Protein AF-0000000079080784 (afdb_homodimer)

Organism: Trichostrongylus colubriformis (NCBI:txid6319)

Solvent-accessible surface area (backbone atoms only — not comparable to full-atom values): 23198 Å² total; per-residue (Å²): 131,87,80,76,75,80,78,78,81,76,79,75,74,76,75,73,74,71,71,76,76,73,71,78,49,69,66,58,47,53,46,37,59,74,51,70,58,95,83,69,72,46,54,62,54,49,38,52,50,51,67,69,34,70,83,38,66,70,55,34,51,54,48,40,70,65,59,43,65,66,55,52,52,48,54,26,30,75,30,75,57,19,55,28,70,70,30,45,42,48,51,51,38,53,49,42,41,38,74,71,45,61,37,75,66,64,78,52,52,48,65,63,52,19,68,73,26,52,61,56,51,50,51,27,70,73,64,34,69,81,74,51,66,80,46,55,62,62,55,46,66,72,54,55,65,68,36,49,51,50,30,45,52,52,63,66,39,72,57,76,79,62,80,82,71,71,77,69,61,36,72,54,26,55,28,63,62,54,52,48,51,43,51,55,29,51,62,45,67,81,54,75,74,71,82,116,137,87,79,77,80,79,75,76,78,72,77,76,72,74,74,71,72,71,71,75,74,72,71,78,47,68,67,57,47,51,46,37,59,77,50,71,57,97,81,68,71,47,52,61,55,49,39,52,49,51,67,69,33,71,84,38,66,69,54,34,52,54,46,40,70,65,60,43,67,67,55,52,52,47,54,26,32,73,30,74,57,20,53,29,70,70,31,45,41,47,50,51,37,51,49,42,39,37,72,71,45,60,38,76,67,65,77,51,55,51,64,63,54,18,69,71,24,52,61,54,50,50,50,27,69,72,63,32,70,82,75,50,66,78,45,55,62,60,54,45,64,71,56,55,67,68,36,49,50,50,30,44,53,53,63,64,39,72,58,76,80,60,79,79,69,70,79,69,60,36,72,55,28,55,27,63,62,52,53,47,51,44,51,56,29,50,61,46,67,83,54,75,74,71,81,118

Foldseek 3Di:
DCPPVPPPPPPPPPPPPPVPPVLDDPVNLLCCLLDVDPDDLSLVSLLVSLVVCLPPPVVLVVVLVSDDLSSLLSLQQDAPQFQDPSNVSSVSSVVSCCPRSVRDPLSCFLPDHYNVSVVLSVVCVVPHCPPRPQAPVNRVVVDDPQQAVVQVVCVVCVPPVDDPPDPPPRRSHGDVVVVVVNVVRNVDNVPPPPPD/DPPPPPPPPPPPPPPPPPVPPVLQDPVNLLCCLLDVDDPDLSLVSLLVSLVVCLPPPVVLVVVLVSDDLSSLLSLQQDADQFQDPSNVSSVSSVVSCCPRSVRDPLNCFLPDHYNVSVVLSVVCVPPHCPPRPQAPVNRVVVDDPQQAVVQVVCVVCVPPPDDPPDPPPRRSHGDVVVVVVNVVSNVDNVPPPPPD

Structure (mmCIF, N/CA/C/O backbone):
data_AF-0000000079080784-model_v1
#
loop_
_entity.id
_entity.type
_entity.pdbx_description
1 polymer 'Uncharacterized protein'
#
loop_
_atom_site.group_PDB
_atom_site.id
_atom_site.type_symbol
_atom_site.label_atom_id
_atom_site.label_alt_id
_atom_site.label_comp_id
_atom_site.label_asym_id
_atom_site.label_entity_id
_atom_site.label_seq_id
_atom_site.pdbx_PDB_ins_code
_atom_site.Cartn_x
_atom_site.Cartn_y
_atom_site.Cartn_z
_atom_site.occupancy
_atom_site.B_iso_or_equiv
_atom_site.auth_seq_id
_atom_site.auth_comp_id
_atom_site.auth_asym_id
_atom_site.auth_atom_id
_atom_site.pdbx_PDB_model_num
ATOM 1 N N . MET A 1 1 ? 19.953 -23.078 -88.125 1 17.41 1 MET A N 1
ATOM 2 C CA . MET A 1 1 ? 18.812 -23.844 -87.625 1 17.41 1 MET A CA 1
ATOM 3 C C . MET A 1 1 ? 18.672 -23.703 -86.125 1 17.41 1 MET A C 1
ATOM 5 O O . MET A 1 1 ? 17.594 -24 -85.562 1 17.41 1 MET A O 1
ATOM 9 N N . LYS A 1 2 ? 19.766 -23.406 -85.312 1 23 2 LYS A N 1
ATOM 10 C CA . LYS A 1 2 ? 20 -24.188 -84.125 1 23 2 LYS A CA 1
ATOM 11 C C . LYS A 1 2 ? 19.203 -23.609 -82.938 1 23 2 LYS A C 1
ATOM 13 O O . LYS A 1 2 ? 19.656 -22.656 -82.312 1 23 2 LYS A O 1
ATOM 18 N N . ARG A 1 3 ? 17.812 -23.5 -82.938 1 24.22 3 ARG A N 1
ATOM 19 C CA . ARG A 1 3 ? 17.047 -22.781 -81.875 1 24.22 3 ARG A CA 1
ATOM 20 C C . ARG A 1 3 ? 17.047 -23.547 -80.562 1 24.22 3 ARG A C 1
ATOM 22 O O . ARG A 1 3 ? 16.453 -24.625 -80.5 1 24.22 3 ARG A O 1
ATOM 29 N N . ARG A 1 4 ? 18.156 -23.609 -79.75 1 23.78 4 ARG A N 1
ATOM 30 C CA . ARG A 1 4 ? 18.484 -24.234 -78.5 1 23.78 4 ARG A CA 1
ATOM 31 C C . ARG A 1 4 ? 17.609 -23.688 -77.375 1 23.78 4 ARG A C 1
ATOM 33 O O . ARG A 1 4 ? 18.109 -22.984 -76.5 1 23.78 4 ARG A O 1
ATOM 40 N N . LYS A 1 5 ? 16.344 -23.094 -77.562 1 27.44 5 LYS A N 1
ATOM 41 C CA . LYS A 1 5 ? 15.812 -22.312 -76.438 1 27.44 5 LYS A CA 1
ATOM 42 C C . LYS A 1 5 ? 15.352 -23.203 -75.312 1 27.44 5 LYS A C 1
ATOM 44 O O . LYS A 1 5 ? 14.25 -23.766 -75.375 1 27.44 5 LYS A O 1
ATOM 49 N N . LEU A 1 6 ? 16.125 -24.266 -74.875 1 27.39 6 LEU A N 1
ATOM 50 C CA . LEU A 1 6 ? 15.516 -25.125 -73.875 1 27.39 6 LEU A CA 1
ATOM 51 C C . LEU A 1 6 ? 15.164 -24.312 -72.625 1 27.39 6 LEU A C 1
ATOM 53 O O . LEU A 1 6 ? 15.969 -23.516 -72.125 1 27.39 6 LEU A O 1
ATOM 57 N N . GLU A 1 7 ? 13.836 -23.891 -72.375 1 28.36 7 GLU A N 1
ATOM 58 C CA . GLU A 1 7 ? 13.039 -23.25 -71.375 1 28.36 7 GLU A CA 1
ATOM 59 C C . GLU A 1 7 ? 13.062 -24.062 -70.062 1 28.36 7 GLU A C 1
ATOM 61 O O . GLU A 1 7 ? 12.516 -25.156 -70 1 28.36 7 GLU A O 1
ATOM 66 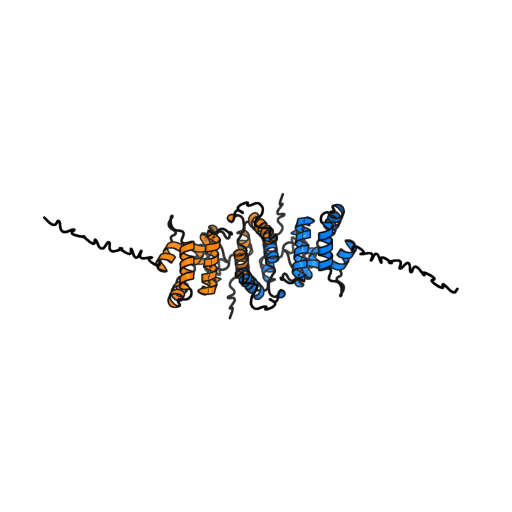N N . GLY A 1 8 ? 14.242 -24.375 -69.438 1 27.31 8 GLY A N 1
ATOM 67 C CA . GLY A 1 8 ? 14.281 -25.078 -68.188 1 27.31 8 GLY A CA 1
ATOM 68 C C . GLY A 1 8 ? 13.508 -24.391 -67.062 1 27.31 8 GLY A C 1
ATOM 69 O O . GLY A 1 8 ? 13.812 -23.234 -66.75 1 27.31 8 GLY A O 1
ATOM 70 N N . GLY A 1 9 ? 12.086 -24.562 -67.062 1 28.91 9 GLY A N 1
ATOM 71 C CA . GLY A 1 9 ? 11.172 -24.109 -66 1 28.91 9 GLY A CA 1
ATOM 72 C C . GLY A 1 9 ? 11.578 -24.562 -64.625 1 28.91 9 GLY A C 1
ATOM 73 O O . GLY A 1 9 ? 11.719 -25.766 -64.375 1 28.91 9 GLY A O 1
ATOM 74 N N . GLY A 1 10 ? 12.516 -23.875 -63.844 1 28.27 10 GLY A N 1
ATOM 75 C CA . GLY A 1 10 ? 12.969 -24 -62.469 1 28.27 10 GLY A CA 1
ATOM 76 C C . GLY A 1 10 ? 11.836 -24 -61.469 1 28.27 10 GLY A C 1
ATOM 77 O O . GLY A 1 10 ? 11.125 -23 -61.344 1 28.27 10 GLY A O 1
ATOM 78 N N . ASP A 1 11 ? 11.031 -25.094 -61.344 1 34.16 11 ASP A N 1
ATOM 79 C CA . ASP A 1 11 ? 10.055 -25.172 -60.25 1 34.16 11 ASP A CA 1
ATOM 80 C C . ASP A 1 11 ? 10.734 -25 -58.906 1 34.16 11 ASP A C 1
ATOM 82 O O . ASP A 1 11 ? 11.57 -25.828 -58.5 1 34.16 11 ASP A O 1
ATOM 86 N N . THR A 1 12 ? 11.117 -23.844 -58.469 1 31.7 12 THR A N 1
ATOM 87 C CA . THR A 1 12 ? 11.523 -23.531 -57.094 1 31.7 12 THR A CA 1
ATOM 88 C C . THR A 1 12 ? 10.438 -23.938 -56.094 1 31.7 12 THR A C 1
ATOM 90 O O . THR A 1 12 ? 9.344 -23.375 -56.094 1 31.7 12 THR A O 1
ATOM 93 N N . ARG A 1 13 ? 10.203 -25.234 -55.812 1 33.28 13 ARG A N 1
ATOM 94 C CA . ARG A 1 13 ? 9.391 -25.656 -54.688 1 33.28 13 ARG A CA 1
ATOM 95 C C . ARG A 1 13 ? 9.758 -24.875 -53.406 1 33.28 13 ARG A C 1
ATOM 97 O O . ARG A 1 13 ? 10.93 -24.781 -53.062 1 33.28 13 ARG A O 1
ATOM 104 N N . ASN A 1 14 ? 9.039 -23.844 -53.156 1 31.06 14 ASN A N 1
ATOM 105 C CA . ASN A 1 14 ? 8.953 -23.203 -51.844 1 31.06 14 ASN A CA 1
ATOM 106 C C . ASN A 1 14 ? 8.812 -24.219 -50.719 1 31.06 14 ASN A C 1
ATOM 108 O O . ASN A 1 14 ? 7.797 -24.922 -50.625 1 31.06 14 ASN A O 1
ATOM 112 N N . ASN A 1 15 ? 9.812 -24.984 -50.375 1 36.31 15 ASN A N 1
ATOM 113 C CA . ASN A 1 15 ? 9.805 -25.672 -49.094 1 36.31 15 ASN A CA 1
ATOM 114 C C . ASN A 1 15 ? 9.297 -24.766 -47.969 1 36.31 15 ASN A C 1
ATOM 116 O O . ASN A 1 15 ? 9.969 -23.797 -47.594 1 36.31 15 ASN A O 1
ATOM 120 N N . GLY A 1 16 ? 8.031 -24.469 -47.938 1 33.22 16 GLY A N 1
ATOM 121 C CA . GLY A 1 16 ? 7.445 -23.938 -46.719 1 33.22 16 GLY A CA 1
ATOM 122 C C . GLY A 1 16 ? 7.887 -24.672 -45.469 1 33.22 16 GLY A C 1
ATOM 123 O O . GLY A 1 16 ? 7.512 -25.828 -45.25 1 33.22 16 GLY A O 1
ATOM 124 N N . GLU A 1 17 ? 9.141 -24.656 -45 1 37.62 17 GLU A N 1
ATOM 125 C CA . GLU A 1 17 ? 9.445 -24.969 -43.625 1 37.62 17 GLU A CA 1
ATOM 126 C C . GLU A 1 17 ? 8.305 -24.547 -42.688 1 37.62 17 GLU A C 1
ATOM 128 O O . GLU A 1 17 ? 8.047 -23.359 -42.5 1 37.62 17 GLU A O 1
ATOM 133 N N . ASN A 1 18 ? 7.176 -25.188 -42.781 1 38.22 18 ASN A N 1
ATOM 134 C CA . ASN A 1 18 ? 6.312 -25.125 -41.594 1 38.22 18 ASN A CA 1
ATOM 135 C C . ASN A 1 18 ? 7.113 -25.219 -40.312 1 38.22 18 ASN A C 1
ATOM 137 O O . ASN A 1 18 ? 7.648 -26.281 -40 1 38.22 18 ASN A O 1
ATOM 141 N N . GLY A 1 19 ? 8.023 -24.344 -39.938 1 37.72 19 GLY A N 1
ATOM 142 C CA . GLY A 1 19 ? 8.461 -24.281 -38.562 1 37.72 19 GLY A CA 1
ATOM 143 C C . GLY A 1 19 ? 7.387 -24.734 -37.562 1 37.72 19 GLY A C 1
ATOM 144 O O . GLY A 1 19 ? 6.309 -24.156 -37.5 1 37.72 19 GLY A O 1
ATOM 145 N N . ASN A 1 20 ? 7.211 -25.953 -37.25 1 40.53 20 ASN A N 1
ATOM 146 C CA . ASN A 1 20 ? 6.48 -26.531 -36.125 1 40.53 20 ASN A CA 1
ATOM 147 C C . ASN A 1 20 ? 6.555 -25.625 -34.906 1 40.53 20 ASN A C 1
ATOM 149 O O . ASN A 1 20 ? 7.598 -25.531 -34.25 1 40.53 20 ASN A O 1
ATOM 153 N N . HIS A 1 21 ? 6.082 -24.438 -34.812 1 46.84 21 HIS A N 1
ATOM 154 C CA . HIS A 1 21 ? 5.848 -23.75 -33.531 1 46.84 21 HIS A CA 1
ATOM 155 C C . HIS A 1 21 ? 5.324 -24.719 -32.5 1 46.84 21 HIS A C 1
ATOM 157 O O . HIS A 1 21 ? 4.145 -25.078 -32.5 1 46.84 21 HIS A O 1
ATOM 163 N N . VAL A 1 22 ? 5.988 -25.719 -32.094 1 50.22 22 VAL A N 1
ATOM 164 C CA . VAL A 1 22 ? 5.605 -26.562 -30.984 1 50.22 22 VAL A CA 1
ATOM 165 C C . VAL A 1 22 ? 5.043 -25.688 -29.859 1 50.22 22 VAL A C 1
ATOM 167 O O . VAL A 1 22 ? 5.75 -24.844 -29.312 1 50.22 22 VAL A O 1
ATOM 170 N N . GLU A 1 23 ? 3.795 -25.406 -29.891 1 63.53 23 GLU A N 1
ATOM 171 C CA . GLU A 1 23 ? 3.1 -24.797 -28.766 1 63.53 23 GLU A CA 1
ATOM 172 C C . GLU A 1 23 ? 3.445 -25.5 -27.453 1 63.53 23 GLU A C 1
ATOM 174 O O . GLU A 1 23 ? 3.311 -26.719 -27.344 1 63.53 23 GLU A O 1
ATOM 179 N N . GLU A 1 24 ? 4.254 -24.938 -26.672 1 81.69 24 GLU A N 1
ATOM 180 C CA . GLU A 1 24 ? 4.68 -25.516 -25.406 1 81.69 24 GLU A CA 1
ATOM 181 C C . GLU A 1 24 ? 3.484 -25.984 -24.578 1 81.69 24 GLU A C 1
ATOM 183 O O . GLU A 1 24 ? 2.492 -25.266 -24.453 1 81.69 24 GLU A O 1
ATOM 188 N N . SER A 1 25 ? 3.465 -27.312 -24.281 1 90.38 25 SER A N 1
ATOM 189 C CA . SER A 1 25 ? 2.426 -27.875 -23.422 1 90.38 25 SER A CA 1
ATOM 190 C C . SER A 1 25 ? 2.482 -27.297 -22.016 1 90.38 25 SER A C 1
ATOM 192 O O . SER A 1 25 ? 3.518 -26.766 -21.594 1 90.38 25 SER A O 1
ATOM 194 N N . TRP A 1 26 ? 1.361 -27.328 -21.359 1 94.62 26 TRP A N 1
ATOM 195 C CA . TRP A 1 26 ? 1.281 -26.859 -19.984 1 94.62 26 TRP A CA 1
ATOM 196 C C . TRP A 1 26 ? 2.305 -27.594 -19.109 1 94.62 26 TRP A C 1
ATOM 198 O O . TRP A 1 26 ? 2.963 -26.969 -18.281 1 94.62 26 TRP A O 1
ATOM 208 N N . GLU A 1 27 ? 2.461 -28.859 -19.344 1 92.88 27 GLU A N 1
ATOM 209 C CA . GLU A 1 27 ? 3.387 -29.656 -18.562 1 92.88 27 GLU A CA 1
ATOM 210 C C . GLU A 1 27 ? 4.828 -29.203 -18.75 1 92.88 27 GLU A C 1
ATOM 212 O O . GLU A 1 27 ? 5.613 -29.156 -17.812 1 92.88 27 GLU A O 1
ATOM 217 N N . ALA A 1 28 ? 5.125 -28.906 -19.938 1 92.19 28 ALA A N 1
ATOM 218 C CA . ALA A 1 28 ? 6.473 -28.438 -20.234 1 92.19 28 ALA A CA 1
ATOM 219 C C . ALA A 1 28 ? 6.742 -27.094 -19.578 1 92.19 28 ALA A C 1
ATOM 221 O O . ALA A 1 28 ? 7.836 -26.859 -19.047 1 92.19 28 ALA A O 1
ATOM 222 N N . ILE A 1 29 ? 5.746 -26.25 -19.609 1 93.88 29 ILE A N 1
ATOM 223 C CA . ILE A 1 29 ? 5.879 -24.922 -19.031 1 93.88 29 ILE A CA 1
ATOM 224 C C . ILE A 1 29 ? 5.984 -25.047 -17.5 1 93.88 29 ILE A C 1
ATOM 226 O O . ILE A 1 29 ? 6.844 -24.422 -16.891 1 93.88 29 ILE A O 1
ATOM 230 N N . LYS A 1 30 ? 5.148 -25.812 -16.922 1 94.31 30 LYS A N 1
ATOM 231 C CA . LYS A 1 30 ? 5.191 -26.047 -15.484 1 94.31 30 LYS A CA 1
ATOM 232 C C . LYS A 1 30 ? 6.559 -26.578 -15.055 1 94.31 30 LYS A C 1
ATOM 234 O O . LYS A 1 30 ? 7.117 -26.141 -14.055 1 94.31 30 LYS A O 1
ATOM 239 N N . ASP A 1 31 ? 7.098 -27.484 -15.797 1 93 31 ASP A N 1
ATOM 240 C CA . ASP A 1 31 ? 8.414 -28.031 -15.508 1 93 31 ASP A CA 1
ATOM 241 C C . ASP A 1 31 ? 9.492 -26.953 -15.586 1 93 31 ASP A C 1
ATOM 243 O O . ASP A 1 31 ? 10.422 -26.938 -14.773 1 93 31 ASP A O 1
ATOM 247 N N . ALA A 1 32 ? 9.398 -26.109 -16.594 1 92.69 32 ALA A N 1
ATOM 248 C CA . ALA A 1 32 ? 10.359 -25.031 -16.75 1 92.69 32 ALA A CA 1
ATOM 249 C C . ALA A 1 32 ? 10.328 -24.078 -15.562 1 92.69 32 ALA A C 1
ATOM 251 O O . ALA A 1 32 ? 11.359 -23.531 -15.164 1 92.69 32 ALA A O 1
ATOM 252 N N . VAL A 1 33 ? 9.148 -23.812 -15 1 94.06 33 VAL A N 1
ATOM 253 C CA . VAL A 1 33 ? 8.992 -22.938 -13.836 1 94.06 33 VAL A CA 1
ATOM 254 C C . VAL A 1 33 ? 9.648 -23.578 -12.617 1 94.06 33 VAL A C 1
ATOM 256 O O . VAL A 1 33 ? 10.375 -22.922 -11.875 1 94.06 33 VAL A O 1
ATOM 259 N N . LEU A 1 34 ? 9.484 -24.875 -12.438 1 93.94 34 LEU A N 1
ATOM 260 C CA . LEU A 1 34 ? 9.914 -25.578 -11.242 1 93.94 34 LEU A CA 1
ATOM 261 C C . LEU A 1 34 ? 11.391 -25.938 -11.32 1 93.94 34 LEU A C 1
ATOM 263 O O . LEU A 1 34 ? 12.047 -26.141 -10.297 1 93.94 34 LEU A O 1
ATOM 267 N N . ASN A 1 35 ? 11.875 -26.031 -12.5 1 90 35 ASN A N 1
ATOM 268 C CA . ASN A 1 35 ? 13.273 -26.359 -12.758 1 90 35 ASN A CA 1
ATOM 269 C C . ASN A 1 35 ? 13.914 -25.375 -13.742 1 90 35 ASN A C 1
ATOM 271 O O . ASN A 1 35 ? 14.195 -25.734 -14.883 1 90 35 ASN A O 1
ATOM 275 N N . PRO A 1 36 ? 14.031 -24.109 -13.141 1 77.06 36 PRO A N 1
ATOM 276 C CA . PRO A 1 36 ? 14.547 -23.125 -14.078 1 77.06 36 PRO A CA 1
ATOM 277 C C . PRO A 1 36 ? 15.977 -23.422 -14.531 1 77.06 36 PRO A C 1
ATOM 279 O O . PRO A 1 36 ? 16.828 -23.766 -13.711 1 77.06 36 PRO A O 1
ATOM 282 N N . CYS A 1 37 ? 16.172 -23.875 -15.75 1 66.75 37 CYS A N 1
ATOM 283 C CA . CYS A 1 37 ? 17.5 -24.047 -16.344 1 66.75 37 CYS A CA 1
ATOM 284 C C . CYS A 1 37 ? 18.078 -22.719 -16.797 1 66.75 37 CYS A C 1
ATOM 286 O O . CYS A 1 37 ? 17.328 -21.75 -17 1 66.75 37 CYS A O 1
ATOM 288 N N . SER A 1 38 ? 19.406 -22.547 -17.016 1 56.91 38 SER A N 1
ATOM 289 C CA . SER A 1 38 ? 20.156 -21.328 -17.281 1 56.91 38 SER A CA 1
ATOM 290 C C . SER A 1 38 ? 19.453 -20.453 -18.297 1 56.91 38 SER A C 1
ATOM 292 O O . SER A 1 38 ? 19.469 -19.219 -18.188 1 56.91 38 SER A O 1
ATOM 294 N N . HIS A 1 39 ? 19.078 -20.984 -19.5 1 51.84 39 HIS A N 1
ATOM 295 C CA . HIS A 1 39 ? 19.062 -20.094 -20.656 1 51.84 39 HIS A CA 1
ATOM 296 C C . HIS A 1 39 ? 17.656 -19.578 -20.938 1 51.84 39 HIS A C 1
ATOM 298 O O . HIS A 1 39 ? 17.484 -18.547 -21.594 1 51.84 39 HIS A O 1
ATOM 304 N N . LYS A 1 40 ? 16.484 -20.234 -20.703 1 58.97 40 LYS A N 1
ATOM 305 C CA . LYS A 1 40 ? 15.258 -19.688 -21.281 1 58.97 40 LYS A CA 1
ATOM 306 C C . LYS A 1 40 ? 14.391 -19.047 -20.203 1 58.97 40 LYS A C 1
ATOM 308 O O . LYS A 1 40 ? 14.141 -19.656 -19.156 1 58.97 40 LYS A O 1
ATOM 313 N N . SER A 1 41 ? 13.938 -17.75 -20.375 1 81.25 41 SER A N 1
ATOM 314 C CA . SER A 1 41 ? 13.133 -16.984 -19.438 1 81.25 41 SER A CA 1
ATOM 315 C C . SER A 1 41 ? 11.711 -17.531 -19.359 1 81.25 41 SER A C 1
ATOM 317 O O . SER A 1 41 ? 10.938 -17.391 -20.297 1 81.25 41 SER A O 1
ATOM 319 N N . TRP A 1 42 ? 11.391 -18.531 -18.484 1 92.81 42 TRP A N 1
ATOM 320 C CA . TRP A 1 42 ? 10.086 -19.156 -18.281 1 92.81 42 TRP A CA 1
ATOM 321 C C . TRP A 1 42 ? 9.008 -18.094 -18.062 1 92.81 42 TRP A C 1
ATOM 323 O O . TRP A 1 42 ? 7.824 -18.344 -18.297 1 92.81 42 TRP A O 1
ATOM 333 N N . ARG A 1 43 ? 9.391 -16.922 -17.734 1 95.88 43 ARG A N 1
ATOM 334 C CA . ARG A 1 43 ? 8.43 -15.906 -17.328 1 95.88 43 ARG A CA 1
ATOM 335 C C . ARG A 1 43 ? 7.574 -15.453 -18.5 1 95.88 43 ARG A C 1
ATOM 337 O O . ARG A 1 43 ? 6.344 -15.484 -18.438 1 95.88 43 ARG A O 1
ATOM 344 N N . LYS A 1 44 ? 8.227 -15.094 -19.531 1 95.25 44 LYS A N 1
ATOM 345 C CA . LYS A 1 44 ? 7.492 -14.641 -20.703 1 95.25 44 LYS A CA 1
ATOM 346 C C . LYS A 1 44 ? 6.719 -15.789 -21.359 1 95.25 44 LYS A C 1
ATOM 348 O O . LYS A 1 44 ? 5.586 -15.602 -21.812 1 95.25 44 LYS A O 1
ATOM 353 N N . THR A 1 45 ? 7.32 -16.922 -21.406 1 95.06 45 THR A N 1
ATOM 354 C CA . THR A 1 45 ? 6.668 -18.078 -21.984 1 95.06 45 THR A CA 1
ATOM 355 C C . THR A 1 45 ? 5.383 -18.422 -21.234 1 95.06 45 THR A C 1
ATOM 357 O O . THR A 1 45 ? 4.344 -18.672 -21.844 1 95.06 45 THR A O 1
ATOM 360 N N . LEU A 1 46 ? 5.488 -18.469 -19.938 1 96.88 46 LEU A N 1
ATOM 361 C CA . LEU A 1 46 ? 4.324 -18.75 -19.094 1 96.88 46 LEU A CA 1
ATOM 362 C C . LEU A 1 46 ? 3.229 -17.719 -19.328 1 96.88 46 LEU A C 1
ATOM 364 O O . LEU A 1 46 ? 2.072 -18.078 -19.562 1 96.88 46 LEU A O 1
ATOM 368 N N . LEU A 1 47 ? 3.57 -16.469 -19.281 1 97.38 47 LEU A N 1
ATOM 369 C CA . LEU A 1 47 ? 2.586 -15.406 -19.469 1 97.38 47 LEU A CA 1
ATOM 370 C C . LEU A 1 47 ? 1.904 -15.523 -20.828 1 97.38 47 LEU A C 1
ATOM 372 O O . LEU A 1 47 ? 0.677 -15.445 -20.906 1 97.38 47 LEU A O 1
ATOM 376 N N . ASN A 1 48 ? 2.734 -15.734 -21.828 1 96.69 48 ASN A N 1
ATOM 377 C CA . ASN A 1 48 ? 2.18 -15.859 -23.172 1 96.69 48 ASN A CA 1
ATOM 378 C C . ASN A 1 48 ? 1.253 -17.062 -23.281 1 96.69 48 ASN A C 1
ATOM 380 O O . ASN A 1 48 ? 0.215 -17 -23.953 1 96.69 48 ASN A O 1
ATOM 384 N N . TYR A 1 49 ? 1.661 -18.078 -22.719 1 96.81 49 TYR A N 1
ATOM 385 C CA . TYR A 1 49 ? 0.824 -19.281 -22.719 1 96.81 49 TYR A CA 1
ATOM 386 C C . TYR A 1 49 ? -0.525 -19 -22.078 1 96.81 49 TYR A C 1
ATOM 388 O O . TYR A 1 49 ? -1.571 -19.344 -22.625 1 96.81 49 TYR A O 1
ATOM 396 N N . LEU A 1 50 ? -0.535 -18.438 -20.891 1 97.56 50 LEU A N 1
ATOM 397 C CA . LEU A 1 50 ? -1.764 -18.141 -20.172 1 97.56 50 LEU A CA 1
ATOM 398 C C . LEU A 1 50 ? -2.656 -17.203 -20.969 1 97.56 50 LEU A C 1
ATOM 400 O O . LEU A 1 50 ? -3.875 -17.391 -21.016 1 97.56 50 LEU A O 1
ATOM 404 N N . ARG A 1 51 ? -2.059 -16.234 -21.562 1 97.19 51 ARG A N 1
ATOM 405 C CA . ARG A 1 51 ? -2.824 -15.305 -22.375 1 97.19 51 ARG A CA 1
ATOM 406 C C . ARG A 1 51 ? -3.465 -16.016 -23.562 1 97.19 51 ARG A C 1
ATOM 408 O O . ARG A 1 51 ? -4.578 -15.68 -23.969 1 97.19 51 ARG A O 1
ATOM 415 N N . GLY A 1 52 ? -2.816 -16.953 -24.047 1 96.56 52 GLY A N 1
ATOM 416 C CA . GLY A 1 52 ? -3.293 -17.688 -25.203 1 96.56 52 GLY A CA 1
ATOM 417 C C . GLY A 1 52 ? -4.406 -18.672 -24.891 1 96.56 52 GLY A C 1
ATOM 418 O O . GLY A 1 52 ? -5.23 -18.984 -25.75 1 96.56 52 GLY A O 1
ATOM 419 N N . GLN A 1 53 ? -4.418 -19.094 -23.688 1 96.12 53 GLN A N 1
ATOM 420 C CA . GLN A 1 53 ? -5.352 -20.156 -23.328 1 96.12 53 GLN A CA 1
ATOM 421 C C . GLN A 1 53 ? -6.535 -19.609 -22.531 1 96.12 53 GLN A C 1
ATOM 423 O O . GLN A 1 53 ? -7.375 -20.359 -22.047 1 96.12 53 GLN A O 1
ATOM 428 N N . LYS A 1 54 ? -6.656 -18.359 -22.391 1 95.25 54 LYS A N 1
ATOM 429 C CA . LYS A 1 54 ? -7.602 -17.766 -21.453 1 95.25 54 LYS A CA 1
ATOM 430 C C . LYS A 1 54 ? -9.039 -18.125 -21.828 1 95.25 54 LYS A C 1
ATOM 432 O O . LYS A 1 54 ? -9.914 -18.172 -20.953 1 95.25 54 LYS A O 1
ATOM 437 N N . ASP A 1 55 ? -9.312 -18.422 -23.109 1 95 55 ASP A N 1
ATOM 438 C CA . ASP A 1 55 ? -10.68 -18.688 -23.562 1 95 55 ASP A CA 1
ATOM 439 C C . ASP A 1 55 ? -10.922 -20.172 -23.75 1 95 55 ASP A C 1
ATOM 441 O O . ASP A 1 55 ? -12.031 -20.594 -24.078 1 95 55 ASP A O 1
ATOM 445 N N . ASP A 1 56 ? -9.938 -20.969 -23.594 1 94.44 56 ASP A N 1
ATOM 446 C CA . ASP A 1 56 ? -10.047 -22.422 -23.703 1 94.44 56 ASP A CA 1
ATOM 447 C C . ASP A 1 56 ? -10.422 -23.047 -22.359 1 94.44 56 ASP A C 1
ATOM 449 O O . ASP A 1 56 ? -9.578 -23.172 -21.469 1 94.44 56 ASP A O 1
ATOM 453 N N . THR A 1 57 ? -11.609 -23.547 -22.234 1 93.44 57 THR A N 1
ATOM 454 C CA . THR A 1 57 ? -12.148 -24.062 -20.984 1 93.44 57 THR A CA 1
ATOM 455 C C . THR A 1 57 ? -11.359 -25.281 -20.5 1 93.44 57 THR A C 1
ATOM 457 O O . THR A 1 57 ? -11.109 -25.438 -19.312 1 93.44 57 THR A O 1
ATOM 460 N N . THR A 1 58 ? -11.039 -26.125 -21.453 1 93.5 58 THR A N 1
ATOM 461 C CA . THR A 1 58 ? -10.273 -27.312 -21.109 1 93.5 58 THR A CA 1
ATOM 462 C C . THR A 1 58 ? -8.898 -26.938 -20.562 1 93.5 58 THR A C 1
ATOM 464 O O . THR A 1 58 ? -8.469 -27.438 -19.531 1 93.5 58 THR A O 1
ATOM 467 N N . ALA A 1 59 ? -8.266 -26.062 -21.281 1 93.12 59 ALA A N 1
ATOM 468 C CA . ALA A 1 59 ? -6.945 -25.594 -20.859 1 93.12 59 ALA A CA 1
ATOM 469 C C . ALA A 1 59 ? -7.031 -24.875 -19.516 1 93.12 59 ALA A C 1
ATOM 471 O O . ALA A 1 59 ? -6.156 -25.031 -18.656 1 93.12 59 ALA A O 1
ATOM 472 N N . ARG A 1 60 ? -8.07 -24.078 -19.312 1 95 60 ARG A N 1
ATOM 473 C CA . ARG A 1 60 ? -8.25 -23.359 -18.047 1 95 60 ARG A CA 1
ATOM 474 C C . ARG A 1 60 ? -8.359 -24.328 -16.875 1 95 60 ARG A C 1
ATOM 476 O O . ARG A 1 60 ? -7.793 -24.078 -15.812 1 95 60 ARG A O 1
ATOM 483 N N . GLY A 1 61 ? -9.07 -25.328 -17.109 1 95.12 61 GLY A N 1
ATOM 484 C CA . GLY A 1 61 ? -9.195 -26.344 -16.062 1 95.12 61 GLY A CA 1
ATOM 485 C C . GLY A 1 61 ? -7.879 -27 -15.719 1 95.12 61 GLY A C 1
ATOM 486 O O . GLY A 1 61 ? -7.578 -27.219 -14.547 1 95.12 61 GLY A O 1
ATOM 487 N N . GLN A 1 62 ? -7.141 -27.391 -16.75 1 94.62 62 GLN A N 1
ATOM 488 C CA . GLN A 1 62 ? -5.836 -28.016 -16.547 1 94.62 62 GLN A CA 1
ATOM 489 C C . GLN A 1 62 ? -4.895 -27.078 -15.789 1 94.62 62 GLN A C 1
ATOM 491 O O . GLN A 1 62 ? -4.184 -27.516 -14.883 1 94.62 62 GLN A O 1
ATOM 496 N N . ILE A 1 63 ? -4.949 -25.875 -16.203 1 96.5 63 ILE A N 1
ATOM 497 C CA . ILE A 1 63 ? -4.074 -24.891 -15.586 1 96.5 63 ILE A CA 1
ATOM 498 C C . ILE A 1 63 ? -4.5 -24.656 -14.133 1 96.5 63 ILE A C 1
ATOM 500 O O . ILE A 1 63 ? -3.66 -24.656 -13.227 1 96.5 63 ILE A O 1
ATOM 504 N N . SER A 1 64 ? -5.746 -24.453 -13.859 1 95.69 64 SER A N 1
ATOM 505 C CA . SER A 1 64 ? -6.246 -24.234 -12.508 1 95.69 64 SER A CA 1
ATOM 506 C C . SER A 1 64 ? -5.879 -25.391 -11.578 1 95.69 64 SER A C 1
ATOM 508 O O . SER A 1 64 ? -5.547 -25.172 -10.414 1 95.69 64 SER A O 1
ATOM 510 N N . LYS A 1 65 ? -5.898 -26.562 -12.102 1 94.44 65 LYS A N 1
ATOM 511 C CA . LYS A 1 65 ? -5.562 -27.75 -11.32 1 94.44 65 LYS A CA 1
ATOM 512 C C . LYS A 1 65 ? -4.051 -27.875 -11.141 1 94.44 65 LYS A C 1
ATOM 514 O O . LYS A 1 65 ? -3.584 -28.406 -10.133 1 94.44 65 LYS A O 1
ATOM 519 N N . GLY A 1 66 ? -3.354 -27.391 -12.086 1 95.94 66 GLY A N 1
ATOM 520 C CA . GLY A 1 66 ? -1.909 -27.547 -12.102 1 95.94 66 GLY A CA 1
ATOM 521 C C . GLY A 1 66 ? -1.182 -26.5 -11.273 1 95.94 66 GLY A C 1
ATOM 522 O O . GLY A 1 66 ? -0.013 -26.688 -10.93 1 95.94 66 GLY A O 1
ATOM 523 N N . VAL A 1 67 ? -1.81 -25.391 -11.031 1 97.44 67 VAL A N 1
ATOM 524 C CA . VAL A 1 67 ? -1.202 -24.344 -10.227 1 97.44 67 VAL A CA 1
ATOM 525 C C . VAL A 1 67 ? -1.477 -24.609 -8.742 1 97.44 67 VAL A C 1
ATOM 527 O O . VAL A 1 67 ? -2.604 -24.422 -8.273 1 97.44 67 VAL A O 1
ATOM 530 N N . ASP A 1 68 ? -0.449 -25.062 -8.055 1 95.88 68 ASP A N 1
ATOM 531 C CA . ASP A 1 68 ? -0.566 -25.391 -6.637 1 95.88 68 ASP A CA 1
ATOM 532 C C . ASP A 1 68 ? 0.43 -24.578 -5.805 1 95.88 68 ASP A C 1
ATOM 534 O O . ASP A 1 68 ? 1.065 -23.656 -6.316 1 95.88 68 ASP A O 1
ATOM 538 N N . PHE A 1 69 ? 0.471 -24.906 -4.512 1 95.69 69 PHE A N 1
ATOM 539 C CA . PHE A 1 69 ? 1.314 -24.219 -3.549 1 95.69 69 PHE A CA 1
ATOM 540 C C . PHE A 1 69 ? 2.766 -24.188 -4.016 1 95.69 69 PHE A C 1
ATOM 542 O O . PHE A 1 69 ? 3.412 -23.141 -3.998 1 95.69 69 PHE A O 1
ATOM 549 N N . GLN A 1 70 ? 3.254 -25.312 -4.488 1 95.06 70 GLN A N 1
ATOM 550 C CA . GLN A 1 70 ? 4.637 -25.422 -4.938 1 95.06 70 GLN A CA 1
ATOM 551 C C . GLN A 1 70 ? 4.891 -24.531 -6.152 1 95.06 70 GLN A C 1
ATOM 553 O O . GLN A 1 70 ? 5.914 -23.844 -6.223 1 95.06 70 GLN A O 1
ATOM 558 N N . PHE A 1 71 ? 4.004 -24.609 -7.059 1 97.25 71 PHE A N 1
ATOM 559 C CA . PHE A 1 71 ? 4.117 -23.812 -8.273 1 97.25 71 PHE A CA 1
ATOM 560 C C . PHE A 1 71 ? 4.191 -22.328 -7.941 1 97.25 71 PHE A C 1
ATOM 562 O O . PHE A 1 71 ? 5.098 -21.625 -8.398 1 97.25 71 PHE A O 1
ATOM 569 N N . LEU A 1 72 ? 3.283 -21.844 -7.148 1 98 72 LEU A N 1
ATOM 570 C CA . LEU A 1 72 ? 3.195 -20.438 -6.809 1 98 72 LEU A CA 1
ATOM 571 C C . LEU A 1 72 ? 4.41 -19.984 -6 1 98 72 LEU A C 1
ATOM 573 O O . LEU A 1 72 ? 4.965 -18.922 -6.242 1 98 72 LEU A O 1
ATOM 577 N N . THR A 1 73 ? 4.852 -20.812 -5.031 1 97.38 73 THR A N 1
ATOM 578 C CA . THR A 1 73 ? 5.953 -20.422 -4.16 1 97.38 73 THR A CA 1
ATOM 579 C C . THR A 1 73 ? 7.266 -20.375 -4.934 1 97.38 73 THR A C 1
ATOM 581 O O . THR A 1 73 ? 8.141 -19.562 -4.637 1 97.38 73 THR A O 1
ATOM 584 N N . HIS A 1 74 ? 7.363 -21.25 -5.949 1 96.56 74 HIS A N 1
ATOM 585 C CA . HIS A 1 74 ? 8.539 -21.188 -6.812 1 96.56 74 HIS A CA 1
ATOM 586 C C . HIS A 1 74 ? 8.594 -19.875 -7.582 1 96.56 74 HIS A C 1
ATOM 588 O O . HIS A 1 74 ? 9.656 -19.266 -7.688 1 96.56 74 HIS A O 1
ATOM 594 N N . ILE A 1 75 ? 7.492 -19.469 -8.117 1 97.31 75 ILE A N 1
ATOM 595 C CA . ILE A 1 75 ? 7.406 -18.188 -8.82 1 97.31 75 ILE A CA 1
ATOM 596 C C . ILE A 1 75 ? 7.773 -17.047 -7.879 1 97.31 75 ILE A C 1
ATOM 598 O O . ILE A 1 75 ? 8.57 -16.172 -8.227 1 97.31 75 ILE A O 1
ATOM 602 N N . MET A 1 76 ? 7.242 -17.109 -6.641 1 97.81 76 MET A N 1
ATOM 603 C CA . MET A 1 76 ? 7.441 -16.031 -5.688 1 97.81 76 MET A CA 1
ATOM 604 C C . MET A 1 76 ? 8.906 -15.922 -5.27 1 97.81 76 MET A C 1
ATOM 606 O O . MET A 1 76 ? 9.398 -14.836 -4.988 1 97.81 76 MET A O 1
ATOM 610 N N . ALA A 1 77 ? 9.602 -17.031 -5.273 1 97.12 77 ALA A N 1
ATOM 611 C CA . ALA A 1 77 ? 11.008 -17.062 -4.871 1 97.12 77 ALA A CA 1
ATOM 612 C C . ALA A 1 77 ? 11.867 -16.25 -5.828 1 97.12 77 ALA A C 1
ATOM 614 O O . ALA A 1 77 ? 12.898 -15.695 -5.43 1 97.12 77 ALA A O 1
ATOM 615 N N . SER A 1 78 ? 11.461 -16.109 -7.074 1 95.19 78 SER A N 1
ATOM 616 C CA . SER A 1 78 ? 12.234 -15.398 -8.086 1 95.19 78 SER A CA 1
ATOM 617 C C . SER A 1 78 ? 11.734 -13.961 -8.25 1 95.19 78 SER A C 1
ATOM 619 O O . SER A 1 78 ? 12.336 -13.172 -8.984 1 95.19 78 SER A O 1
ATOM 621 N N . TYR A 1 79 ? 10.664 -13.617 -7.664 1 97.06 79 TYR A N 1
ATOM 622 C CA . TYR A 1 79 ? 10.031 -12.305 -7.754 1 97.06 79 TYR A CA 1
ATOM 623 C C . TYR A 1 79 ? 10.633 -11.328 -6.75 1 97.06 79 TYR A C 1
ATOM 625 O O . TYR A 1 79 ? 10.781 -11.656 -5.57 1 97.06 79 TYR A O 1
ATOM 633 N N . THR A 1 80 ? 10.977 -10.062 -7.18 1 97.38 80 THR A N 1
ATOM 634 C CA . THR A 1 80 ? 11.609 -9.133 -6.25 1 97.38 80 THR A CA 1
ATOM 635 C C . THR A 1 80 ? 10.711 -7.922 -6.008 1 97.38 80 THR A C 1
ATOM 637 O O . THR A 1 80 ? 11.133 -6.941 -5.387 1 97.38 80 THR A O 1
ATOM 640 N N . ALA A 1 81 ? 9.484 -7.922 -6.48 1 97.62 81 ALA A N 1
ATOM 641 C CA . ALA A 1 81 ? 8.461 -6.914 -6.234 1 97.62 81 ALA A CA 1
ATOM 642 C C . ALA A 1 81 ? 8.844 -5.574 -6.855 1 97.62 81 ALA A C 1
ATOM 644 O O . ALA A 1 81 ? 8.438 -4.516 -6.367 1 97.62 81 ALA A O 1
ATOM 645 N N . SER A 1 82 ? 9.656 -5.574 -7.875 1 96.81 82 SER A N 1
ATOM 646 C CA . SER A 1 82 ? 10.125 -4.336 -8.484 1 96.81 82 SER A CA 1
ATOM 647 C C . SER A 1 82 ? 9.328 -4.004 -9.742 1 96.81 82 SER A C 1
ATOM 649 O O . SER A 1 82 ? 8.422 -4.742 -10.125 1 96.81 82 SER A O 1
ATOM 651 N N . THR A 1 83 ? 9.68 -2.885 -10.406 1 94.69 83 THR A N 1
ATOM 652 C CA . THR A 1 83 ? 9.031 -2.479 -11.648 1 94.69 83 THR A CA 1
ATOM 653 C C . THR A 1 83 ? 9.812 -2.979 -12.859 1 94.69 83 THR A C 1
ATOM 655 O O . THR A 1 83 ? 9.586 -2.525 -13.984 1 94.69 83 THR A O 1
ATOM 658 N N . SER A 1 84 ? 10.805 -3.926 -12.641 1 93.62 84 SER A N 1
ATOM 659 C CA . SER A 1 84 ? 11.523 -4.5 -13.773 1 93.62 84 SER A CA 1
ATOM 660 C C . SER A 1 84 ? 10.586 -5.289 -14.688 1 93.62 84 SER A C 1
ATOM 662 O O . SER A 1 84 ? 9.5 -5.684 -14.273 1 93.62 84 SER A O 1
ATOM 664 N N . GLU A 1 85 ? 11.07 -5.461 -15.867 1 93.69 85 GLU A N 1
ATOM 665 C CA . GLU A 1 85 ? 10.281 -6.238 -16.812 1 93.69 85 GLU A CA 1
ATOM 666 C C . GLU A 1 85 ? 10.031 -7.652 -16.297 1 93.69 85 GLU A C 1
ATOM 668 O O . GLU A 1 85 ? 8.938 -8.195 -16.469 1 93.69 85 GLU A O 1
ATOM 673 N N . GLU A 1 86 ? 11.031 -8.211 -15.727 1 94.81 86 GLU A N 1
ATOM 674 C CA . GLU A 1 86 ? 10.906 -9.555 -15.172 1 94.81 86 GLU A CA 1
ATOM 675 C C . GLU A 1 86 ? 9.828 -9.609 -14.094 1 94.81 86 GLU A C 1
ATOM 677 O O . GLU A 1 86 ? 8.969 -10.492 -14.125 1 94.81 86 GLU A O 1
ATOM 682 N N . ASP A 1 87 ? 9.836 -8.719 -13.164 1 96.44 87 ASP A N 1
ATOM 683 C CA . ASP A 1 87 ? 8.883 -8.688 -12.062 1 96.44 87 ASP A CA 1
ATOM 684 C C . ASP A 1 87 ? 7.484 -8.312 -12.555 1 96.44 87 ASP A C 1
ATOM 686 O O . ASP A 1 87 ? 6.484 -8.852 -12.07 1 96.44 87 ASP A O 1
ATOM 690 N N . ARG A 1 88 ? 7.434 -7.395 -13.484 1 95.5 88 ARG A N 1
ATOM 691 C CA . ARG A 1 88 ? 6.137 -7.035 -14.047 1 95.5 88 ARG A CA 1
ATOM 692 C C . ARG A 1 88 ? 5.492 -8.227 -14.742 1 95.5 88 ARG A C 1
ATOM 694 O O . ARG A 1 88 ? 4.277 -8.43 -14.648 1 95.5 88 ARG A O 1
ATOM 701 N N . THR A 1 89 ? 6.324 -8.992 -15.43 1 96.5 89 THR A N 1
ATOM 702 C CA . THR A 1 89 ? 5.836 -10.195 -16.094 1 96.5 89 THR A CA 1
ATOM 703 C C . THR A 1 89 ? 5.289 -11.188 -15.07 1 96.5 89 THR A C 1
ATOM 705 O O . THR A 1 89 ? 4.211 -11.758 -15.266 1 96.5 89 THR A O 1
ATOM 708 N N . ILE A 1 90 ? 5.965 -11.352 -14.023 1 97.56 90 ILE A N 1
ATOM 709 C CA . ILE A 1 90 ? 5.516 -12.258 -12.969 1 97.56 90 ILE A CA 1
ATOM 710 C C . ILE A 1 90 ? 4.211 -11.742 -12.367 1 97.56 90 ILE A C 1
ATOM 712 O O . ILE A 1 90 ? 3.264 -12.508 -12.18 1 97.56 90 ILE A O 1
ATOM 716 N N . TYR A 1 91 ? 4.16 -10.477 -12.094 1 96.69 91 TYR A N 1
ATOM 717 C CA . TYR A 1 91 ? 2.951 -9.914 -11.508 1 96.69 91 TYR A CA 1
ATOM 718 C C . TYR A 1 91 ? 1.749 -10.125 -12.414 1 96.69 91 TYR A C 1
ATOM 720 O O . TYR A 1 91 ? 0.681 -10.547 -11.961 1 96.69 91 TYR A O 1
ATOM 728 N N . GLU A 1 92 ? 1.923 -9.836 -13.664 1 96 92 GLU A N 1
ATOM 729 C CA . GLU A 1 92 ? 0.842 -10.031 -14.625 1 96 92 GLU A CA 1
ATOM 730 C C . GLU A 1 92 ? 0.401 -11.492 -14.672 1 96 92 GLU A C 1
ATOM 732 O O . GLU A 1 92 ? -0.79 -11.781 -14.797 1 96 92 GLU A O 1
ATOM 737 N N . THR A 1 93 ? 1.329 -12.328 -14.609 1 97.25 93 THR A N 1
ATOM 738 C CA . THR A 1 93 ? 1.04 -13.758 -14.57 1 97.25 93 THR A CA 1
ATOM 739 C C . THR A 1 93 ? 0.153 -14.086 -13.375 1 97.25 93 THR A C 1
ATOM 741 O O . THR A 1 93 ? -0.864 -14.773 -13.516 1 97.25 93 THR A O 1
ATOM 744 N N . LEU A 1 94 ? 0.528 -13.594 -12.211 1 96.75 94 LEU A N 1
ATOM 745 C CA . LEU A 1 94 ? -0.243 -13.844 -11 1 96.75 94 LEU A CA 1
ATOM 746 C C . LEU A 1 94 ? -1.651 -13.273 -11.125 1 96.75 94 LEU A C 1
ATOM 748 O O . LEU A 1 94 ? -2.621 -13.898 -10.688 1 96.75 94 LEU A O 1
ATOM 752 N N . GLU A 1 95 ? -1.727 -12.133 -11.703 1 94.31 95 GLU A N 1
ATOM 753 C CA . GLU A 1 95 ? -3.027 -11.508 -11.93 1 94.31 95 GLU A CA 1
ATOM 754 C C . GLU A 1 95 ? -3.912 -12.375 -12.812 1 94.31 95 GLU A C 1
ATOM 756 O O . GLU A 1 95 ? -5.102 -12.555 -12.531 1 94.31 95 GLU A O 1
ATOM 761 N N . LEU A 1 96 ? -3.344 -12.883 -13.867 1 95.06 96 LEU A N 1
ATOM 762 C CA . LEU A 1 96 ? -4.094 -13.75 -14.773 1 95.06 96 LEU A CA 1
ATOM 763 C C . LEU A 1 96 ? -4.551 -15.016 -14.0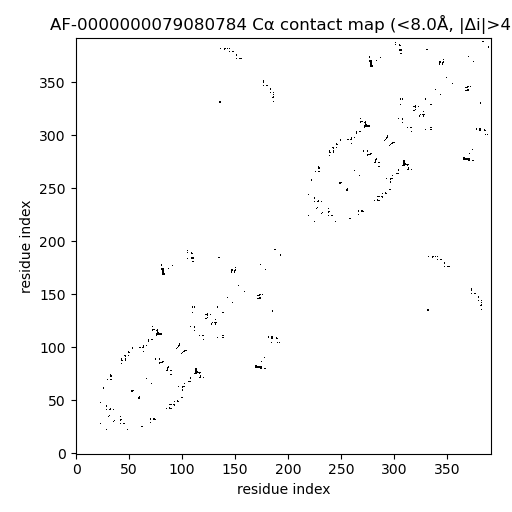62 1 95.06 96 LEU A C 1
ATOM 765 O O . LEU A 1 96 ? -5.707 -15.422 -14.188 1 95.06 96 LEU A O 1
ATOM 769 N N . LEU A 1 97 ? -3.654 -15.633 -13.383 1 97.06 97 LEU A N 1
ATOM 770 C CA . LEU A 1 97 ? -3.977 -16.844 -12.648 1 97.06 97 LEU A CA 1
ATOM 771 C C . LEU A 1 97 ? -5.141 -16.625 -11.688 1 97.06 97 LEU A C 1
ATOM 773 O O . LEU A 1 97 ? -6.035 -17.453 -11.578 1 97.06 97 LEU A O 1
ATOM 777 N N . GLU A 1 98 ? -5.129 -15.523 -11.047 1 93.88 98 GLU A N 1
ATOM 778 C CA . GLU A 1 98 ? -6.152 -15.219 -10.055 1 93.88 98 GLU A CA 1
ATOM 779 C C . GLU A 1 98 ? -7.469 -14.82 -10.719 1 93.88 98 GLU A C 1
ATOM 781 O O . GLU A 1 98 ? -8.516 -15.391 -10.414 1 93.88 98 GLU A O 1
ATOM 786 N N . ASN A 1 99 ? -7.387 -13.93 -11.602 1 91.12 99 ASN A N 1
ATOM 787 C CA . ASN A 1 99 ? -8.594 -13.266 -12.094 1 91.12 99 ASN A CA 1
ATOM 788 C C . ASN A 1 99 ? -9.211 -14.031 -13.258 1 91.12 99 ASN A C 1
ATOM 790 O O . ASN A 1 99 ? -10.43 -14.008 -13.445 1 91.12 99 ASN A O 1
ATOM 794 N N . THR A 1 100 ? -8.422 -14.68 -14.047 1 93.5 100 THR A N 1
ATOM 795 C CA . THR A 1 100 ? -8.906 -15.367 -15.242 1 93.5 100 THR A CA 1
ATOM 796 C C . THR A 1 100 ? -9.039 -16.859 -14.984 1 93.5 100 THR A C 1
ATOM 798 O O . THR A 1 100 ? -10.055 -17.469 -15.312 1 93.5 100 THR A O 1
ATOM 801 N N . TYR A 1 101 ? -8.133 -17.453 -14.414 1 96.38 101 TYR A N 1
ATOM 802 C CA . TYR A 1 101 ? -8.117 -18.891 -14.195 1 96.38 101 TYR A CA 1
ATOM 803 C C . TYR A 1 101 ? -8.695 -19.234 -12.836 1 96.38 101 TYR A C 1
ATOM 805 O O . TYR A 1 101 ? -8.805 -20.422 -12.477 1 96.38 101 TYR A O 1
ATOM 813 N N . LYS A 1 102 ? -9 -18.266 -12 1 94.5 102 LYS A N 1
ATOM 814 C CA . LYS A 1 102 ? -9.688 -18.375 -10.719 1 94.5 102 LYS A CA 1
ATOM 815 C C . LYS A 1 102 ? -8.898 -19.219 -9.734 1 94.5 102 LYS A C 1
ATOM 817 O O . LYS A 1 102 ? -9.477 -19.984 -8.953 1 94.5 102 LYS A O 1
ATOM 822 N N . VAL A 1 103 ? -7.602 -19.141 -9.898 1 96.25 103 VAL A N 1
ATOM 823 C CA . VAL A 1 103 ? -6.746 -19.781 -8.906 1 96.25 103 VAL A CA 1
ATOM 824 C C . VAL A 1 103 ? -6.926 -19.094 -7.547 1 96.25 103 VAL A C 1
ATOM 826 O O . VAL A 1 103 ? -6.945 -17.859 -7.465 1 96.25 103 VAL A O 1
ATOM 829 N N . ASN A 1 104 ? -7.086 -19.875 -6.488 1 93.88 104 ASN A N 1
ATOM 830 C CA . ASN A 1 104 ? -7.188 -19.344 -5.137 1 93.88 104 ASN A CA 1
ATOM 831 C C . ASN A 1 104 ? -5.828 -18.906 -4.602 1 93.88 104 ASN A C 1
ATOM 833 O O . ASN A 1 104 ? -5.012 -19.75 -4.207 1 93.88 104 ASN A O 1
ATOM 837 N N . MET A 1 105 ? -5.566 -17.703 -4.457 1 93 105 MET A N 1
ATOM 838 C CA . MET A 1 105 ? -4.273 -17.156 -4.062 1 93 105 MET A CA 1
ATOM 839 C C . MET A 1 105 ? -4.102 -17.203 -2.547 1 93 105 MET A C 1
ATOM 841 O O . MET A 1 105 ? -3.004 -16.984 -2.035 1 93 105 MET A O 1
ATOM 845 N N . ASN A 1 106 ? -5.129 -17.594 -1.8 1 90.56 106 ASN A N 1
ATOM 846 C CA . ASN A 1 106 ? -5.059 -17.641 -0.343 1 90.56 106 ASN A CA 1
ATOM 847 C C . ASN A 1 106 ? -4.066 -18.688 0.133 1 90.56 106 ASN A C 1
ATOM 849 O O . ASN A 1 106 ? -3.574 -18.625 1.261 1 90.56 106 ASN A O 1
ATOM 853 N N . ILE A 1 107 ? -3.781 -19.641 -0.707 1 91.12 107 ILE A N 1
ATOM 854 C CA . ILE A 1 107 ? -2.906 -20.734 -0.315 1 91.12 107 ILE A CA 1
ATOM 855 C C . ILE A 1 107 ? -1.505 -20.203 -0.027 1 91.12 107 ILE A C 1
ATOM 857 O O . ILE A 1 107 ? -0.699 -20.875 0.618 1 91.12 107 ILE A O 1
ATOM 861 N N . ILE A 1 108 ? -1.2 -19 -0.502 1 93.44 108 ILE A N 1
ATOM 862 C CA . ILE A 1 108 ? 0.111 -18.438 -0.194 1 93.44 108 ILE A CA 1
ATOM 863 C C . ILE A 1 108 ? -0.052 -17.172 0.637 1 93.44 108 ILE A C 1
ATOM 865 O O . ILE A 1 108 ? 0.867 -16.344 0.719 1 93.44 108 ILE A O 1
ATOM 869 N N . SER A 1 109 ? -1.183 -16.984 1.243 1 91.56 109 SER A N 1
ATOM 870 C CA . SER A 1 109 ? -1.449 -15.805 2.059 1 91.56 109 SER A CA 1
ATOM 871 C C . SER A 1 109 ? -0.965 -16 3.492 1 91.56 109 SER A C 1
ATOM 873 O O . SER A 1 109 ? -1.165 -17.062 4.078 1 91.56 109 SER A O 1
ATOM 875 N N . PRO A 1 110 ? -0.4 -14.922 4.09 1 92.44 110 PRO A N 1
ATOM 876 C CA . PRO A 1 110 ? 0.074 -13.672 3.479 1 92.44 110 PRO A CA 1
ATOM 877 C C . PRO A 1 110 ? 1.198 -13.906 2.471 1 92.44 110 PRO A C 1
ATOM 879 O O . PRO A 1 110 ? 1.989 -14.836 2.623 1 92.44 110 PRO A O 1
ATOM 882 N N . ILE A 1 111 ? 1.224 -13.094 1.527 1 95.75 111 ILE A N 1
ATOM 883 C CA . ILE A 1 111 ? 2.162 -13.266 0.424 1 95.75 111 ILE A CA 1
ATOM 884 C C . ILE A 1 111 ? 3.578 -12.938 0.897 1 95.75 111 ILE A C 1
ATOM 886 O O . ILE A 1 111 ? 3.803 -11.914 1.547 1 95.75 111 ILE A O 1
ATOM 890 N N . ILE A 1 112 ? 4.457 -13.836 0.609 1 97.06 112 ILE A N 1
ATOM 891 C CA . ILE A 1 112 ? 5.891 -13.648 0.794 1 97.06 112 ILE A CA 1
ATOM 892 C C . ILE A 1 112 ? 6.605 -13.773 -0.55 1 97.06 112 ILE A C 1
ATOM 894 O O . ILE A 1 112 ? 6.137 -14.477 -1.444 1 97.06 112 ILE A O 1
ATOM 898 N N . TRP A 1 113 ? 7.727 -13.078 -0.674 1 98.12 113 TRP A N 1
ATOM 899 C CA . TRP A 1 113 ? 8.391 -13.062 -1.975 1 98.12 113 TRP A CA 1
ATOM 900 C C . TRP A 1 113 ? 9.906 -13.047 -1.814 1 98.12 113 TRP A C 1
ATOM 902 O O . TRP A 1 113 ? 10.414 -12.883 -0.703 1 98.12 113 TRP A O 1
ATOM 912 N N . GLY A 1 114 ? 10.586 -13.234 -2.939 1 97.62 114 GLY A N 1
ATOM 913 C CA . GLY A 1 114 ? 12.039 -13.195 -2.949 1 97.62 114 GLY A CA 1
ATOM 914 C C . GLY A 1 114 ? 12.68 -14.469 -2.434 1 97.62 114 GLY A C 1
ATOM 915 O O . GLY A 1 114 ? 11.977 -15.414 -2.072 1 97.62 114 GLY A O 1
ATOM 916 N N . GLU A 1 115 ? 14.016 -14.453 -2.355 1 96.62 115 GLU A N 1
ATOM 917 C CA . GLU A 1 115 ? 14.773 -15.625 -1.931 1 96.62 115 GLU A CA 1
ATOM 918 C C . GLU A 1 115 ? 14.422 -16.016 -0.501 1 96.62 115 GLU A C 1
ATOM 920 O O . GLU A 1 115 ? 14.375 -17.203 -0.176 1 96.62 115 GLU A O 1
ATOM 925 N N . GLN A 1 116 ? 14.164 -15.109 0.321 1 96 116 GLN A N 1
ATOM 926 C CA . GLN A 1 116 ? 13.836 -15.375 1.72 1 96 116 GLN A CA 1
ATOM 927 C C . GLN A 1 116 ? 12.516 -16.109 1.848 1 96 116 GLN A C 1
ATOM 929 O O . GLN A 1 116 ? 12.219 -16.703 2.891 1 96 116 GLN A O 1
ATOM 934 N N . SER A 1 117 ? 11.641 -16.094 0.842 1 97 117 SER A N 1
ATOM 935 C CA . SER A 1 117 ? 10.336 -16.75 0.895 1 97 117 SER A CA 1
ATOM 936 C C . SER A 1 117 ? 10.484 -18.266 0.906 1 97 117 SER A C 1
ATOM 938 O O . SER A 1 117 ? 9.594 -18.984 1.37 1 97 117 SER A O 1
ATOM 940 N N . ILE A 1 118 ? 11.594 -18.75 0.382 1 96.38 118 ILE A N 1
ATOM 941 C CA . ILE A 1 118 ? 11.82 -20.188 0.235 1 96.38 118 ILE A CA 1
ATOM 942 C C . ILE A 1 118 ? 11.703 -20.875 1.597 1 96.38 118 ILE A C 1
ATOM 944 O O . ILE A 1 118 ? 10.922 -21.812 1.762 1 96.38 118 ILE A O 1
ATOM 948 N N . GLU A 1 119 ? 12.414 -20.344 2.559 1 94.81 119 GLU A N 1
ATOM 949 C CA . GLU A 1 119 ? 12.414 -20.969 3.881 1 94.81 119 GLU A CA 1
ATOM 950 C C . GLU A 1 119 ? 11.078 -20.766 4.586 1 94.81 119 GLU A C 1
ATOM 952 O O . GLU A 1 119 ? 10.578 -21.672 5.25 1 94.81 119 GLU A O 1
ATOM 957 N N . ILE A 1 120 ? 10.531 -19.625 4.441 1 94.5 120 ILE A N 1
ATOM 958 C CA . ILE A 1 120 ? 9.273 -19.297 5.113 1 94.5 120 ILE A CA 1
ATOM 959 C C . ILE A 1 120 ? 8.164 -20.203 4.59 1 94.5 120 ILE A C 1
ATOM 961 O O . ILE A 1 120 ? 7.422 -20.797 5.371 1 94.5 120 ILE A O 1
ATOM 965 N N . TYR A 1 121 ? 8.047 -20.375 3.273 1 94.31 121 TYR A N 1
ATOM 966 C CA . TYR A 1 121 ? 7.008 -21.219 2.691 1 94.31 121 TYR A CA 1
ATOM 967 C C . TYR A 1 121 ? 7.27 -22.688 2.988 1 94.31 121 TYR A C 1
ATOM 969 O O . TYR A 1 121 ? 6.332 -23.469 3.164 1 94.31 121 TYR A O 1
ATOM 977 N N . LYS A 1 122 ? 8.578 -23 2.977 1 93.38 122 LYS A N 1
ATOM 978 C CA . LYS A 1 122 ? 8.914 -24.359 3.348 1 93.38 122 LYS A CA 1
ATOM 979 C C . LYS A 1 122 ? 8.359 -24.719 4.727 1 93.38 122 LYS A C 1
ATOM 981 O O . LYS A 1 122 ? 7.738 -25.766 4.91 1 93.38 122 LYS A O 1
ATOM 986 N N . LYS A 1 123 ? 8.57 -23.859 5.695 1 91.31 123 LYS A N 1
ATOM 987 C CA . LYS A 1 123 ? 8.078 -24.062 7.051 1 91.31 123 LYS A CA 1
ATOM 988 C C . LYS A 1 123 ? 6.551 -24.078 7.078 1 91.31 123 LYS A C 1
ATOM 990 O O . LYS A 1 123 ? 5.945 -24.891 7.789 1 91.31 123 LYS A O 1
ATOM 995 N N . ARG A 1 124 ? 5.953 -23.188 6.336 1 88.44 124 ARG A N 1
ATOM 996 C CA . ARG A 1 124 ? 4.496 -23.156 6.25 1 88.44 124 ARG A CA 1
ATOM 997 C C . ARG A 1 124 ? 3.943 -24.453 5.691 1 88.44 124 ARG A C 1
ATOM 999 O O . ARG A 1 124 ? 2.924 -24.953 6.172 1 88.44 124 ARG A O 1
ATOM 1006 N N . GLY A 1 125 ? 4.586 -24.984 4.703 1 86.75 125 GLY A N 1
ATOM 1007 C CA . GLY A 1 125 ? 4.16 -26.219 4.086 1 86.75 125 GLY A CA 1
ATOM 1008 C C . GLY A 1 125 ? 4.312 -27.422 4.996 1 86.75 125 GLY A C 1
ATOM 1009 O O . GLY A 1 125 ? 3.512 -28.359 4.938 1 86.75 125 GLY A O 1
ATOM 1010 N N . GLN A 1 126 ? 5.312 -27.406 5.832 1 85.25 126 GLN A N 1
ATOM 1011 C CA . GLN A 1 126 ? 5.617 -28.516 6.711 1 85.25 126 GLN A CA 1
ATOM 1012 C C . GLN A 1 126 ? 4.688 -28.547 7.922 1 85.25 126 GLN A C 1
ATOM 1014 O O . GLN A 1 126 ? 4.23 -29.609 8.344 1 85.25 126 GLN A O 1
ATOM 1019 N N . PHE A 1 127 ? 4.445 -27.422 8.562 1 77.38 127 PHE A N 1
ATOM 1020 C CA . PHE A 1 127 ? 3.764 -27.375 9.852 1 77.38 127 PHE A CA 1
ATOM 1021 C C . PHE A 1 127 ? 2.309 -26.953 9.68 1 77.38 127 PHE A C 1
ATOM 1023 O O . PHE A 1 127 ? 1.493 -27.125 10.586 1 77.38 127 PHE A O 1
ATOM 1030 N N . GLY A 1 128 ? 1.919 -26.672 8.57 1 67.5 128 GLY A N 1
ATOM 1031 C CA . GLY A 1 128 ? 0.57 -26.203 8.312 1 67.5 128 GLY A CA 1
ATOM 1032 C C . GLY A 1 128 ? 0.369 -24.75 8.711 1 67.5 128 GLY A C 1
ATOM 1033 O O . GLY A 1 128 ? 1.198 -24.172 9.422 1 67.5 128 GLY A O 1
ATOM 1034 N N . GLY A 1 129 ? -0.658 -24.094 8.172 1 58.31 129 GLY A N 1
ATOM 1035 C CA . GLY A 1 129 ? -0.93 -22.672 8.242 1 58.31 129 GLY A CA 1
ATOM 1036 C C . GLY A 1 129 ? -1.164 -22.172 9.656 1 58.31 129 GLY A C 1
ATOM 1037 O O . GLY A 1 129 ? -0.977 -20.984 9.945 1 58.31 129 GLY A O 1
ATOM 1038 N N . THR A 1 130 ? -1.54 -23.078 10.531 1 59.75 130 THR A N 1
ATOM 1039 C CA . THR A 1 130 ? -1.955 -22.609 11.852 1 59.75 130 THR A CA 1
ATOM 1040 C C . THR A 1 130 ? -0.743 -22.406 12.758 1 59.75 130 THR A C 1
ATOM 1042 O O . THR A 1 130 ? -0.718 -21.469 13.562 1 59.75 130 THR A O 1
ATOM 1045 N N . LEU A 1 131 ? 0.317 -23.188 12.586 1 61.28 131 LEU A N 1
ATOM 1046 C CA . LEU A 1 131 ? 1.437 -23.125 13.523 1 61.28 131 LEU A CA 1
ATOM 1047 C C . LEU A 1 131 ? 2.441 -22.062 13.102 1 61.28 131 LEU A C 1
ATOM 1049 O O . LEU A 1 131 ? 3.104 -21.453 13.953 1 61.28 131 LEU A O 1
ATOM 1053 N N . ILE A 1 132 ? 2.482 -21.734 11.844 1 67.12 132 ILE A N 1
ATOM 1054 C CA . ILE A 1 132 ? 3.49 -20.766 11.422 1 67.12 132 ILE A CA 1
ATOM 1055 C C . ILE A 1 132 ? 2.824 -19.641 10.633 1 67.12 132 ILE A C 1
ATOM 1057 O O . ILE A 1 132 ? 2.52 -19.797 9.445 1 67.12 132 ILE A O 1
ATOM 1061 N N . ARG A 1 133 ? 2.225 -18.719 11.492 1 80.69 133 ARG A N 1
ATOM 1062 C CA . ARG A 1 133 ? 1.609 -17.594 10.805 1 80.69 133 ARG A CA 1
ATOM 1063 C C . ARG A 1 133 ? 2.543 -16.391 10.797 1 80.69 133 ARG A C 1
ATOM 1065 O O . ARG A 1 133 ? 3.039 -15.969 11.844 1 80.69 133 ARG A O 1
ATOM 1072 N N . THR A 1 134 ? 2.881 -16.031 9.578 1 89.62 134 THR A N 1
ATOM 1073 C CA . THR A 1 134 ? 3.654 -14.805 9.438 1 89.62 134 THR A CA 1
ATOM 1074 C C . THR A 1 134 ? 2.783 -13.586 9.727 1 89.62 134 THR A C 1
ATOM 1076 O O . THR A 1 134 ? 1.772 -13.367 9.055 1 89.62 134 THR A O 1
ATOM 1079 N N . THR A 1 135 ? 3.133 -12.82 10.711 1 90.56 135 THR A N 1
ATOM 1080 C CA . THR A 1 135 ? 2.352 -11.656 11.102 1 90.56 135 THR A CA 1
ATOM 1081 C C . THR A 1 135 ? 2.566 -10.508 10.117 1 90.56 135 THR A C 1
ATOM 1083 O O . THR A 1 135 ? 3.557 -10.492 9.383 1 90.56 135 THR A O 1
ATOM 1086 N N . PRO A 1 136 ? 1.633 -9.578 10.094 1 93.44 136 PRO A N 1
ATOM 1087 C CA . PRO A 1 136 ? 1.846 -8.391 9.273 1 93.44 136 PRO A CA 1
ATOM 1088 C C . PRO A 1 136 ? 3.168 -7.688 9.57 1 93.44 136 PRO A C 1
ATOM 1090 O O . PRO A 1 136 ? 3.844 -7.211 8.656 1 93.44 136 PRO A O 1
ATOM 1093 N N . GLU A 1 137 ? 3.559 -7.637 10.797 1 92.5 137 GLU A N 1
ATOM 1094 C CA . GLU A 1 137 ? 4.828 -7.023 11.172 1 92.5 137 GLU A CA 1
ATOM 1095 C C . GLU A 1 137 ? 6.004 -7.727 10.5 1 92.5 137 GLU A C 1
ATOM 1097 O O . GLU A 1 137 ? 6.918 -7.07 9.992 1 92.5 137 GLU A O 1
ATOM 1102 N N . GLN A 1 138 ? 5.965 -8.992 10.531 1 92.31 138 GLN A N 1
ATOM 1103 C CA . GLN A 1 138 ? 7.027 -9.781 9.914 1 92.31 138 GLN A CA 1
ATOM 1104 C C . GLN A 1 138 ? 7.07 -9.57 8.406 1 92.31 138 GLN A C 1
ATOM 1106 O O . GLN A 1 138 ? 8.148 -9.531 7.809 1 92.31 138 GLN A O 1
ATOM 1111 N N . VAL A 1 139 ? 5.871 -9.469 7.77 1 95.56 139 VAL A N 1
ATOM 1112 C CA . VAL A 1 139 ? 5.805 -9.219 6.332 1 95.56 139 VAL A CA 1
ATOM 1113 C C . VAL A 1 139 ? 6.379 -7.836 6.02 1 95.56 139 VAL A C 1
ATOM 1115 O O . VAL A 1 139 ? 7.16 -7.68 5.082 1 95.56 139 VAL A O 1
ATOM 1118 N N . LEU A 1 140 ? 6.008 -6.844 6.82 1 95.75 140 LEU A N 1
ATOM 1119 C CA . LEU A 1 140 ? 6.477 -5.477 6.617 1 95.75 140 LEU A CA 1
ATOM 1120 C C . LEU A 1 140 ? 7.992 -5.398 6.746 1 95.75 140 LEU A C 1
ATOM 1122 O O . LEU A 1 140 ? 8.641 -4.594 6.066 1 95.75 140 LEU A O 1
ATOM 1126 N N . GLU A 1 141 ? 8.57 -6.219 7.543 1 94.5 141 GLU A N 1
ATOM 1127 C CA . GLU A 1 141 ? 10.016 -6.234 7.758 1 94.5 141 GLU A CA 1
ATOM 1128 C C . GLU A 1 141 ? 10.75 -6.703 6.508 1 94.5 141 GLU A C 1
ATOM 1130 O O . GLU A 1 141 ? 11.961 -6.492 6.383 1 94.5 141 GLU A O 1
ATOM 1135 N N . LEU A 1 142 ? 10.062 -7.355 5.609 1 95.88 142 LEU A N 1
ATOM 1136 C CA . LEU A 1 142 ? 10.688 -7.836 4.383 1 95.88 142 LEU A CA 1
ATOM 1137 C C . LEU A 1 142 ? 10.891 -6.695 3.391 1 95.88 142 LEU A C 1
ATOM 1139 O O . LEU A 1 142 ? 11.656 -6.824 2.436 1 95.88 142 LEU A O 1
ATOM 1143 N N . LEU A 1 143 ? 10.172 -5.613 3.568 1 96.81 143 LEU A N 1
ATOM 1144 C CA . LEU A 1 143 ? 10.305 -4.449 2.699 1 96.81 143 LEU A CA 1
ATOM 1145 C C . LEU A 1 143 ? 11.547 -3.643 3.051 1 96.81 143 LEU A C 1
ATOM 1147 O O . LEU A 1 143 ? 11.883 -3.488 4.227 1 96.81 143 LEU A O 1
ATOM 1151 N N . ASP A 1 144 ? 12.25 -3.209 2.027 1 95.69 144 ASP A N 1
ATOM 1152 C CA . ASP A 1 144 ? 13.367 -2.287 2.201 1 95.69 144 ASP A CA 1
ATOM 1153 C C . ASP A 1 144 ? 12.875 -0.86 2.43 1 95.69 144 ASP A C 1
ATOM 1155 O O . ASP A 1 144 ? 12.141 -0.312 1.604 1 95.69 144 ASP A O 1
ATOM 1159 N N . GLY A 1 145 ? 13.305 -0.237 3.516 1 93.56 145 GLY A N 1
ATOM 1160 C CA . GLY A 1 145 ? 12.836 1.079 3.912 1 93.56 145 GLY A CA 1
ATOM 1161 C C . GLY A 1 145 ? 13.133 2.154 2.885 1 93.56 145 GLY A C 1
ATOM 1162 O O . GLY A 1 145 ? 12.266 2.971 2.564 1 93.56 145 GLY A O 1
ATOM 1163 N N . LEU A 1 146 ? 14.391 2.205 2.404 1 93 146 LEU A N 1
ATOM 1164 C CA . LEU A 1 146 ? 14.789 3.209 1.423 1 93 146 LEU A CA 1
ATOM 1165 C C . LEU A 1 146 ? 14.016 3.027 0.118 1 93 146 LEU A C 1
ATOM 1167 O O . LEU A 1 146 ? 13.531 4 -0.461 1 93 146 LEU A O 1
ATOM 1171 N N . ARG A 1 147 ? 13.938 1.788 -0.331 1 95 147 ARG A N 1
ATOM 1172 C CA . ARG A 1 147 ? 13.195 1.492 -1.552 1 95 147 ARG A CA 1
ATOM 1173 C C . ARG A 1 147 ? 11.727 1.874 -1.405 1 95 147 ARG A C 1
ATOM 1175 O O . ARG A 1 147 ? 11.125 2.428 -2.33 1 95 147 ARG A O 1
ATOM 1182 N N . MET A 1 148 ? 11.109 1.596 -0.256 1 95.31 148 MET A N 1
ATOM 1183 C CA . MET A 1 148 ? 9.727 1.974 0.017 1 95.31 148 MET A CA 1
ATOM 1184 C C . MET A 1 148 ? 9.562 3.49 -0.005 1 95.31 148 MET A C 1
ATOM 1186 O O . MET A 1 148 ? 8.609 4.008 -0.59 1 95.31 148 MET A O 1
ATOM 1190 N N . TRP A 1 149 ? 10.477 4.129 0.611 1 91.19 149 TRP A N 1
ATOM 1191 C CA . TRP A 1 149 ? 10.438 5.586 0.644 1 91.19 149 TRP A CA 1
ATOM 1192 C C . TRP A 1 149 ? 10.508 6.164 -0.766 1 91.19 149 TRP A C 1
ATOM 1194 O O . TRP A 1 149 ? 9.703 7.023 -1.131 1 91.19 149 TRP A O 1
ATOM 1204 N N . LYS A 1 150 ? 11.391 5.684 -1.594 1 91.75 150 LYS A N 1
ATOM 1205 C CA . LYS A 1 150 ? 11.523 6.125 -2.979 1 91.75 150 LYS A CA 1
ATOM 1206 C C . LYS A 1 150 ? 10.25 5.848 -3.768 1 91.75 150 LYS A C 1
ATOM 1208 O O . LYS A 1 150 ? 9.836 6.656 -4.602 1 91.75 150 LYS A O 1
ATOM 1213 N N . THR A 1 151 ? 9.672 4.734 -3.508 1 94.19 151 THR A N 1
ATOM 1214 C CA . THR A 1 151 ? 8.438 4.355 -4.191 1 94.19 151 THR A CA 1
ATOM 1215 C C . THR A 1 151 ? 7.312 5.332 -3.861 1 94.19 151 THR A C 1
ATOM 1217 O O . THR A 1 151 ? 6.605 5.797 -4.758 1 94.19 151 THR A O 1
ATOM 1220 N N . VAL A 1 152 ? 7.215 5.664 -2.574 1 91.69 152 VAL A N 1
ATOM 1221 C CA . VAL A 1 152 ? 6.184 6.594 -2.123 1 91.69 152 VAL A CA 1
ATOM 1222 C C . VAL A 1 152 ? 6.395 7.957 -2.777 1 91.69 152 VAL A C 1
ATOM 1224 O O . VAL A 1 152 ? 5.453 8.547 -3.318 1 91.69 152 VAL A O 1
ATOM 1227 N N . LEU A 1 153 ? 7.586 8.422 -2.785 1 86.81 153 LEU A N 1
ATOM 1228 C CA . LEU A 1 153 ? 7.906 9.727 -3.354 1 86.81 153 LEU A CA 1
ATOM 1229 C C . LEU A 1 153 ? 7.617 9.758 -4.852 1 86.81 153 LEU A C 1
ATOM 1231 O O . LEU A 1 153 ? 7.062 10.734 -5.359 1 86.81 153 LEU A O 1
ATOM 1235 N N . ASN A 1 154 ? 7.988 8.734 -5.5 1 83.25 154 ASN A N 1
ATOM 1236 C CA . ASN A 1 154 ? 7.82 8.672 -6.949 1 83.25 154 ASN A CA 1
ATOM 1237 C C . ASN A 1 154 ? 6.355 8.516 -7.336 1 83.25 154 ASN A C 1
ATOM 1239 O O . ASN A 1 154 ? 5.922 9.016 -8.375 1 83.25 154 ASN A O 1
ATOM 1243 N N . HIS A 1 155 ? 5.668 7.789 -6.609 1 82.81 155 HIS A N 1
ATOM 1244 C CA . HIS A 1 155 ? 4.262 7.562 -6.926 1 82.81 155 HIS A CA 1
ATOM 1245 C C . HIS A 1 155 ? 3.441 8.828 -6.723 1 82.81 155 HIS A C 1
ATOM 1247 O O . HIS A 1 155 ? 2.531 9.117 -7.504 1 82.81 155 HIS A O 1
ATOM 1253 N N . SER A 1 156 ? 3.686 9.492 -5.656 1 71.56 156 SER A N 1
ATOM 1254 C CA . SER A 1 156 ? 2.959 10.711 -5.324 1 71.56 156 SER A CA 1
ATOM 1255 C C . SER A 1 156 ? 3.316 11.844 -6.277 1 71.56 156 SER A C 1
ATOM 1257 O O . SER A 1 156 ? 2.498 12.734 -6.531 1 71.56 156 SER A O 1
ATOM 1259 N N . ARG A 1 157 ? 4.602 11.852 -6.598 1 62.84 157 ARG A N 1
ATOM 1260 C CA . ARG A 1 157 ? 5.059 12.93 -7.469 1 62.84 157 ARG A CA 1
ATOM 1261 C C . ARG A 1 157 ? 4.883 12.562 -8.938 1 62.84 157 ARG A C 1
ATOM 1263 O O . ARG A 1 157 ? 5.711 11.844 -9.508 1 62.84 157 ARG A O 1
ATOM 1270 N N . GLN A 1 158 ? 3.729 12.141 -9.375 1 51.75 158 GLN A N 1
ATOM 1271 C CA . GLN A 1 158 ? 3.75 11.898 -10.82 1 51.75 158 GLN A CA 1
ATOM 1272 C C . GLN A 1 158 ? 4.879 12.68 -11.484 1 51.75 158 GLN A C 1
ATOM 1274 O O . GLN A 1 158 ? 4.746 13.883 -11.742 1 51.75 158 GLN A O 1
ATOM 1279 N N . ILE A 1 159 ? 5.895 12.594 -10.984 1 42.66 159 ILE A N 1
ATOM 1280 C CA . ILE A 1 159 ? 7.039 13.203 -11.656 1 42.66 159 ILE A CA 1
ATOM 1281 C C . ILE A 1 159 ? 6.93 12.984 -13.164 1 42.66 159 ILE A C 1
ATOM 1283 O O . ILE A 1 159 ? 6.613 11.883 -13.617 1 42.66 159 ILE A O 1
ATOM 1287 N N . ALA A 1 160 ? 6.82 14.008 -13.93 1 36.69 160 ALA A N 1
ATOM 1288 C CA . ALA A 1 160 ? 7.023 13.984 -15.383 1 36.69 160 ALA A CA 1
ATOM 1289 C C . ALA A 1 160 ? 7.98 12.867 -15.781 1 36.69 160 ALA A C 1
ATOM 1291 O O . ALA A 1 160 ? 9.148 12.867 -15.383 1 36.69 160 ALA A O 1
ATOM 1292 N N . ALA A 1 161 ? 7.598 11.75 -15.922 1 39.78 161 ALA A N 1
ATOM 1293 C CA . ALA A 1 161 ? 8.367 10.766 -16.672 1 39.78 161 ALA A CA 1
ATOM 1294 C C . ALA A 1 161 ? 9.492 11.43 -17.469 1 39.78 161 ALA A C 1
ATOM 1296 O O . ALA A 1 161 ? 10.43 10.766 -17.891 1 39.78 161 ALA A O 1
ATOM 1297 N N . ASP A 1 162 ? 9.117 12.438 -18.312 1 37.53 162 ASP A N 1
ATOM 1298 C CA . ASP A 1 162 ? 9.93 12.688 -19.5 1 37.53 162 ASP A CA 1
ATOM 1299 C C . ASP A 1 162 ? 11.383 12.969 -19.109 1 37.53 162 ASP A C 1
ATOM 1301 O O . ASP A 1 162 ? 12.297 12.766 -19.922 1 37.53 162 ASP A O 1
ATOM 1305 N N . ALA A 1 163 ? 11.711 14.266 -18.594 1 36.09 163 ALA A N 1
ATOM 1306 C CA . ALA A 1 163 ? 12.664 15.086 -19.344 1 36.09 163 ALA A CA 1
ATOM 1307 C C . ALA A 1 163 ? 14.07 14.492 -19.281 1 36.09 163 ALA A C 1
ATOM 1309 O O . ALA A 1 163 ? 14.906 14.766 -20.141 1 36.09 163 ALA A O 1
ATOM 1310 N N . ASP A 1 164 ? 14.633 14.289 -18.031 1 40.38 164 ASP A N 1
ATOM 1311 C CA . ASP A 1 164 ? 16.062 14.117 -18.219 1 40.38 164 ASP A CA 1
ATOM 1312 C C . ASP A 1 164 ? 16.406 12.695 -18.641 1 40.38 164 ASP A C 1
ATOM 1314 O O . ASP A 1 164 ? 17.578 12.336 -18.781 1 40.38 164 ASP A O 1
ATOM 1318 N N . GLY A 1 165 ? 15.68 11.859 -19.328 1 41.91 165 GLY A N 1
ATOM 1319 C CA . GLY A 1 165 ? 16.234 10.664 -19.938 1 41.91 165 GLY A CA 1
ATOM 1320 C C . GLY A 1 165 ? 16.766 9.664 -18.922 1 41.91 165 GLY A C 1
ATOM 1321 O O . GLY A 1 165 ? 17.531 8.766 -19.281 1 41.91 165 GLY A O 1
ATOM 1322 N N . GLU A 1 166 ? 16.969 10.016 -17.672 1 46.41 166 GLU A N 1
ATOM 1323 C CA . GLU A 1 166 ? 17.734 9.086 -16.875 1 46.41 166 GLU A CA 1
ATOM 1324 C C . GLU A 1 166 ? 16.969 7.785 -16.641 1 46.41 166 GLU A C 1
ATOM 1326 O O . GLU A 1 166 ? 15.773 7.812 -16.344 1 46.41 166 GLU A O 1
ATOM 1331 N N . THR A 1 167 ? 17.188 6.645 -17.234 1 49.66 167 THR A N 1
ATOM 1332 C CA . THR A 1 167 ? 16.875 5.23 -17.062 1 49.66 167 THR A CA 1
ATOM 1333 C C . THR A 1 167 ? 16.547 4.914 -15.617 1 49.66 167 THR A C 1
ATOM 1335 O O . THR A 1 167 ? 17.422 4.965 -14.75 1 49.66 167 THR A O 1
ATOM 1338 N N . HIS A 1 168 ? 15.445 5.398 -15.023 1 58.22 168 HIS A N 1
ATOM 1339 C CA . HIS A 1 168 ? 15.055 5.051 -13.664 1 58.22 168 HIS A CA 1
ATOM 1340 C C . HIS A 1 168 ? 15.305 3.574 -13.375 1 58.22 168 HIS A C 1
ATOM 1342 O O . HIS A 1 168 ? 15.062 2.723 -14.234 1 58.22 168 HIS A O 1
ATOM 1348 N N . ASP A 1 169 ? 16.297 3.271 -12.539 1 72.94 169 ASP A N 1
ATOM 1349 C CA . ASP A 1 169 ? 16.547 1.898 -12.109 1 72.94 169 ASP A CA 1
ATOM 1350 C C . ASP A 1 169 ? 15.234 1.224 -11.688 1 72.94 169 ASP A C 1
ATOM 1352 O O . ASP A 1 169 ? 14.734 1.458 -10.586 1 72.94 169 ASP A O 1
ATOM 1356 N N . SER A 1 170 ? 14.57 0.61 -12.648 1 81.81 170 SER A N 1
ATOM 1357 C CA . SER A 1 170 ? 13.32 -0.119 -12.461 1 81.81 170 SER A CA 1
ATOM 1358 C C . SER A 1 170 ? 13.383 -1.027 -11.242 1 81.81 170 SER A C 1
ATOM 1360 O O . SER A 1 170 ? 12.359 -1.345 -10.641 1 81.81 170 SER A O 1
ATOM 1362 N N . LYS A 1 171 ? 14.586 -1.305 -10.867 1 90.12 171 LYS A N 1
ATOM 1363 C CA . LYS A 1 171 ? 14.742 -2.205 -9.727 1 90.12 171 LYS A CA 1
ATOM 1364 C C . LYS A 1 171 ? 14.75 -1.432 -8.414 1 90.12 171 LYS A C 1
ATOM 1366 O O . LYS A 1 171 ? 14.609 -2.021 -7.34 1 90.12 171 LYS A O 1
ATOM 1371 N N . ALA A 1 172 ? 14.789 -0.165 -8.609 1 91.94 172 ALA A N 1
ATOM 1372 C CA . ALA A 1 172 ? 14.938 0.67 -7.426 1 91.94 172 ALA A CA 1
ATOM 1373 C C . ALA A 1 172 ? 13.578 0.993 -6.809 1 91.94 172 ALA A C 1
ATOM 1375 O O . ALA A 1 172 ? 13.5 1.494 -5.684 1 91.94 172 ALA A O 1
ATOM 1376 N N . LEU A 1 173 ? 12.492 0.688 -7.5 1 94.88 173 LEU A N 1
ATOM 1377 C CA . LEU A 1 173 ? 11.148 0.973 -7.012 1 94.88 173 LEU A CA 1
ATOM 1378 C C . LEU A 1 173 ? 10.336 -0.311 -6.871 1 94.88 173 LEU A C 1
ATOM 1380 O O . LEU A 1 173 ? 10.492 -1.24 -7.664 1 94.88 173 LEU A O 1
ATOM 1384 N N . TYR A 1 174 ? 9.516 -0.3 -5.859 1 96.62 174 TYR A N 1
ATOM 1385 C CA . TYR A 1 174 ? 8.531 -1.374 -5.777 1 96.62 174 TYR A CA 1
ATOM 1386 C C . TYR A 1 174 ? 7.41 -1.162 -6.789 1 96.62 174 TYR A C 1
ATOM 1388 O O . TYR A 1 174 ? 7.07 -0.023 -7.117 1 96.62 174 TYR A O 1
ATOM 1396 N N . ASP A 1 175 ? 6.895 -2.254 -7.301 1 95.75 175 ASP A N 1
ATOM 1397 C CA . ASP A 1 175 ? 5.637 -2.217 -8.039 1 95.75 175 ASP A CA 1
ATOM 1398 C C . ASP A 1 175 ? 4.461 -1.93 -7.109 1 95.75 175 ASP A C 1
ATOM 1400 O O . ASP A 1 175 ? 4.109 -2.762 -6.27 1 95.75 175 ASP A O 1
ATOM 1404 N N . VAL A 1 176 ? 3.832 -0.804 -7.242 1 95.44 176 VAL A N 1
ATOM 1405 C CA . VAL A 1 176 ? 2.748 -0.374 -6.367 1 95.44 176 VAL A CA 1
ATOM 1406 C C . VAL A 1 176 ? 1.588 -1.364 -6.453 1 95.44 176 VAL A C 1
ATOM 1408 O O . VAL A 1 176 ? 0.916 -1.632 -5.457 1 95.44 176 VAL A O 1
ATOM 1411 N N . ARG A 1 177 ? 1.36 -1.928 -7.605 1 94.88 177 ARG A N 1
ATOM 1412 C CA . ARG A 1 177 ? 0.309 -2.932 -7.742 1 94.88 177 ARG A CA 1
ATOM 1413 C C . ARG A 1 177 ? 0.558 -4.117 -6.816 1 94.88 177 ARG A C 1
ATOM 1415 O O . ARG A 1 177 ? -0.362 -4.594 -6.148 1 94.88 177 ARG A O 1
ATOM 1422 N N . PHE A 1 178 ? 1.761 -4.484 -6.781 1 96 178 PHE A N 1
ATOM 1423 C CA . PHE A 1 178 ? 2.096 -5.586 -5.887 1 96 178 PHE A CA 1
ATOM 1424 C C . PHE A 1 178 ? 1.941 -5.164 -4.43 1 96 178 PHE A C 1
ATOM 1426 O O . PHE A 1 178 ? 1.439 -5.93 -3.605 1 96 178 PHE A O 1
ATOM 1433 N N . LEU A 1 179 ? 2.43 -3.992 -4.07 1 96.88 179 LEU A N 1
ATOM 1434 C CA . LEU A 1 179 ? 2.32 -3.527 -2.689 1 96.88 179 LEU A CA 1
ATOM 1435 C C . LEU A 1 179 ? 0.868 -3.541 -2.225 1 96.88 179 LEU A C 1
ATOM 1437 O O . LEU A 1 179 ? 0.577 -3.951 -1.098 1 96.88 179 LEU A O 1
ATOM 1441 N N . LEU A 1 180 ? -0.019 -3.104 -3.074 1 95.56 180 LEU A N 1
ATOM 1442 C CA . LEU A 1 180 ? -1.435 -3.084 -2.725 1 95.56 180 LEU A CA 1
ATOM 1443 C C . LEU A 1 180 ? -1.958 -4.496 -2.492 1 95.56 180 LEU A C 1
ATOM 1445 O O . LEU A 1 180 ? -2.701 -4.738 -1.54 1 95.56 180 LEU A O 1
ATOM 1449 N N . ARG A 1 181 ? -1.594 -5.43 -3.33 1 93.94 181 ARG A N 1
ATOM 1450 C CA . ARG A 1 181 ? -1.979 -6.824 -3.166 1 93.94 181 ARG A CA 1
ATOM 1451 C C . ARG A 1 181 ? -1.39 -7.41 -1.885 1 93.94 181 ARG A C 1
ATOM 1453 O O . ARG A 1 181 ? -2.055 -8.172 -1.181 1 93.94 181 ARG A O 1
ATOM 1460 N N . LEU A 1 182 ? -0.163 -7.082 -1.641 1 95.56 182 LEU A N 1
ATOM 1461 C CA . LEU A 1 182 ? 0.53 -7.531 -0.438 1 95.56 182 LEU A CA 1
ATOM 1462 C C . LEU A 1 182 ? -0.208 -7.078 0.817 1 95.56 182 LEU A C 1
ATOM 1464 O O . LEU A 1 182 ? -0.462 -7.879 1.719 1 95.56 182 LEU A O 1
ATOM 1468 N N . PHE A 1 183 ? -0.604 -5.891 0.783 1 94.06 183 PHE A N 1
ATOM 1469 C CA . PHE A 1 183 ? -1.265 -5.332 1.956 1 94.06 183 PHE A CA 1
ATOM 1470 C C . PHE A 1 183 ? -2.66 -5.922 2.125 1 94.06 183 PHE A C 1
ATOM 1472 O O . PHE A 1 183 ? -3.098 -6.176 3.248 1 94.06 183 PHE A O 1
ATOM 1479 N N . LEU A 1 184 ? -3.33 -6.094 1.035 1 93.5 184 LEU A N 1
ATOM 1480 C CA . LEU A 1 184 ? -4.621 -6.773 1.08 1 93.5 184 LEU A CA 1
ATOM 1481 C C . LEU A 1 184 ? -4.477 -8.164 1.683 1 93.5 184 LEU A C 1
ATOM 1483 O O . LEU A 1 184 ? -5.309 -8.586 2.488 1 93.5 184 LEU A O 1
ATOM 1487 N N . SER A 1 185 ? -3.43 -8.844 1.372 1 92.62 185 SER A N 1
ATOM 1488 C CA . SER A 1 185 ? -3.197 -10.203 1.851 1 92.62 185 SER A CA 1
ATOM 1489 C C . SER A 1 185 ? -2.938 -10.227 3.354 1 92.62 185 SER A C 1
ATOM 1491 O O . SER A 1 185 ? -3.107 -11.258 4.004 1 92.62 185 SER A O 1
ATOM 1493 N N . MET A 1 186 ? -2.484 -9.133 3.928 1 93.56 186 MET A N 1
ATOM 1494 C CA . MET A 1 186 ? -2.188 -9.039 5.355 1 93.56 186 MET A CA 1
ATOM 1495 C C . MET A 1 186 ? -3.457 -8.781 6.16 1 93.56 186 MET A C 1
ATOM 1497 O O . MET A 1 186 ? -3.482 -8.992 7.371 1 93.56 186 MET A O 1
ATOM 1501 N N . MET A 1 187 ? -4.523 -8.102 5.617 1 90.06 187 MET A N 1
ATOM 1502 C CA . MET A 1 187 ? -5.773 -7.758 6.289 1 90.06 187 MET A CA 1
ATOM 1503 C C . MET A 1 187 ? -6.562 -9.016 6.645 1 90.06 187 MET A C 1
ATOM 1505 O O . MET A 1 187 ? -7.254 -9.055 7.664 1 90.06 187 MET A O 1
ATOM 1509 N N . HIS A 1 188 ? -6.664 -9.977 5.777 1 71.12 188 HIS A N 1
ATOM 1510 C CA . HIS A 1 188 ? -7.453 -11.195 5.957 1 71.12 188 HIS A CA 1
ATOM 1511 C C . HIS A 1 188 ? -6.559 -12.414 6.109 1 71.12 188 HIS A C 1
ATOM 1513 O O . HIS A 1 188 ? -6.48 -13.25 5.203 1 71.12 188 HIS A O 1
ATOM 1519 N N . PRO A 1 189 ? -5.781 -12.203 7.297 1 54.12 189 PRO A N 1
ATOM 1520 C CA . PRO A 1 189 ? -5.051 -13.469 7.367 1 54.12 189 PRO A CA 1
ATOM 1521 C C . PRO A 1 189 ? -5.977 -14.672 7.559 1 54.12 189 PRO A C 1
ATOM 1523 O O . PRO A 1 189 ? -6.859 -14.648 8.422 1 54.12 189 PRO A O 1
ATOM 1526 N N . GLY A 1 190 ? -6.02 -15.57 6.59 1 49.31 190 GLY A N 1
ATOM 1527 C CA . GLY A 1 190 ? -6.742 -16.828 6.633 1 49.31 190 GLY A CA 1
ATOM 1528 C C . GLY A 1 190 ? -8.211 -16.688 6.277 1 49.31 190 GLY A C 1
ATOM 1529 O O . GLY A 1 190 ? -8.961 -17.672 6.309 1 49.31 190 GLY A O 1
ATOM 1530 N N . SER A 1 191 ? -8.844 -15.461 6.465 1 44.06 191 SER A N 1
ATOM 1531 C CA . SER A 1 191 ? -10.289 -15.43 6.27 1 44.06 191 SER A CA 1
ATOM 1532 C C . SER A 1 191 ? -10.656 -15.594 4.797 1 44.06 191 SER A C 1
ATOM 1534 O O . SER A 1 191 ? -9.961 -15.07 3.92 1 44.06 191 SER A O 1
ATOM 1536 N N . GLU A 1 192 ? -11.172 -16.75 4.391 1 40.41 192 GLU A N 1
ATOM 1537 C CA . GLU A 1 192 ? -11.852 -16.922 3.109 1 40.41 192 GLU A CA 1
ATOM 1538 C C . GLU A 1 192 ? -12.656 -15.672 2.746 1 40.41 192 GLU A C 1
ATOM 1540 O O . GLU A 1 192 ? -13.602 -15.312 3.449 1 40.41 192 GLU A O 1
ATOM 1545 N N . VAL A 1 193 ? -12.172 -14.609 2.471 1 37.91 193 VAL A N 1
ATOM 1546 C CA . VAL A 1 193 ? -13.117 -13.641 1.93 1 37.91 193 VAL A CA 1
ATOM 1547 C C . VAL A 1 193 ? -14.008 -14.32 0.892 1 37.91 193 VAL A C 1
ATOM 1549 O O . VAL A 1 193 ? -13.531 -14.766 -0.156 1 37.91 193 VAL A O 1
ATOM 1552 N N . SER A 1 194 ? -14.875 -15.102 1.256 1 34.5 194 SER A N 1
ATOM 1553 C CA . SER A 1 194 ? -15.914 -15.562 0.339 1 34.5 194 SER A CA 1
ATOM 1554 C C . SER A 1 194 ? -16.484 -14.398 -0.463 1 34.5 194 SER A C 1
ATOM 1556 O O . SER A 1 194 ? -17.125 -13.5 0.099 1 34.5 194 SER A O 1
ATOM 1558 N N . LEU A 1 195 ? -15.758 -13.938 -1.323 1 35.91 195 LEU A N 1
ATOM 1559 C CA . LEU A 1 195 ? -16.453 -13.156 -2.332 1 35.91 195 LEU A CA 1
ATOM 1560 C C . LEU A 1 195 ? -17.625 -13.938 -2.918 1 35.91 195 LEU A C 1
ATOM 1562 O O . LEU A 1 195 ? -17.422 -14.867 -3.701 1 35.91 195 LEU A O 1
ATOM 1566 N N . SER A 1 196 ? -18.453 -14.586 -2.168 1 28.36 196 SER A N 1
ATOM 1567 C CA . SER A 1 196 ? -19.703 -15.086 -2.725 1 28.36 196 SER A CA 1
ATOM 1568 C C . SER A 1 196 ? -20.578 -13.945 -3.246 1 28.36 196 SER A C 1
ATOM 1570 O O . SER A 1 196 ? -20.578 -12.852 -2.678 1 28.36 196 SER A O 1
ATOM 1572 N N . MET B 1 1 ? -32.125 84.25 -25.641 1 26.78 1 MET B N 1
ATOM 1573 C CA . MET B 1 1 ? -31.812 83.812 -24.281 1 26.78 1 MET B CA 1
ATOM 1574 C C . MET B 1 1 ? -31.156 82.438 -24.297 1 26.78 1 MET B C 1
ATOM 1576 O O . MET B 1 1 ? -31.766 81.438 -24.75 1 26.78 1 MET B O 1
ATOM 1580 N N . LYS B 1 2 ? -29.797 82.438 -24.547 1 30.06 2 LYS B N 1
ATOM 1581 C CA . LYS B 1 2 ? -28.75 81.438 -24.781 1 30.06 2 LYS B CA 1
ATOM 1582 C C . LYS B 1 2 ? -28.562 80.562 -23.547 1 30.06 2 LYS B C 1
ATOM 1584 O O . LYS B 1 2 ? -28.188 81.062 -22.484 1 30.06 2 LYS B O 1
ATOM 1589 N N . ARG B 1 3 ? -29.438 79.5 -23.328 1 31.14 3 ARG B N 1
ATOM 1590 C CA . ARG B 1 3 ? -29.438 78.438 -22.312 1 31.14 3 ARG B CA 1
ATOM 1591 C C . ARG B 1 3 ? -28.109 77.688 -22.297 1 31.14 3 ARG B C 1
ATOM 1593 O O . ARG B 1 3 ? -27.688 77.188 -23.312 1 31.14 3 ARG B O 1
ATOM 1600 N N . ARG B 1 4 ? -27.125 78.25 -21.469 1 24.89 4 ARG B N 1
ATOM 1601 C CA . ARG B 1 4 ? -25.844 77.625 -21.141 1 24.89 4 ARG B CA 1
ATOM 1602 C C . ARG B 1 4 ? -26 76.188 -20.609 1 24.89 4 ARG B C 1
ATOM 1604 O O . ARG B 1 4 ? -26.781 76 -19.672 1 24.89 4 ARG B O 1
ATOM 1611 N N . LYS B 1 5 ? -25.75 75.188 -21.484 1 29.19 5 LYS B N 1
ATOM 1612 C CA . LYS B 1 5 ? -25.625 73.75 -21.312 1 29.19 5 LYS B CA 1
ATOM 1613 C C . LYS B 1 5 ? -24.641 73.438 -20.188 1 29.19 5 LYS B C 1
ATOM 1615 O O . LYS B 1 5 ? -23.453 73.688 -20.281 1 29.19 5 LYS B O 1
ATOM 1620 N N . LEU B 1 6 ? -25.062 73.625 -18.859 1 28.2 6 LEU B N 1
ATOM 1621 C CA . LEU B 1 6 ? -24.25 73.25 -17.719 1 28.2 6 LEU B CA 1
ATOM 1622 C C . LEU B 1 6 ? -23.891 71.75 -17.812 1 28.2 6 LEU B C 1
ATOM 1624 O O . LEU B 1 6 ? -24.781 70.875 -17.875 1 28.2 6 LEU B O 1
ATOM 1628 N N . GLU B 1 7 ? -22.922 71.375 -18.703 1 29.09 7 GLU B N 1
ATOM 1629 C CA . GLU B 1 7 ? -22.328 70.062 -18.828 1 29.09 7 GLU B CA 1
ATOM 1630 C C . GLU B 1 7 ? -21.781 69.562 -17.5 1 29.09 7 GLU B C 1
ATOM 1632 O O . GLU B 1 7 ? -20.859 70.188 -16.938 1 29.09 7 GLU B O 1
ATOM 1637 N N . GLY B 1 8 ? -22.688 69.312 -16.484 1 28.12 8 GLY B N 1
ATOM 1638 C CA . GLY B 1 8 ? -22.266 68.688 -15.242 1 28.12 8 GLY B CA 1
ATOM 1639 C C . GLY B 1 8 ? -21.516 67.375 -15.461 1 28.12 8 GLY B C 1
ATOM 1640 O O . GLY B 1 8 ? -22.078 66.438 -16.016 1 28.12 8 GLY B O 1
ATOM 1641 N N . GLY B 1 9 ? -20.219 67.438 -15.898 1 30.25 9 GLY B N 1
ATOM 1642 C CA . GLY B 1 9 ? -19.312 66.312 -15.977 1 30.25 9 GLY B CA 1
ATOM 1643 C C . GLY B 1 9 ? -19.219 65.562 -14.672 1 30.25 9 GLY B C 1
ATOM 1644 O O . GLY B 1 9 ? -18.656 66.062 -13.695 1 30.25 9 GLY B O 1
ATOM 1645 N N . GLY B 1 10 ? -20.328 64.875 -14.203 1 29.36 10 GLY B N 1
ATOM 1646 C CA . GLY B 1 10 ? -20.234 64.062 -13.031 1 29.36 10 GLY B CA 1
ATOM 1647 C C . GLY B 1 10 ? -19.141 63 -13.133 1 29.36 10 GLY B C 1
ATOM 1648 O O . GLY B 1 10 ? -19.016 62.312 -14.141 1 29.36 10 GLY B O 1
ATOM 1649 N N . ASP B 1 11 ? -17.938 63.312 -12.602 1 35.47 11 ASP B N 1
ATOM 1650 C CA . ASP B 1 11 ? -16.844 62.406 -12.336 1 35.47 11 ASP B CA 1
ATOM 1651 C C . ASP B 1 11 ? -17.328 61.188 -11.562 1 35.47 11 ASP B C 1
ATOM 1653 O O . ASP B 1 11 ? -17.797 61.312 -10.43 1 35.47 11 ASP B O 1
ATOM 1657 N N . THR B 1 12 ? -18.031 60.281 -12.156 1 32.62 12 THR B N 1
ATOM 1658 C CA . THR B 1 12 ? -18.25 59 -11.539 1 32.62 12 THR B CA 1
ATOM 1659 C C . THR B 1 12 ? -16.938 58.375 -11.086 1 32.62 12 THR B C 1
ATOM 1661 O O . THR B 1 12 ? -16.078 58.031 -11.914 1 32.62 12 THR B O 1
ATOM 1664 N N . ARG B 1 13 ? -16.297 58.844 -9.992 1 32.94 13 ARG B N 1
ATOM 1665 C CA . ARG B 1 13 ? -15.203 58.125 -9.359 1 32.94 13 ARG B CA 1
ATOM 1666 C C . ARG B 1 13 ? -15.523 56.625 -9.258 1 32.94 13 ARG B C 1
ATOM 1668 O O . ARG B 1 13 ? -16.625 56.25 -8.844 1 32.94 13 ARG B O 1
ATOM 1675 N N . ASN B 1 14 ? -15.047 55.906 -10.164 1 31.55 14 ASN B N 1
ATOM 1676 C CA . ASN B 1 14 ? -14.883 54.469 -10.023 1 31.55 14 ASN B CA 1
ATOM 1677 C C . ASN B 1 14 ? -14.391 54.094 -8.625 1 31.55 14 ASN B C 1
ATOM 1679 O O . ASN B 1 14 ? -13.273 54.438 -8.242 1 31.55 14 ASN B O 1
ATOM 1683 N N . ASN B 1 15 ? -15.211 54.188 -7.613 1 36.62 15 ASN B N 1
ATOM 1684 C CA . ASN B 1 15 ? -14.875 53.5 -6.371 1 36.62 15 ASN B CA 1
ATOM 1685 C C . ASN B 1 15 ? -14.312 52.094 -6.637 1 36.62 15 ASN B C 1
ATOM 1687 O O . ASN B 1 15 ? -15.031 51.219 -7.094 1 36.62 15 ASN B O 1
ATOM 1691 N N . GLY B 1 16 ? -13.109 52.062 -7.145 1 33.81 16 GLY B N 1
ATOM 1692 C CA . GLY B 1 16 ? -12.406 50.781 -7.039 1 33.81 16 GLY B CA 1
ATOM 1693 C C . GLY B 1 16 ? -12.578 50.125 -5.688 1 33.81 16 GLY B C 1
ATOM 1694 O O . GLY B 1 16 ? -12.07 50.594 -4.676 1 33.81 16 GLY B O 1
ATOM 1695 N N . GLU B 1 17 ? -13.758 49.625 -5.281 1 37.75 17 GLU B N 1
ATOM 1696 C CA . GLU B 1 17 ? -13.812 48.656 -4.211 1 37.75 17 GLU B CA 1
ATOM 1697 C C . GLU B 1 17 ? -12.57 47.75 -4.223 1 37.75 17 GLU B C 1
ATOM 1699 O O . GLU B 1 17 ? -12.391 46.938 -5.137 1 37.75 17 GLU B O 1
ATOM 1704 N N . ASN B 1 18 ? -11.422 48.312 -3.967 1 38.62 18 ASN B N 1
ATOM 1705 C CA . ASN B 1 18 ? -10.398 47.375 -3.482 1 38.62 18 ASN B CA 1
ATOM 1706 C C . ASN B 1 18 ? -11 46.344 -2.555 1 38.62 18 ASN B C 1
ATOM 1708 O O . ASN B 1 18 ? -11.391 46.656 -1.426 1 38.62 18 ASN B O 1
ATOM 1712 N N . GLY B 1 19 ? -11.922 45.469 -2.949 1 37.31 19 GLY B N 1
ATOM 1713 C CA . GLY B 1 19 ? -12.156 44.312 -2.131 1 37.31 19 GLY B CA 1
ATOM 1714 C C . GLY B 1 19 ? -10.93 43.844 -1.361 1 37.31 19 GLY B C 1
ATOM 1715 O O . GLY B 1 19 ? -9.898 43.531 -1.958 1 37.31 19 GLY B O 1
ATOM 1716 N N . ASN B 1 20 ? -10.602 44.344 -0.231 1 40.91 20 ASN B N 1
ATOM 1717 C CA . ASN B 1 20 ? -9.672 43.844 0.769 1 40.91 20 ASN B CA 1
ATOM 1718 C C . ASN B 1 20 ? -9.625 42.312 0.762 1 40.91 20 ASN B C 1
ATOM 1720 O O . ASN B 1 20 ? -10.555 41.656 1.229 1 40.91 20 ASN B O 1
ATOM 1724 N N . HIS B 1 21 ? -9.234 41.594 -0.239 1 46.97 21 HIS B N 1
ATOM 1725 C CA . HIS B 1 21 ? -8.859 40.188 -0.081 1 46.97 21 HIS B CA 1
ATOM 1726 C C . HIS B 1 21 ? -8.117 39.969 1.23 1 46.97 21 HIS B C 1
ATOM 1728 O O . HIS B 1 21 ? -6.938 40.312 1.346 1 46.97 21 HIS B O 1
ATOM 1734 N N . VAL B 1 22 ? -8.633 40.219 2.328 1 50.09 22 VAL B N 1
ATOM 1735 C CA . VAL B 1 22 ? -8.031 39.844 3.6 1 50.09 22 VAL B CA 1
ATOM 1736 C C . VAL B 1 22 ? -7.367 38.469 3.469 1 50.09 22 VAL B C 1
ATOM 1738 O O . VAL B 1 22 ? -8.047 37.469 3.23 1 50.09 22 VAL B O 1
ATOM 1741 N N . GLU B 1 23 ? -6.18 38.469 3.004 1 63.44 23 GLU B N 1
ATOM 1742 C CA . GLU B 1 23 ? -5.375 37.25 3.066 1 63.44 23 GLU B CA 1
ATOM 1743 C C . GLU B 1 23 ? -5.457 36.594 4.445 1 63.44 23 GLU B C 1
ATOM 1745 O O . GLU B 1 23 ? -5.219 37.25 5.461 1 63.44 23 GLU B O 1
ATOM 1750 N N . GLU B 1 24 ? -6.16 35.594 4.551 1 81.19 24 GLU B N 1
ATOM 1751 C CA . GLU B 1 24 ? -6.348 34.875 5.824 1 81.19 24 GLU B CA 1
ATOM 1752 C C . GLU B 1 24 ? -5.008 34.625 6.504 1 81.19 24 GLU B C 1
ATOM 1754 O O . GLU B 1 24 ? -4.062 34.156 5.859 1 81.19 24 GLU B O 1
ATOM 1759 N N . SER B 1 25 ? -4.836 35.188 7.734 1 90.19 25 SER B N 1
ATOM 1760 C CA . SER B 1 25 ? -3.645 34.938 8.531 1 90.19 25 SER B CA 1
ATOM 1761 C C . SER B 1 25 ? -3.531 33.469 8.906 1 90.19 25 SER B C 1
ATOM 1763 O O . SER B 1 25 ? -4.527 32.75 8.883 1 90.19 25 SER B O 1
ATOM 1765 N N . TRP B 1 26 ? -2.328 33.062 9.141 1 94.62 26 TRP B N 1
ATOM 1766 C CA . TRP B 1 26 ? -2.074 31.688 9.578 1 94.62 26 TRP B CA 1
ATOM 1767 C C . TRP B 1 26 ? -2.904 31.344 10.812 1 94.62 26 TRP B C 1
ATOM 1769 O O . TRP B 1 26 ? -3.471 30.25 10.914 1 94.62 26 TRP B O 1
ATOM 1779 N N . GLU B 1 27 ? -3.012 32.281 11.688 1 92.81 27 GLU B N 1
ATOM 1780 C CA . GLU B 1 27 ? -3.752 32.094 12.93 1 92.81 27 GLU B CA 1
ATOM 1781 C C . GLU B 1 27 ? -5.234 31.859 12.656 1 92.81 27 GLU B C 1
ATO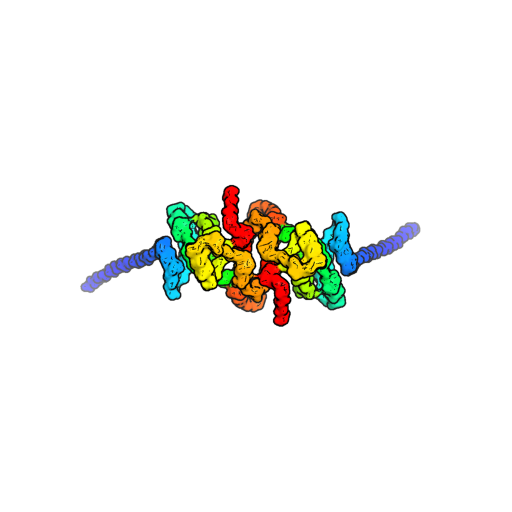M 1783 O O . GLU B 1 27 ? -5.875 31.016 13.305 1 92.81 27 GLU B O 1
ATOM 1788 N N . ALA B 1 28 ? -5.715 32.594 11.773 1 92.19 28 ALA B N 1
ATOM 1789 C CA . ALA B 1 28 ? -7.125 32.438 11.422 1 92.19 28 ALA B CA 1
ATOM 1790 C C . ALA B 1 28 ? -7.387 31.078 10.781 1 92.19 28 ALA B C 1
ATOM 1792 O O . ALA B 1 28 ? -8.406 30.438 11.055 1 92.19 28 ALA B O 1
ATOM 1793 N N . ILE B 1 29 ? -6.465 30.672 9.953 1 94 29 ILE B N 1
ATOM 1794 C CA . ILE B 1 29 ? -6.598 29.406 9.266 1 94 29 ILE B CA 1
ATOM 1795 C C . ILE B 1 29 ? -6.473 28.25 10.273 1 94 29 ILE B C 1
ATOM 1797 O O . ILE B 1 29 ? -7.273 27.312 10.258 1 94 29 ILE B O 1
ATOM 1801 N N . LYS B 1 30 ? -5.512 28.328 11.102 1 94.31 30 LYS B N 1
ATOM 1802 C CA . LYS B 1 30 ? -5.328 27.328 12.148 1 94.31 30 LYS B CA 1
ATOM 1803 C C . LYS B 1 30 ? -6.578 27.203 13.016 1 94.31 30 LYS B C 1
ATOM 1805 O O . LYS B 1 30 ? -7.008 26.094 13.336 1 94.31 30 LYS B O 1
ATOM 1810 N N . ASP B 1 31 ? -7.148 28.297 13.367 1 93.06 31 ASP B N 1
ATOM 1811 C CA . ASP B 1 31 ? -8.367 28.297 14.172 1 93.06 31 ASP B CA 1
ATOM 1812 C C . ASP B 1 31 ? -9.516 27.625 13.43 1 93.06 31 ASP B C 1
ATOM 1814 O O . ASP B 1 31 ? -10.312 26.906 14.031 1 93.06 31 ASP B O 1
ATOM 1818 N N . ALA B 1 32 ? -9.625 27.906 12.156 1 92.81 32 ALA B N 1
ATOM 1819 C CA . ALA B 1 32 ? -10.68 27.312 11.336 1 92.81 32 ALA B CA 1
ATOM 1820 C C . ALA B 1 32 ? -10.531 25.781 11.281 1 92.81 32 ALA B C 1
ATOM 1822 O O . ALA B 1 32 ? -11.523 25.062 11.234 1 92.81 32 ALA B O 1
ATOM 1823 N N . VAL B 1 33 ? -9.312 25.266 11.242 1 94.12 33 VAL B N 1
ATOM 1824 C CA . VAL B 1 33 ? -9.047 23.844 11.211 1 94.12 33 VAL B CA 1
ATOM 1825 C C . VAL B 1 33 ? -9.461 23.203 12.539 1 94.12 33 VAL B C 1
ATOM 1827 O O . VAL B 1 33 ? -10.109 22.156 12.555 1 94.12 33 VAL B O 1
ATOM 1830 N N . LEU B 1 34 ? -9.18 23.844 13.633 1 93.94 34 LEU B N 1
ATOM 1831 C CA . LEU B 1 34 ? -9.375 23.297 14.969 1 93.94 34 LEU B CA 1
ATOM 1832 C C . LEU B 1 34 ? -10.828 23.469 15.414 1 93.94 34 LEU B C 1
ATOM 1834 O O . LEU B 1 34 ? -11.312 22.719 16.266 1 93.94 34 LEU B O 1
ATOM 1838 N N . ASN B 1 35 ? -11.453 24.422 14.859 1 90.12 35 ASN B N 1
ATOM 1839 C CA . ASN B 1 35 ? -12.844 24.719 15.172 1 90.12 35 ASN B CA 1
ATOM 1840 C C . ASN B 1 35 ? -13.688 24.859 13.906 1 90.12 35 ASN B C 1
ATOM 1842 O O . ASN B 1 35 ? -14.109 25.953 13.555 1 90.12 35 ASN B O 1
ATOM 1846 N N . PRO B 1 36 ? -13.82 23.625 13.273 1 77.44 36 PRO B N 1
ATOM 1847 C CA . PRO B 1 36 ? -14.539 23.719 12 1 77.44 36 PRO B CA 1
ATOM 1848 C C . PRO B 1 36 ? -15.992 24.156 12.172 1 77.44 36 PRO B C 1
ATOM 1850 O O . PRO B 1 36 ? -16.688 23.656 13.055 1 77.44 36 PRO B O 1
ATOM 1853 N N . CYS B 1 37 ? -16.312 25.391 11.797 1 67.31 37 CYS B N 1
ATOM 1854 C CA . CYS B 1 37 ? -17.703 25.859 11.781 1 67.31 37 CYS B CA 1
ATOM 1855 C C . CYS B 1 37 ? -18.422 25.359 10.539 1 67.31 37 CYS B C 1
ATOM 1857 O O . CYS B 1 37 ? -17.797 25 9.539 1 67.31 37 CYS B O 1
ATOM 1859 N N . SER B 1 38 ? -19.797 25.234 10.508 1 56.81 38 SER B N 1
ATOM 1860 C CA . SER B 1 38 ? -20.672 24.641 9.5 1 56.81 38 SER B CA 1
ATOM 1861 C C . SER B 1 38 ? -20.25 25.047 8.094 1 56.81 38 SER B C 1
ATOM 1863 O O . SER B 1 38 ? -20.375 24.266 7.148 1 56.81 38 SER B O 1
ATOM 1865 N N . HIS B 1 39 ? -19.938 26.344 7.832 1 51.97 39 HIS B N 1
ATOM 1866 C CA . HIS B 1 39 ? -20.156 26.812 6.469 1 51.97 39 HIS B CA 1
ATOM 1867 C C . HIS B 1 39 ? -18.859 26.812 5.668 1 51.97 39 HIS B C 1
ATOM 1869 O O . HIS B 1 39 ? -18.875 26.766 4.438 1 51.97 39 HIS B O 1
ATOM 1875 N N . LYS B 1 40 ? -17.625 27.094 6.117 1 59.06 40 LYS B N 1
ATOM 1876 C CA . LYS B 1 40 ? -16.531 27.312 5.172 1 59.06 40 LYS B CA 1
ATOM 1877 C C . LYS B 1 40 ? -15.562 26.125 5.172 1 59.06 40 LYS B C 1
ATOM 1879 O O . LYS B 1 40 ? -15.125 25.672 6.23 1 59.06 40 LYS B O 1
ATOM 1884 N N . SER B 1 41 ? -15.258 25.516 3.957 1 81.5 41 SER B N 1
ATOM 1885 C CA . SER B 1 41 ? -14.375 24.359 3.805 1 81.5 41 SER B CA 1
ATOM 1886 C C . SER B 1 41 ? -12.922 24.734 4.074 1 81.5 41 SER B C 1
ATOM 1888 O O . SER B 1 41 ? -12.305 25.453 3.281 1 81.5 41 SER B O 1
ATOM 1890 N N . TRP B 1 42 ? -12.398 24.672 5.312 1 92.81 42 TRP B N 1
ATOM 1891 C CA . TRP B 1 42 ? -11.031 24.984 5.73 1 92.81 42 TRP B CA 1
ATOM 1892 C C . TRP B 1 42 ? -10.016 24.25 4.871 1 92.81 42 TRP B C 1
ATOM 1894 O O . TRP B 1 42 ? -8.859 24.688 4.754 1 92.81 42 TRP B O 1
ATOM 1904 N N . ARG B 1 43 ? -10.43 23.266 4.18 1 95.88 43 ARG B N 1
ATOM 1905 C CA . ARG B 1 43 ? -9.492 22.391 3.475 1 95.88 43 ARG B CA 1
ATOM 1906 C C . ARG B 1 43 ? -8.852 23.125 2.295 1 95.88 43 ARG B C 1
ATOM 1908 O O . ARG B 1 43 ? -7.629 23.172 2.182 1 95.88 43 ARG B O 1
ATOM 1915 N N . LYS B 1 44 ? -9.672 23.672 1.496 1 95.31 44 LYS B N 1
ATOM 1916 C CA . LYS B 1 44 ? -9.148 24.375 0.333 1 95.31 44 LYS B CA 1
ATOM 1917 C C . LYS B 1 44 ? -8.406 25.641 0.75 1 95.31 44 LYS B C 1
ATOM 1919 O O . LYS B 1 44 ? -7.371 25.984 0.168 1 95.31 44 LYS B O 1
ATOM 1924 N N . THR B 1 45 ? -8.938 26.328 1.698 1 95.06 45 THR B N 1
ATOM 1925 C CA . THR B 1 45 ? -8.297 27.547 2.189 1 95.06 45 THR B CA 1
ATOM 1926 C C . THR B 1 45 ? -6.895 27.25 2.717 1 95.06 45 THR B C 1
ATOM 1928 O O . THR B 1 45 ? -5.945 27.969 2.4 1 95.06 45 THR B O 1
ATOM 1931 N N . LEU B 1 46 ? -6.793 26.234 3.529 1 96.94 46 LEU B N 1
ATOM 1932 C CA . LEU B 1 46 ? -5.504 25.844 4.082 1 96.94 46 LEU B CA 1
ATOM 1933 C C . LEU B 1 46 ? -4.527 25.469 2.971 1 96.94 46 LEU B C 1
ATOM 1935 O O . LEU B 1 46 ? -3.395 25.969 2.947 1 96.94 46 LEU B O 1
ATOM 1939 N N . LEU B 1 47 ? -4.941 24.656 2.059 1 97.5 47 LEU B N 1
ATOM 1940 C CA . LEU B 1 47 ? -4.074 24.234 0.967 1 97.5 47 LEU B CA 1
ATOM 1941 C C . LEU B 1 47 ? -3.594 25.438 0.155 1 97.5 47 LEU B C 1
ATOM 1943 O O . LEU B 1 47 ? -2.402 25.562 -0.135 1 97.5 47 LEU B O 1
ATOM 1947 N N . ASN B 1 48 ? -4.555 26.297 -0.161 1 96.75 48 ASN B N 1
ATOM 1948 C CA . ASN B 1 48 ? -4.203 27.484 -0.935 1 96.75 48 ASN B CA 1
ATOM 1949 C C . ASN B 1 48 ? -3.221 28.375 -0.178 1 96.75 48 ASN B C 1
ATOM 1951 O O . ASN B 1 48 ? -2.301 28.938 -0.775 1 96.75 48 ASN B O 1
ATOM 1955 N N . TYR B 1 49 ? -3.473 28.516 1.028 1 96.81 49 TYR B N 1
ATOM 1956 C CA . TYR B 1 49 ? -2.566 29.312 1.852 1 96.81 49 TYR B CA 1
ATOM 1957 C C . TYR B 1 49 ? -1.156 28.734 1.821 1 96.81 49 TYR B C 1
ATOM 1959 O O . TYR B 1 49 ? -0.184 29.469 1.614 1 96.81 49 TYR B O 1
ATOM 1967 N N . LEU B 1 50 ? -1.019 27.453 2.043 1 97.62 50 LEU B N 1
ATOM 1968 C CA . LEU B 1 50 ? 0.282 26.797 2.061 1 97.62 50 LEU B CA 1
ATOM 1969 C C . LEU B 1 50 ? 0.979 26.922 0.71 1 97.62 50 LEU B C 1
ATOM 1971 O O . LEU B 1 50 ? 2.186 27.172 0.651 1 97.62 50 LEU B O 1
ATOM 1975 N N . ARG B 1 51 ? 0.249 26.766 -0.302 1 97.19 51 ARG B N 1
ATOM 1976 C CA . ARG B 1 51 ? 0.818 26.906 -1.639 1 97.19 51 ARG B CA 1
ATOM 1977 C C . ARG B 1 51 ? 1.322 28.328 -1.865 1 97.19 51 ARG B C 1
ATOM 1979 O O . ARG B 1 51 ? 2.334 28.531 -2.539 1 97.19 51 ARG B O 1
ATOM 1986 N N . GLY B 1 52 ? 0.667 29.219 -1.304 1 96.56 52 GLY B N 1
ATOM 1987 C CA . GLY B 1 52 ? 1.014 30.609 -1.484 1 96.56 52 GLY B CA 1
ATOM 1988 C C . GLY B 1 52 ? 2.225 31.047 -0.677 1 96.56 52 GLY B C 1
ATOM 1989 O O . GLY B 1 52 ? 2.93 31.984 -1.052 1 96.56 52 GLY B O 1
ATOM 1990 N N . GLN B 1 53 ? 2.447 30.359 0.385 1 96.12 53 GLN B N 1
ATOM 1991 C CA . GLN B 1 53 ? 3.498 30.781 1.306 1 96.12 53 GLN B CA 1
ATOM 1992 C C . GLN B 1 53 ? 4.742 29.922 1.163 1 96.12 53 GLN B C 1
ATOM 1994 O O . GLN B 1 53 ? 5.691 30.047 1.937 1 96.12 53 GLN B O 1
ATOM 1999 N N . LYS B 1 54 ? 4.801 29.062 0.247 1 95.25 54 LYS B N 1
ATOM 2000 C CA . LYS B 1 54 ? 5.832 28.016 0.191 1 95.25 54 LYS B CA 1
ATOM 2001 C C . LYS B 1 54 ? 7.223 28.641 0.049 1 95.25 54 LYS B C 1
ATOM 2003 O O . LYS B 1 54 ? 8.211 28.047 0.476 1 95.25 54 LYS B O 1
ATOM 2008 N N . ASP B 1 55 ? 7.316 29.859 -0.518 1 95.06 55 ASP B N 1
ATOM 2009 C CA . ASP B 1 55 ? 8.617 30.469 -0.77 1 95.06 55 ASP B CA 1
ATOM 2010 C C . ASP B 1 55 ? 8.93 31.547 0.273 1 95.06 55 ASP B C 1
ATOM 2012 O O . ASP B 1 55 ? 10.016 32.125 0.26 1 95.06 55 ASP B O 1
ATOM 2016 N N . ASP B 1 56 ? 8.039 31.828 1.127 1 94.44 56 ASP B N 1
ATOM 2017 C CA . ASP B 1 56 ? 8.227 32.812 2.193 1 94.44 56 ASP B CA 1
ATOM 2018 C C . ASP B 1 56 ? 8.844 32.156 3.432 1 94.44 56 ASP B C 1
ATOM 2020 O O . ASP B 1 56 ? 8.148 31.469 4.18 1 94.44 56 ASP B O 1
ATOM 2024 N N . THR B 1 57 ? 10.062 32.438 3.736 1 93.5 57 THR B N 1
ATOM 2025 C CA . THR B 1 57 ? 10.82 31.797 4.805 1 93.5 57 THR B CA 1
ATOM 2026 C C . THR B 1 57 ? 10.195 32.094 6.164 1 93.5 57 THR B C 1
ATOM 2028 O O . THR B 1 57 ? 10.141 31.234 7.035 1 93.5 57 THR B O 1
ATOM 2031 N N . THR B 1 58 ? 9.797 33.344 6.32 1 93.5 58 THR B N 1
ATOM 2032 C CA . THR B 1 58 ? 9.18 33.719 7.586 1 93.5 58 THR B CA 1
ATOM 2033 C C . THR B 1 58 ? 7.875 32.969 7.801 1 93.5 58 THR B C 1
ATOM 2035 O O . THR B 1 58 ? 7.645 32.406 8.875 1 93.5 58 THR B O 1
ATOM 2038 N N . ALA B 1 59 ? 7.082 32.969 6.781 1 93.06 59 ALA B N 1
ATOM 2039 C CA . ALA B 1 59 ? 5.816 32.25 6.852 1 93.06 59 ALA B CA 1
ATOM 2040 C C . ALA B 1 59 ? 6.051 30.75 7.059 1 93.06 59 ALA B C 1
ATOM 2042 O O . ALA B 1 59 ? 5.324 30.094 7.812 1 93.06 59 ALA B O 1
ATOM 2043 N N . ARG B 1 60 ? 7.047 30.188 6.406 1 95.06 60 ARG B N 1
ATOM 2044 C CA . ARG B 1 60 ? 7.363 28.766 6.547 1 95.06 60 ARG B CA 1
ATOM 2045 C C . ARG B 1 60 ? 7.715 28.422 7.992 1 95.06 60 ARG B C 1
ATOM 2047 O O . ARG B 1 60 ? 7.297 27.391 8.508 1 95.06 60 ARG B O 1
ATOM 2054 N N . GLY B 1 61 ? 8.453 29.25 8.547 1 95.12 61 GLY B N 1
ATOM 2055 C CA . GLY B 1 61 ? 8.805 29.062 9.945 1 95.12 61 GLY B CA 1
ATOM 2056 C C . GLY B 1 61 ? 7.605 29.078 10.875 1 95.12 61 GLY B C 1
ATOM 2057 O O . GLY B 1 61 ? 7.5 28.266 11.789 1 95.12 61 GLY B O 1
ATOM 2058 N N . GLN B 1 62 ? 6.75 30.078 10.672 1 94.62 62 GLN B N 1
ATOM 2059 C CA . GLN B 1 62 ? 5.535 30.203 11.477 1 94.62 62 GLN B CA 1
ATOM 2060 C C . GLN B 1 62 ? 4.656 28.969 11.32 1 94.62 62 GLN B C 1
ATOM 2062 O O . GLN B 1 62 ? 4.121 28.453 12.312 1 94.62 62 GLN B O 1
ATOM 2067 N N . ILE B 1 63 ? 4.57 28.562 10.125 1 96.44 63 ILE B N 1
ATOM 2068 C CA . ILE B 1 63 ? 3.729 27.406 9.836 1 96.44 63 ILE B CA 1
ATOM 2069 C C . ILE B 1 63 ? 4.348 26.141 10.445 1 96.44 63 ILE B C 1
ATOM 2071 O O . ILE B 1 63 ? 3.658 25.359 11.102 1 96.44 63 ILE B O 1
ATOM 2075 N N . SER B 1 64 ? 5.598 25.906 10.258 1 95.69 64 SER B N 1
ATOM 2076 C CA . SER B 1 64 ? 6.285 24.734 10.805 1 95.69 64 SER B CA 1
ATOM 2077 C C . SER B 1 64 ? 6.141 24.672 12.32 1 95.69 64 SER B C 1
ATOM 2079 O O . SER B 1 64 ? 5.973 23.594 12.883 1 95.69 64 SER B O 1
ATOM 2081 N N . LYS B 1 65 ? 6.168 25.797 12.945 1 94.44 65 LYS B N 1
ATOM 2082 C CA . LYS B 1 65 ? 6.035 25.859 14.398 1 94.44 65 LYS B CA 1
ATOM 2083 C C . LYS B 1 65 ? 4.582 25.688 14.828 1 94.44 65 LYS B C 1
ATOM 2085 O O . LYS B 1 65 ? 4.309 25.172 15.914 1 94.44 65 LYS B O 1
ATOM 2090 N N . GLY B 1 66 ? 3.715 26.078 13.977 1 95.94 66 GLY B N 1
ATOM 2091 C CA . GLY B 1 66 ? 2.301 26.078 14.312 1 95.94 66 GLY B CA 1
ATOM 2092 C C . GLY B 1 66 ? 1.632 24.734 14.07 1 95.94 66 GLY B C 1
ATOM 2093 O O . GLY B 1 66 ? 0.544 24.484 14.594 1 95.94 66 GLY B O 1
ATOM 2094 N N . VAL B 1 67 ? 2.207 23.922 13.242 1 97.5 67 VAL B N 1
ATOM 2095 C CA . VAL B 1 67 ? 1.654 22.594 12.969 1 97.5 67 VAL B CA 1
ATOM 2096 C C . VAL B 1 67 ? 2.162 21.609 14.008 1 97.5 67 VAL B C 1
ATOM 2098 O O . VAL B 1 67 ? 3.33 21.203 13.977 1 97.5 67 VAL B O 1
ATOM 2101 N N . ASP B 1 68 ? 1.285 21.25 14.93 1 95.88 68 ASP B N 1
ATOM 2102 C CA . ASP B 1 68 ? 1.635 20.328 16 1 95.88 68 ASP B CA 1
ATOM 2103 C C . ASP B 1 68 ? 0.718 19.109 15.992 1 95.88 68 ASP B C 1
ATOM 2105 O O . ASP B 1 68 ? -0.051 18.906 15.055 1 95.88 68 ASP B O 1
ATOM 2109 N N . PHE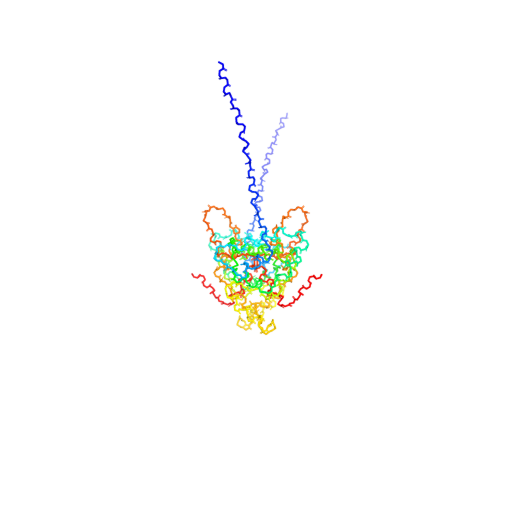 B 1 69 ? 0.889 18.266 17.031 1 95.62 69 PHE B N 1
ATOM 2110 C CA . PHE B 1 69 ? 0.152 17.016 17.172 1 95.62 69 PHE B CA 1
ATOM 2111 C C . PHE B 1 69 ? -1.351 17.266 17.094 1 95.62 69 PHE B C 1
ATOM 2113 O O . PHE B 1 69 ? -2.061 16.578 16.359 1 95.62 69 PHE B O 1
ATOM 2120 N N . GLN B 1 70 ? -1.817 18.281 17.766 1 95.06 70 GLN B N 1
ATOM 2121 C CA . GLN B 1 70 ? -3.242 18.594 17.781 1 95.06 70 GLN B CA 1
ATOM 2122 C C . GLN B 1 70 ? -3.734 19 16.406 1 95.06 70 GLN B C 1
ATOM 2124 O O . GLN B 1 70 ? -4.797 18.562 15.961 1 95.06 70 GLN B O 1
ATOM 2129 N N . PHE B 1 71 ? -2.988 19.844 15.805 1 97.19 71 PHE B N 1
ATOM 2130 C CA . PHE B 1 71 ? -3.336 20.312 14.477 1 97.19 71 PHE B CA 1
ATOM 2131 C C . PHE B 1 71 ? -3.461 19.156 13.5 1 97.19 71 PHE B C 1
ATOM 2133 O O . PHE B 1 71 ? -4.473 19.016 12.805 1 97.19 71 PHE B O 1
ATOM 2140 N N . LEU B 1 72 ? -2.486 18.297 13.461 1 98 72 LEU B N 1
ATOM 2141 C CA . LEU B 1 72 ? -2.449 17.188 12.523 1 98 72 LEU B CA 1
ATOM 2142 C C . LEU B 1 72 ? -3.557 16.188 12.828 1 98 72 LEU B C 1
ATOM 2144 O O . LEU B 1 72 ? -4.215 15.68 11.914 1 98 72 LEU B O 1
ATOM 2148 N N . THR B 1 73 ? -3.787 15.875 14.109 1 97.38 73 THR B N 1
ATOM 2149 C CA . THR B 1 73 ? -4.77 14.859 14.469 1 97.38 73 THR B CA 1
ATOM 2150 C C . THR B 1 73 ? -6.184 15.352 14.172 1 97.38 73 THR B C 1
ATOM 2152 O O . THR B 1 73 ? -7.062 14.562 13.82 1 97.38 73 THR B O 1
ATOM 2155 N N . HIS B 1 74 ? -6.371 16.688 14.281 1 96.56 74 HIS B N 1
ATOM 2156 C CA . HIS B 1 74 ? -7.664 17.234 13.891 1 96.56 74 HIS B CA 1
ATOM 2157 C C . HIS B 1 74 ? -7.922 17.047 12.406 1 96.56 74 HIS B C 1
ATOM 2159 O O . HIS B 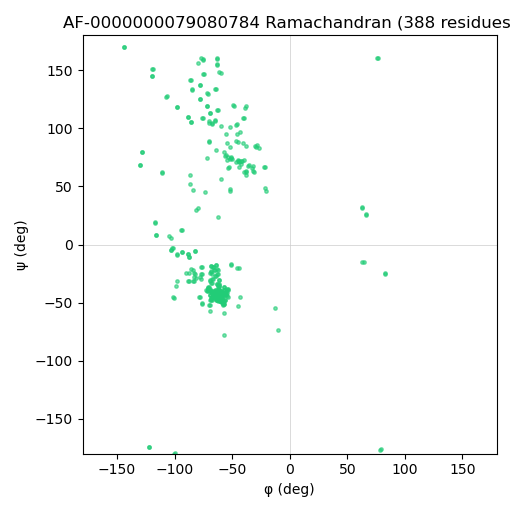1 74 ? -9.031 16.688 12 1 96.56 74 HIS B O 1
ATOM 2165 N N . ILE B 1 75 ? -6.941 17.312 11.609 1 97.31 75 ILE B N 1
ATOM 2166 C CA . ILE B 1 75 ? -7.051 17.125 10.164 1 97.31 75 ILE B CA 1
ATOM 2167 C C . ILE B 1 75 ? -7.355 15.656 9.867 1 97.31 75 ILE B C 1
ATOM 2169 O O . ILE B 1 75 ? -8.258 15.344 9.086 1 97.31 75 ILE B O 1
ATOM 2173 N N . MET B 1 76 ? -6.648 14.734 10.562 1 97.75 76 MET B N 1
ATOM 2174 C CA . MET B 1 76 ? -6.777 13.312 10.289 1 97.75 76 MET B CA 1
ATOM 2175 C C . MET B 1 76 ? -8.164 12.805 10.672 1 97.75 76 MET B C 1
ATOM 2177 O O . MET B 1 76 ? -8.695 11.891 10.047 1 97.75 76 MET B O 1
ATOM 2181 N N . ALA B 1 77 ? -8.773 13.43 11.656 1 97.19 77 ALA B N 1
ATOM 2182 C CA . ALA B 1 77 ? -10.102 13.023 12.117 1 97.19 77 ALA B CA 1
ATOM 2183 C C . ALA B 1 77 ? -11.148 13.219 11.031 1 97.19 77 ALA B C 1
ATOM 2185 O O . ALA B 1 77 ? -12.141 12.492 10.977 1 97.19 77 ALA B O 1
ATOM 2186 N N . SER B 1 78 ? -10.938 14.148 10.125 1 95.25 78 SER B N 1
ATOM 2187 C CA . SER B 1 78 ? -11.898 14.453 9.078 1 95.25 78 SER B CA 1
ATOM 2188 C C . SER B 1 78 ? -11.531 13.758 7.77 1 95.25 78 SER B C 1
ATOM 2190 O O . SER B 1 78 ? -12.289 13.82 6.797 1 95.25 78 SER B O 1
ATOM 2192 N N . TYR B 1 79 ? -10.422 13.156 7.676 1 97.12 79 TYR B N 1
ATOM 2193 C CA . TYR B 1 79 ? -9.898 12.492 6.492 1 97.12 79 TYR B CA 1
ATOM 2194 C C . TYR B 1 79 ? -10.422 11.062 6.395 1 97.12 79 TYR B C 1
ATOM 2196 O O . TYR B 1 79 ? -10.375 10.312 7.375 1 97.12 79 TYR B O 1
ATOM 2204 N N . THR B 1 80 ? -10.898 10.617 5.188 1 97.38 80 THR B N 1
ATOM 2205 C CA . THR B 1 80 ? -11.445 9.266 5.086 1 97.38 80 THR B CA 1
ATOM 2206 C C . THR B 1 80 ? -10.609 8.414 4.137 1 97.38 80 THR B C 1
ATOM 2208 O O . THR B 1 80 ? -10.992 7.297 3.793 1 97.38 80 THR B O 1
ATOM 2211 N N . ALA B 1 81 ? -9.484 8.883 3.686 1 97.62 81 ALA B N 1
ATOM 2212 C CA . ALA B 1 81 ? -8.5 8.156 2.883 1 97.62 81 ALA B CA 1
ATOM 2213 C C . ALA B 1 81 ? -9.062 7.812 1.508 1 97.62 81 ALA B C 1
ATOM 2215 O O . ALA B 1 81 ? -8.664 6.812 0.902 1 97.62 81 ALA B O 1
ATOM 2216 N N . SER B 1 82 ? -10 8.562 1.018 1 96.81 82 SER B N 1
ATOM 2217 C CA . SER B 1 82 ? -10.648 8.258 -0.256 1 96.81 82 SER B CA 1
ATOM 2218 C C . SER B 1 82 ? -10.086 9.125 -1.38 1 96.81 82 SER B C 1
ATOM 2220 O O . SER B 1 82 ? -9.195 9.953 -1.149 1 96.81 82 SER B O 1
ATOM 2222 N N . THR B 1 83 ? -10.609 8.938 -2.604 1 94.69 83 THR B N 1
ATOM 2223 C CA . THR B 1 83 ? -10.188 9.727 -3.756 1 94.69 83 THR B CA 1
ATOM 2224 C C . THR B 1 83 ? -11.109 10.93 -3.951 1 94.69 83 THR B C 1
ATOM 2226 O O . THR B 1 83 ? -11.094 11.562 -5.008 1 94.69 83 THR B O 1
ATOM 2229 N N . SER B 1 84 ? -11.984 11.258 -2.928 1 93.75 84 SER B N 1
ATOM 2230 C CA . SER B 1 84 ? -12.82 12.453 -3.027 1 93.75 84 SER B CA 1
ATOM 2231 C C . SER B 1 84 ? -11.977 13.719 -3.08 1 93.75 84 SER B C 1
ATOM 2233 O O . SER B 1 84 ? -10.812 13.711 -2.678 1 93.75 84 SER B O 1
ATOM 2235 N N . GLU B 1 85 ? -12.617 14.727 -3.576 1 93.75 85 GLU B N 1
ATOM 2236 C CA . GLU B 1 85 ? -11.922 16.016 -3.635 1 93.75 85 GLU B CA 1
ATOM 2237 C C . GLU B 1 85 ? -11.5 16.469 -2.244 1 93.75 85 GLU B C 1
ATOM 2239 O O . GLU B 1 85 ? -10.398 17 -2.07 1 93.75 85 GLU B O 1
ATOM 2244 N N . GLU B 1 86 ? -12.367 16.281 -1.307 1 94.88 86 GLU B N 1
ATOM 2245 C CA . GLU B 1 86 ? -12.07 16.672 0.07 1 94.88 86 GLU B CA 1
ATOM 2246 C C . GLU B 1 86 ? -10.836 15.93 0.591 1 94.88 86 GLU B C 1
ATOM 2248 O O . GLU B 1 86 ? -9.93 16.547 1.152 1 94.88 86 GLU B O 1
ATOM 2253 N N . ASP B 1 87 ? -10.758 14.648 0.416 1 96.5 87 ASP B N 1
ATOM 2254 C CA . ASP B 1 87 ? -9.656 13.828 0.904 1 96.5 87 ASP B CA 1
ATOM 2255 C C . ASP B 1 87 ? -8.375 14.102 0.115 1 96.5 87 ASP B C 1
ATOM 2257 O O . ASP B 1 87 ? -7.281 14.117 0.683 1 96.5 87 ASP B O 1
ATOM 2261 N N . ARG B 1 88 ? -8.539 14.281 -1.171 1 95.56 88 ARG B N 1
ATOM 2262 C CA . ARG B 1 88 ? -7.367 14.609 -1.979 1 95.56 88 ARG B CA 1
ATOM 2263 C C . ARG B 1 88 ? -6.754 15.93 -1.534 1 95.56 88 ARG B C 1
ATOM 2265 O O . ARG B 1 88 ? -5.527 16.062 -1.494 1 95.56 88 ARG B O 1
ATOM 2272 N N . THR B 1 89 ? -7.617 16.875 -1.213 1 96.62 89 THR B N 1
ATOM 2273 C CA . THR B 1 89 ? -7.148 18.172 -0.716 1 96.62 89 THR B CA 1
ATOM 2274 C C . THR B 1 89 ? -6.387 18 0.594 1 96.62 89 THR B C 1
ATOM 2276 O O . THR B 1 89 ? -5.312 18.578 0.772 1 96.62 89 THR B O 1
ATOM 2279 N N . ILE B 1 90 ? -6.883 17.219 1.453 1 97.56 90 ILE B N 1
ATOM 2280 C CA . ILE B 1 90 ? -6.223 16.953 2.729 1 97.56 90 ILE B CA 1
ATOM 2281 C C . ILE B 1 90 ? -4.879 16.266 2.484 1 97.56 90 ILE B C 1
ATOM 2283 O O . ILE B 1 90 ? -3.863 16.656 3.066 1 97.56 90 ILE B O 1
ATOM 2287 N N . TYR B 1 91 ? -4.875 15.297 1.625 1 96.75 91 TYR B N 1
ATOM 2288 C CA . TYR B 1 91 ? -3.635 14.578 1.349 1 96.75 91 TYR B CA 1
ATOM 2289 C C . TYR B 1 91 ? -2.568 15.523 0.806 1 96.75 91 TYR B C 1
ATOM 2291 O O . TYR B 1 91 ? -1.42 15.492 1.252 1 96.75 91 TYR B O 1
ATOM 2299 N N . GLU B 1 92 ? -2.951 16.328 -0.134 1 96 92 GLU B N 1
ATOM 2300 C CA . GLU B 1 92 ? -2.016 17.281 -0.704 1 96 92 GLU B CA 1
ATOM 2301 C C . GLU B 1 92 ? -1.484 18.234 0.364 1 96 92 GLU B C 1
ATOM 2303 O O . GLU B 1 92 ? -0.308 18.609 0.347 1 96 92 GLU B O 1
ATOM 2308 N N . THR B 1 93 ? -2.34 18.625 1.201 1 97.31 93 THR B N 1
ATOM 2309 C CA . THR B 1 93 ? -1.947 19.469 2.32 1 97.31 93 THR B CA 1
ATOM 2310 C C . THR B 1 93 ? -0.87 18.797 3.162 1 97.31 93 THR B C 1
ATOM 2312 O O . THR B 1 93 ? 0.159 19.406 3.469 1 97.31 93 THR B O 1
ATOM 2315 N N . LEU B 1 94 ? -1.099 17.562 3.494 1 96.81 94 LEU B N 1
ATOM 2316 C CA . LEU B 1 94 ? -0.141 16.797 4.293 1 96.81 94 LEU B CA 1
ATOM 2317 C C . LEU B 1 94 ? 1.19 16.672 3.562 1 96.81 94 LEU B C 1
ATOM 2319 O O . LEU B 1 94 ? 2.254 16.766 4.176 1 96.81 94 LEU B O 1
ATOM 2323 N N . GLU B 1 95 ? 1.092 16.438 2.309 1 94.31 95 GLU B N 1
ATOM 2324 C CA . GLU B 1 95 ? 2.297 16.344 1.491 1 94.31 95 GLU B CA 1
ATOM 2325 C C . GLU B 1 95 ? 3.102 17.641 1.533 1 94.31 95 GLU B C 1
ATOM 2327 O O . GLU B 1 95 ? 4.328 17.609 1.664 1 94.31 95 GLU B O 1
ATOM 2332 N N . LEU B 1 96 ? 2.426 18.734 1.397 1 95.12 96 LEU B N 1
ATOM 2333 C CA . LEU B 1 96 ? 3.092 20.031 1.44 1 95.12 96 LEU B CA 1
ATOM 2334 C C . LEU B 1 96 ? 3.734 20.266 2.803 1 95.12 96 LEU B C 1
ATOM 2336 O O . LEU B 1 96 ? 4.887 20.688 2.883 1 95.12 96 LEU B O 1
ATOM 2340 N N . LEU B 1 97 ? 2.992 20.016 3.83 1 97.06 97 LEU B N 1
ATOM 2341 C CA . LEU B 1 97 ? 3.504 20.203 5.184 1 97.06 97 LEU B CA 1
ATOM 2342 C C . LEU B 1 97 ? 4.777 19.391 5.398 1 97.06 97 LEU B C 1
ATOM 2344 O O . LEU B 1 97 ? 5.734 19.875 6 1 97.06 97 LEU B O 1
ATOM 2348 N N . GLU B 1 98 ? 4.789 18.219 4.895 1 93.94 98 GLU B N 1
ATOM 2349 C CA . GLU B 1 98 ? 5.922 17.328 5.09 1 93.94 98 GLU B CA 1
ATOM 2350 C C . GLU B 1 98 ? 7.094 17.719 4.195 1 93.94 98 GLU B C 1
ATOM 2352 O O . GLU B 1 98 ? 8.211 17.906 4.676 1 93.94 98 GLU B O 1
ATOM 2357 N N . ASN B 1 99 ? 6.828 17.875 2.98 1 91.31 99 ASN B N 1
ATOM 2358 C CA . ASN B 1 99 ? 7.898 17.969 1.993 1 91.31 99 ASN B CA 1
ATOM 2359 C C . ASN B 1 99 ? 8.391 19.391 1.819 1 91.31 99 ASN B C 1
ATOM 2361 O O . ASN B 1 99 ? 9.562 19.625 1.51 1 91.31 99 ASN B O 1
ATOM 2365 N N . THR B 1 100 ? 7.535 20.359 1.986 1 93.62 100 THR B N 1
ATOM 2366 C CA . THR B 1 100 ? 7.883 21.75 1.761 1 93.62 100 THR B CA 1
ATOM 2367 C C . THR B 1 100 ? 8.156 22.469 3.084 1 93.62 100 THR B C 1
ATOM 2369 O O . THR B 1 100 ? 9.156 23.172 3.223 1 93.62 100 THR B O 1
ATOM 2372 N N . TYR B 1 101 ? 7.379 22.297 4.016 1 96.44 101 TYR B N 1
ATOM 2373 C CA . TYR B 1 101 ? 7.5 23 5.293 1 96.44 101 TYR B CA 1
ATOM 2374 C C . TYR B 1 101 ? 8.297 22.172 6.293 1 96.44 101 TYR B C 1
ATOM 2376 O O . TYR B 1 101 ? 8.539 22.609 7.418 1 96.44 101 TYR B O 1
ATOM 2384 N N . LYS B 1 102 ? 8.641 20.938 5.961 1 94.56 102 LYS B N 1
ATOM 2385 C CA . LYS B 1 102 ? 9.523 20.031 6.703 1 94.56 102 LYS B CA 1
ATOM 2386 C C . LYS B 1 102 ? 8.945 19.703 8.078 1 94.56 102 LYS B C 1
ATOM 2388 O O . LYS B 1 102 ? 9.688 19.578 9.055 1 94.56 102 LYS B O 1
ATOM 2393 N N . VAL B 1 103 ? 7.645 19.672 8.102 1 96.25 103 VAL B N 1
ATOM 2394 C CA . VAL B 1 103 ? 6.988 19.203 9.32 1 96.25 103 VAL B CA 1
ATOM 2395 C C . VAL B 1 103 ? 7.324 17.734 9.547 1 96.25 103 VAL B C 1
ATOM 2397 O O . VAL B 1 103 ? 7.277 16.922 8.617 1 96.25 103 VAL B O 1
ATOM 2400 N N . ASN B 1 104 ? 7.695 17.391 10.781 1 93.88 104 ASN B N 1
ATOM 2401 C CA . ASN B 1 104 ? 7.961 15.992 11.141 1 93.88 104 ASN B CA 1
ATOM 2402 C C . ASN B 1 104 ? 6.668 15.203 11.305 1 93.88 104 ASN B C 1
ATOM 2404 O O . ASN B 1 104 ? 5.988 15.32 12.328 1 93.88 104 ASN B O 1
ATOM 2408 N N . MET B 1 105 ? 6.359 14.344 10.453 1 92.94 105 MET B N 1
ATOM 2409 C CA . MET B 1 105 ? 5.105 13.602 10.445 1 92.94 105 MET B CA 1
ATOM 2410 C C . MET B 1 105 ? 5.164 12.414 11.398 1 92.94 105 MET B C 1
ATOM 2412 O O . MET B 1 105 ? 4.141 11.789 11.688 1 92.94 105 MET B O 1
ATOM 2416 N N . ASN B 1 106 ? 6.309 12.133 11.992 1 90.5 106 ASN B N 1
ATOM 2417 C CA . ASN B 1 106 ? 6.461 11.008 12.906 1 90.5 106 ASN B CA 1
ATOM 2418 C C . ASN B 1 106 ? 5.621 11.195 14.164 1 90.5 106 ASN B C 1
ATOM 2420 O O . ASN B 1 106 ? 5.309 10.219 14.852 1 90.5 106 ASN B O 1
ATOM 2424 N N . ILE B 1 107 ? 5.285 12.398 14.461 1 91.06 107 ILE B N 1
ATOM 2425 C CA . ILE B 1 107 ? 4.559 12.688 15.695 1 91.06 107 ILE B CA 1
ATOM 2426 C C . ILE B 1 107 ? 3.182 12.023 15.648 1 91.06 107 ILE B C 1
ATOM 2428 O O . ILE B 1 107 ? 2.529 11.859 16.672 1 91.06 107 ILE B O 1
ATOM 2432 N N . ILE B 1 108 ? 2.727 11.648 14.453 1 93.31 108 ILE B N 1
ATOM 2433 C CA . ILE B 1 108 ? 1.439 10.969 14.383 1 93.31 108 ILE B CA 1
ATOM 2434 C C . ILE B 1 108 ? 1.636 9.555 13.836 1 93.31 108 ILE B C 1
ATOM 2436 O O . ILE B 1 108 ? 0.685 8.922 13.367 1 93.31 108 ILE B O 1
ATOM 2440 N N . SER B 1 109 ? 2.816 9.055 13.891 1 91.38 109 SER B N 1
ATOM 2441 C CA . SER B 1 109 ? 3.117 7.715 13.406 1 91.38 109 SER B CA 1
ATOM 2442 C C . SER B 1 109 ? 2.861 6.664 14.484 1 91.38 109 SER B C 1
ATOM 2444 O O . SER B 1 109 ? 3.223 6.859 15.641 1 91.38 109 SER B O 1
ATOM 2446 N N . PRO B 1 110 ? 2.32 5.488 14.031 1 92.12 110 PRO B N 1
ATOM 2447 C CA . PRO B 1 110 ? 1.671 5.184 12.758 1 92.12 110 PRO B CA 1
ATOM 2448 C C . PRO B 1 110 ? 0.429 6.035 12.508 1 92.12 110 PRO B C 1
ATOM 2450 O O . PRO B 1 110 ? -0.263 6.418 13.453 1 92.12 110 PRO B O 1
ATOM 2453 N N . ILE B 1 111 ? 0.219 6.293 11.305 1 95.62 111 ILE B N 1
ATOM 2454 C CA . ILE B 1 111 ? -0.858 7.199 10.922 1 95.62 111 ILE B CA 1
ATOM 2455 C C . ILE B 1 111 ? -2.207 6.52 11.156 1 95.62 111 ILE B C 1
ATOM 2457 O O . ILE B 1 111 ? -2.408 5.371 10.75 1 95.62 111 ILE B O 1
ATOM 2461 N N . ILE B 1 112 ? -3.051 7.223 11.828 1 97 112 ILE B N 1
ATOM 2462 C CA . ILE B 1 112 ? -4.449 6.855 12 1 97 112 ILE B CA 1
ATOM 2463 C C . ILE B 1 112 ? -5.348 7.941 11.406 1 97 112 ILE B C 1
ATOM 2465 O O . ILE B 1 112 ? -4.977 9.117 11.383 1 97 112 ILE B O 1
ATOM 2469 N N . TRP B 1 113 ? -6.516 7.531 10.945 1 98.12 113 TRP B N 1
ATOM 2470 C CA . TRP B 1 113 ? -7.363 8.5 10.266 1 98.12 113 TRP B CA 1
ATOM 2471 C C . TRP B 1 113 ? -8.836 8.25 10.57 1 98.12 113 TRP B C 1
ATOM 2473 O O . TRP B 1 113 ? -9.188 7.227 11.172 1 98.12 113 TRP B O 1
ATOM 2483 N N . GLY B 1 114 ? -9.664 9.211 10.164 1 97.62 114 GLY B N 1
ATOM 2484 C CA . GLY B 1 114 ? -11.102 9.086 10.336 1 97.62 114 GLY B CA 1
ATOM 2485 C C . GLY B 1 114 ? -11.57 9.398 11.75 1 97.62 114 GLY B C 1
ATOM 2486 O O . GLY B 1 114 ? -10.758 9.742 12.609 1 97.62 114 GLY B O 1
ATOM 2487 N N . GLU B 1 115 ? -12.875 9.219 11.969 1 96.62 115 GLU B N 1
ATOM 2488 C CA . GLU B 1 115 ? -13.484 9.523 13.258 1 96.62 115 GLU B CA 1
ATOM 2489 C C . GLU B 1 115 ? -12.891 8.664 14.367 1 96.62 115 GLU B C 1
ATOM 2491 O O . GLU B 1 115 ? -12.711 9.125 15.5 1 96.62 115 GLU B O 1
ATOM 2496 N N . GLN B 1 116 ? -12.57 7.477 14.094 1 95.94 116 GLN B N 1
ATOM 2497 C CA . GLN B 1 116 ? -12.023 6.555 15.086 1 95.94 116 GLN B CA 1
ATOM 2498 C C . GLN B 1 116 ? -10.648 7.004 15.547 1 95.94 116 GLN B C 1
ATOM 2500 O O . GLN B 1 116 ? -10.164 6.559 16.594 1 95.94 116 GLN B O 1
ATOM 2505 N N . SER B 1 117 ? -9.938 7.852 14.805 1 96.94 117 SER B N 1
ATOM 2506 C CA . SER B 1 117 ? -8.602 8.312 15.164 1 96.94 117 SER B CA 1
ATOM 2507 C C . SER B 1 117 ? -8.641 9.203 16.406 1 96.94 117 SER B C 1
ATOM 2509 O O . SER B 1 117 ? -7.641 9.328 17.109 1 96.94 117 SER B O 1
ATOM 2511 N N . ILE B 1 118 ? -9.781 9.828 16.641 1 96.25 118 ILE B N 1
ATOM 2512 C CA . ILE B 1 118 ? -9.922 10.789 17.734 1 96.25 118 ILE B CA 1
ATOM 2513 C C . ILE B 1 118 ? -9.562 10.125 19.062 1 96.25 118 ILE B C 1
ATOM 2515 O O . ILE B 1 118 ? -8.703 10.625 19.797 1 96.25 118 ILE B O 1
ATOM 2519 N N . GLU B 1 119 ? -10.148 9.008 19.312 1 94.81 119 GLU B N 1
ATOM 2520 C CA . GLU B 1 119 ? -9.914 8.328 20.578 1 94.81 119 GLU B CA 1
ATOM 2521 C C . GLU B 1 119 ? -8.5 7.746 20.641 1 94.81 119 GLU B C 1
ATOM 2523 O O . GLU B 1 119 ? -7.848 7.805 21.688 1 94.81 119 GLU B O 1
ATOM 2528 N N . ILE B 1 120 ? -8.062 7.211 19.562 1 94.5 120 ILE B N 1
ATOM 2529 C CA . ILE B 1 120 ? -6.75 6.578 19.531 1 94.5 120 ILE B CA 1
ATOM 2530 C C . ILE B 1 120 ? -5.664 7.621 19.766 1 94.5 120 ILE B C 1
ATOM 2532 O O . ILE B 1 120 ? -4.777 7.418 20.609 1 94.5 120 ILE B O 1
ATOM 2536 N N . TYR B 1 121 ? -5.738 8.781 19.125 1 94.31 121 TYR B N 1
ATOM 2537 C CA . TYR B 1 121 ? -4.738 9.828 19.297 1 94.31 121 TYR B CA 1
ATOM 2538 C C . TYR B 1 121 ? -4.852 10.461 20.688 1 94.31 121 TYR B C 1
ATOM 2540 O O . TYR B 1 121 ? -3.848 10.859 21.266 1 94.31 121 TYR B O 1
ATOM 2548 N N . LYS B 1 122 ? -6.125 10.555 21.094 1 93.25 122 LYS B N 1
ATOM 2549 C CA . LYS B 1 122 ? -6.305 11.07 22.453 1 93.25 122 LYS B CA 1
ATOM 2550 C C . LYS B 1 122 ? -5.535 10.219 23.469 1 93.25 122 LYS B C 1
ATOM 2552 O O . LYS B 1 122 ? -4.82 10.758 24.312 1 93.25 122 LYS B O 1
ATOM 2557 N N . LYS B 1 123 ? -5.66 8.922 23.391 1 91.25 123 LYS B N 1
ATOM 2558 C CA . LYS B 1 123 ? -4.953 8.008 24.281 1 91.25 123 LYS B CA 1
ATOM 2559 C C . LYS B 1 123 ? -3.443 8.109 24.094 1 91.25 123 LYS B C 1
ATOM 2561 O O . LYS B 1 123 ? -2.689 8.086 25.062 1 91.25 123 LYS B O 1
ATOM 2566 N N . ARG B 1 124 ? -3.031 8.211 22.859 1 88.31 124 ARG B N 1
ATOM 2567 C CA . ARG B 1 124 ? -1.611 8.367 22.562 1 88.31 124 ARG B CA 1
ATOM 2568 C C . ARG B 1 124 ? -1.058 9.641 23.188 1 88.31 124 ARG B C 1
ATOM 2570 O O . ARG B 1 124 ? 0.054 9.641 23.719 1 88.31 124 ARG B O 1
ATOM 2577 N N . GLY B 1 125 ? -1.801 10.68 23.109 1 86.62 125 GLY B N 1
ATOM 2578 C CA . GLY B 1 125 ? -1.388 11.953 23.672 1 86.62 125 GLY B CA 1
ATOM 2579 C C . GLY B 1 125 ? -1.324 11.945 25.188 1 86.62 125 GLY B C 1
ATOM 2580 O O . GLY B 1 125 ? -0.481 12.617 25.781 1 86.62 125 GLY B O 1
ATOM 2581 N N . GLN B 1 126 ? -2.184 11.203 25.812 1 85.12 126 GLN B N 1
ATOM 2582 C CA . GLN B 1 126 ? -2.281 11.164 27.266 1 85.12 126 GLN B CA 1
ATOM 2583 C C . GLN B 1 126 ? -1.189 10.281 27.859 1 85.12 126 GLN B C 1
ATOM 2585 O O . GLN B 1 126 ? -0.604 10.625 28.891 1 85.12 126 GLN B O 1
ATOM 2590 N N . PHE B 1 127 ? -0.938 9.117 27.328 1 77.5 127 PHE B N 1
ATOM 2591 C CA . PHE B 1 127 ? -0.081 8.117 27.938 1 77.5 127 PHE B CA 1
ATOM 2592 C C . PHE B 1 127 ? 1.299 8.102 27.297 1 77.5 127 PHE B C 1
ATOM 2594 O O . PHE B 1 127 ? 2.252 7.566 27.859 1 77.5 127 PHE B O 1
ATOM 2601 N N . GLY B 1 128 ? 1.499 8.836 26.375 1 67.12 128 GLY B N 1
ATOM 2602 C CA . GLY B 1 128 ? 2.758 8.852 25.656 1 67.12 128 GLY B CA 1
ATOM 2603 C C . GLY B 1 128 ? 2.926 7.672 24.719 1 67.12 128 GLY B C 1
ATOM 2604 O O . GLY B 1 128 ? 2.172 6.699 24.797 1 67.12 128 GLY B O 1
ATOM 2605 N N . GLY B 1 129 ? 3.832 7.789 23.75 1 58.34 129 GLY B N 1
ATOM 2606 C CA . GLY B 1 129 ? 4.023 6.887 22.625 1 58.34 129 GLY B CA 1
ATOM 2607 C C . GLY B 1 129 ? 4.441 5.492 23.047 1 58.34 129 GLY B C 1
ATOM 2608 O O . GLY B 1 129 ? 4.246 4.527 22.297 1 58.34 129 GLY B O 1
ATOM 2609 N N . THR B 1 130 ? 4.977 5.387 24.219 1 59.81 130 THR B N 1
ATOM 2610 C CA . THR B 1 130 ? 5.566 4.102 24.594 1 59.81 130 THR B CA 1
ATOM 2611 C C . THR B 1 130 ? 4.5 3.146 25.109 1 59.81 130 THR B C 1
ATOM 2613 O O . THR B 1 130 ? 4.559 1.942 24.859 1 59.81 130 THR B O 1
ATOM 2616 N N . LEU B 1 131 ? 3.455 3.666 25.75 1 61.16 131 LEU B N 1
ATOM 2617 C CA . LEU B 1 131 ? 2.488 2.785 26.391 1 61.16 131 LEU B CA 1
ATOM 2618 C C . LEU B 1 131 ? 1.368 2.406 25.438 1 61.16 131 LEU B C 1
ATOM 2620 O O . LEU B 1 131 ? 0.803 1.314 25.531 1 61.16 131 LEU B O 1
ATOM 2624 N N . ILE B 1 132 ? 1.118 3.209 24.453 1 67 132 ILE B N 1
ATOM 2625 C CA . ILE B 1 132 ? -0.009 2.885 23.594 1 67 132 ILE B CA 1
ATOM 2626 C C . ILE B 1 132 ? 0.442 2.891 22.141 1 67 132 ILE B C 1
ATOM 2628 O O . ILE B 1 132 ? 0.571 3.955 21.516 1 67 132 ILE B O 1
ATOM 2632 N N . ARG B 1 133 ? 1.099 1.713 21.797 1 80.81 133 ARG B N 1
ATOM 2633 C CA . ARG B 1 133 ? 1.509 1.629 20.406 1 80.81 133 ARG B CA 1
ATOM 2634 C C . ARG B 1 133 ? 0.502 0.829 19.594 1 80.81 133 ARG B C 1
ATOM 2636 O O . ARG B 1 133 ? 0.143 -0.291 19.953 1 80.81 133 ARG B O 1
ATOM 2643 N N . THR B 1 134 ? -0.033 1.556 18.641 1 89.62 134 THR B N 1
ATOM 2644 C CA . THR B 1 134 ? -0.903 0.855 17.703 1 89.62 134 THR B CA 1
ATOM 2645 C C . THR B 1 134 ? -0.089 -0.046 16.766 1 89.62 134 THR B C 1
ATOM 2647 O O . THR B 1 134 ? 0.79 0.429 16.047 1 89.62 134 THR B O 1
ATOM 2650 N N . THR B 1 135 ? -0.342 -1.314 16.797 1 90.5 135 THR B N 1
ATOM 2651 C CA . THR B 1 135 ? 0.405 -2.271 15.992 1 90.5 135 THR B CA 1
ATOM 2652 C C . THR B 1 135 ? -0.032 -2.199 14.531 1 90.5 135 THR B C 1
ATOM 2654 O O . THR B 1 135 ? -1.12 -1.705 14.227 1 90.5 135 THR B O 1
ATOM 2657 N N . PRO B 1 136 ? 0.82 -2.682 13.641 1 93.38 136 PRO B N 1
ATOM 2658 C CA . PRO B 1 136 ? 0.405 -2.756 12.242 1 93.38 136 PRO B CA 1
ATOM 2659 C C . PRO B 1 136 ? -0.904 -3.521 12.055 1 93.38 136 PRO B C 1
ATOM 2661 O O . PRO B 1 136 ? -1.737 -3.131 11.234 1 93.38 136 PRO B O 1
ATOM 2664 N N . GLU B 1 137 ? -1.105 -4.559 12.797 1 92.44 137 GLU B N 1
ATOM 2665 C CA . GLU B 1 137 ? -2.346 -5.324 12.703 1 92.44 137 GLU B CA 1
ATOM 2666 C C . GLU B 1 137 ? -3.555 -4.453 13.039 1 92.44 137 GLU B C 1
ATOM 2668 O O . GLU B 1 137 ? -4.578 -4.516 12.359 1 92.44 137 GLU B O 1
ATOM 2673 N N . GLN B 1 138 ? -3.416 -3.709 14.055 1 92.31 138 GLN B N 1
ATOM 2674 C CA . GLN B 1 138 ? -4.5 -2.828 14.477 1 92.31 138 GLN B CA 1
ATOM 2675 C C . GLN B 1 138 ? -4.777 -1.756 13.43 1 92.31 138 GLN B C 1
ATOM 2677 O O . GLN B 1 138 ? -5.934 -1.387 13.203 1 92.31 138 GLN B O 1
ATOM 2682 N N . VAL B 1 139 ? -3.707 -1.219 12.797 1 95.5 139 VAL B N 1
ATOM 2683 C CA . VAL B 1 139 ? -3.873 -0.219 11.75 1 95.5 139 VAL B CA 1
ATOM 2684 C C . VAL B 1 139 ? -4.578 -0.845 10.547 1 95.5 139 VAL B C 1
ATOM 2686 O O . VAL B 1 139 ? -5.5 -0.251 9.984 1 95.5 139 VAL B O 1
ATOM 2689 N N . LEU B 1 140 ? -4.164 -2.045 10.172 1 95.75 140 LEU B N 1
ATOM 2690 C CA . LEU B 1 140 ? -4.754 -2.742 9.031 1 95.75 140 LEU B CA 1
ATOM 2691 C C . LEU B 1 140 ? -6.238 -3.004 9.266 1 95.75 140 LEU B C 1
ATOM 2693 O O . LEU B 1 140 ? -7.031 -2.99 8.32 1 95.75 140 LEU B O 1
ATOM 2697 N N . GLU B 1 141 ? -6.629 -3.186 10.477 1 94.5 141 GLU B N 1
ATOM 2698 C CA . GLU B 1 141 ? -8.023 -3.453 10.82 1 94.5 141 GLU B CA 1
ATOM 2699 C C . GLU B 1 141 ? -8.898 -2.23 10.562 1 94.5 141 GLU B C 1
ATOM 2701 O O . GLU B 1 141 ? -10.125 -2.342 10.5 1 94.5 141 GLU B O 1
ATOM 2706 N N . LEU B 1 142 ? -8.305 -1.07 10.461 1 95.81 142 LEU B N 1
ATOM 2707 C CA . LEU B 1 142 ? -9.062 0.148 10.203 1 95.81 142 LEU B CA 1
ATOM 2708 C C . LEU B 1 142 ? -9.492 0.229 8.742 1 95.81 142 LEU B C 1
ATOM 2710 O O . LEU B 1 142 ? -10.375 1.009 8.391 1 95.81 142 LEU B O 1
ATOM 2714 N N . LEU B 1 143 ? -8.844 -0.523 7.879 1 96.81 143 LEU B N 1
ATOM 2715 C CA . LEU B 1 143 ? -9.18 -0.547 6.457 1 96.81 143 LEU B CA 1
ATOM 2716 C C . LEU B 1 143 ? -10.414 -1.405 6.211 1 96.81 143 LEU B C 1
ATOM 2718 O O . LEU B 1 143 ? -10.578 -2.457 6.832 1 96.81 143 LEU B O 1
ATOM 2722 N N . ASP B 1 144 ? -11.281 -0.911 5.363 1 95.69 144 ASP B N 1
ATOM 2723 C CA . ASP B 1 144 ? -12.422 -1.688 4.898 1 95.69 144 ASP B CA 1
ATOM 2724 C C . ASP B 1 144 ? -12.008 -2.695 3.828 1 95.69 144 ASP B C 1
ATOM 2726 O O . ASP B 1 144 ? -11.445 -2.318 2.799 1 95.69 144 ASP B O 1
ATOM 2730 N N . GLY B 1 145 ? -12.32 -3.975 4.047 1 93.56 145 GLY B N 1
ATOM 2731 C CA . GLY B 1 145 ? -11.891 -5.051 3.166 1 93.56 145 GLY B CA 1
ATOM 2732 C C . GLY B 1 145 ? -12.414 -4.906 1.751 1 93.56 145 GLY B C 1
ATOM 2733 O O . GLY B 1 145 ? -11.672 -5.082 0.786 1 93.56 145 GLY B O 1
ATOM 2734 N N . LEU B 1 146 ? -13.727 -4.637 1.611 1 92.94 146 LEU B N 1
ATOM 2735 C CA . LEU B 1 146 ? -14.336 -4.492 0.294 1 92.94 146 LEU B CA 1
ATOM 2736 C C . LEU B 1 146 ? -13.766 -3.289 -0.444 1 92.94 146 LEU B C 1
ATOM 2738 O O . LEU B 1 146 ? -13.438 -3.381 -1.631 1 92.94 146 LEU B O 1
ATOM 2742 N N . ARG B 1 147 ? -13.656 -2.184 0.256 1 95 147 ARG B N 1
ATOM 2743 C CA . ARG B 1 147 ? -13.078 -0.98 -0.34 1 95 147 ARG B CA 1
ATOM 2744 C C . ARG B 1 147 ? -11.633 -1.22 -0.775 1 95 147 ARG B C 1
ATOM 2746 O O . ARG B 1 147 ? -11.227 -0.774 -1.849 1 95 147 ARG B O 1
ATOM 2753 N N . MET B 1 148 ? -10.852 -1.923 0.04 1 95.25 148 MET B N 1
ATOM 2754 C CA . MET B 1 148 ? -9.469 -2.266 -0.304 1 95.25 148 MET B CA 1
ATOM 2755 C C . MET B 1 148 ? -9.422 -3.152 -1.544 1 95.25 148 MET B C 1
ATOM 2757 O O . MET B 1 148 ? -8.609 -2.93 -2.441 1 95.25 148 MET B O 1
ATOM 2761 N N . TRP B 1 149 ? -10.281 -4.09 -1.551 1 91.12 149 TRP B N 1
ATOM 2762 C CA . TRP B 1 149 ? -10.352 -4.992 -2.693 1 91.12 149 TRP B CA 1
ATOM 2763 C C . TRP B 1 149 ? -10.664 -4.23 -3.975 1 91.12 149 TRP B C 1
ATOM 2765 O O . TRP B 1 149 ? -9.984 -4.398 -4.992 1 91.12 149 TRP B O 1
ATOM 2775 N N . LYS B 1 150 ? -11.633 -3.348 -3.957 1 91.75 150 LYS B N 1
ATOM 2776 C CA . LYS B 1 150 ? -12 -2.527 -5.109 1 91.75 150 LYS B CA 1
ATOM 2777 C C . LYS B 1 150 ? -10.836 -1.64 -5.543 1 91.75 150 LYS B C 1
ATOM 2779 O O . LYS B 1 150 ? -10.617 -1.436 -6.738 1 91.75 150 LYS B O 1
ATOM 2784 N N . THR B 1 151 ? -10.141 -1.126 -4.594 1 94.12 151 THR B N 1
ATOM 2785 C CA . THR B 1 151 ? -9 -0.262 -4.879 1 94.12 151 THR B CA 1
ATOM 2786 C C . THR B 1 151 ? -7.91 -1.029 -5.629 1 94.12 151 THR B C 1
ATOM 2788 O O . THR B 1 151 ? -7.379 -0.546 -6.629 1 94.12 151 THR B O 1
ATOM 2791 N N . VAL B 1 152 ? -7.645 -2.242 -5.141 1 91.56 152 VAL B N 1
ATOM 2792 C CA . VAL B 1 152 ? -6.625 -3.084 -5.762 1 91.56 152 VAL B CA 1
ATOM 2793 C C . VAL B 1 152 ? -7.031 -3.408 -7.199 1 91.56 152 VAL B C 1
ATOM 2795 O O . VAL B 1 152 ? -6.227 -3.266 -8.125 1 91.56 152 VAL B O 1
ATOM 2798 N N . LEU B 1 153 ? -8.242 -3.777 -7.383 1 86.88 153 LEU B N 1
ATOM 2799 C CA . LEU B 1 153 ? -8.742 -4.141 -8.703 1 86.88 153 LEU B CA 1
ATOM 2800 C C . LEU B 1 153 ? -8.68 -2.953 -9.656 1 86.88 153 LEU B C 1
ATOM 2802 O O . LEU B 1 153 ? -8.273 -3.098 -10.812 1 86.88 153 LEU B O 1
ATOM 2806 N N . ASN B 1 154 ? -9.07 -1.848 -9.188 1 83.25 154 ASN B N 1
ATOM 2807 C CA . ASN B 1 154 ? -9.109 -0.65 -10.016 1 83.25 154 ASN B CA 1
ATOM 2808 C C . ASN B 1 154 ? -7.711 -0.136 -10.336 1 83.25 154 ASN B C 1
ATOM 2810 O O . ASN B 1 154 ? -7.48 0.425 -11.406 1 83.25 154 ASN B O 1
ATOM 2814 N N . HIS B 1 155 ? -6.875 -0.226 -9.43 1 82.69 155 HIS B N 1
ATOM 2815 C CA . HIS B 1 155 ? -5.52 0.267 -9.641 1 82.69 155 HIS B CA 1
ATOM 2816 C C . HIS B 1 155 ? -4.773 -0.6 -10.648 1 82.69 155 HIS B C 1
ATOM 2818 O O . HIS B 1 155 ? -4.008 -0.086 -11.469 1 82.69 155 HIS B O 1
ATOM 2824 N N . SER B 1 156 ? -4.914 -1.871 -10.5 1 71.31 156 SER B N 1
ATOM 2825 C CA . SER B 1 156 ? -4.242 -2.818 -11.383 1 71.31 156 SER B CA 1
ATOM 2826 C C . SER B 1 156 ? -4.82 -2.768 -12.797 1 71.31 156 SER B C 1
ATOM 2828 O O . SER B 1 156 ? -4.117 -3.037 -13.766 1 71.31 156 SER B O 1
ATOM 2830 N N . ARG B 1 157 ? -6.148 -2.664 -12.789 1 63.03 157 ARG B N 1
ATOM 2831 C CA . ARG B 1 157 ? -6.809 -2.646 -14.086 1 63.03 157 ARG B CA 1
ATOM 2832 C C . ARG B 1 157 ? -6.809 -1.242 -14.68 1 63.03 157 ARG B C 1
ATOM 2834 O O . ARG B 1 157 ? -7.688 -0.9 -15.477 1 63.03 157 ARG B O 1
ATOM 2841 N N . GLN B 1 158 ? -5.738 -0.532 -14.688 1 51.41 158 GLN B N 1
ATOM 2842 C CA . GLN B 1 158 ? -5.961 0.743 -15.359 1 51.41 158 GLN B CA 1
ATOM 2843 C C . GLN B 1 158 ? -7.184 0.676 -16.266 1 51.41 158 GLN B C 1
ATOM 2845 O O . GLN B 1 158 ? -7.094 0.18 -17.391 1 51.41 158 GLN B O 1
ATOM 2850 N N . ILE B 1 159 ? -8.102 0.186 -15.789 1 42.53 159 ILE B N 1
ATOM 2851 C CA . ILE B 1 159 ? -9.359 0.201 -16.516 1 42.53 159 ILE B CA 1
ATOM 2852 C C . ILE B 1 159 ? -9.523 1.536 -17.25 1 42.53 159 ILE B C 1
ATOM 2854 O O . ILE B 1 159 ? -9.258 2.596 -16.672 1 42.53 159 ILE B O 1
ATOM 2858 N N . ALA B 1 160 ? -9.625 1.561 -18.531 1 36.91 160 ALA B N 1
ATOM 2859 C CA . ALA B 1 160 ? -10.086 2.715 -19.297 1 36.91 160 ALA B CA 1
ATOM 2860 C C . ALA B 1 160 ? -11.062 3.562 -18.484 1 36.91 160 ALA B C 1
ATOM 2862 O O . ALA B 1 160 ? -12.125 3.09 -18.094 1 36.91 160 ALA B O 1
ATOM 2863 N N . ALA B 1 161 ? -10.625 4.41 -17.688 1 39.94 161 ALA B N 1
ATOM 2864 C CA . ALA B 1 161 ? -11.469 5.469 -17.141 1 39.94 161 ALA B CA 1
ATOM 2865 C C . ALA B 1 161 ? -12.812 5.527 -17.859 1 39.94 161 ALA B C 1
ATOM 2867 O O . ALA B 1 161 ? -13.859 5.664 -17.219 1 39.94 161 ALA B O 1
ATOM 2868 N N . ASP B 1 162 ? -12.805 6.027 -19.094 1 37.31 162 ASP B N 1
ATOM 2869 C CA . ASP B 1 162 ? -13.898 6.766 -19.719 1 37.31 162 ASP B CA 1
ATOM 2870 C C . ASP B 1 162 ? -15.086 5.852 -20 1 37.31 162 ASP B C 1
ATOM 2872 O O . ASP B 1 162 ? -16.094 6.285 -20.562 1 37.31 162 ASP B O 1
ATOM 2876 N N . ALA B 1 163 ? -14.977 4.664 -20.578 1 36.19 163 ALA B N 1
ATOM 2877 C CA . ALA B 1 163 ? -16.062 4.613 -21.547 1 36.19 163 ALA B CA 1
ATOM 2878 C C . ALA B 1 163 ? -17.406 4.824 -20.875 1 36.19 163 ALA B C 1
ATOM 2880 O O . ALA B 1 163 ? -18.375 5.25 -21.516 1 36.19 163 ALA B O 1
ATOM 2881 N N . ASP B 1 164 ? -17.781 3.93 -19.875 1 39.94 164 ASP B N 1
ATOM 2882 C CA . ASP B 1 164 ? -19.219 4.086 -19.641 1 39.94 164 ASP B CA 1
ATOM 2883 C C . ASP B 1 164 ? -19.484 5.301 -18.75 1 39.94 164 ASP B C 1
ATOM 2885 O O . ASP B 1 164 ? -20.641 5.562 -18.391 1 39.94 164 ASP B O 1
ATOM 2889 N N . GLY B 1 165 ? -18.828 6.41 -18.656 1 41.66 165 GLY B N 1
ATOM 2890 C CA . GLY B 1 165 ? -19.375 7.602 -18.031 1 41.66 165 GLY B CA 1
ATOM 2891 C C . GLY B 1 165 ? -19.688 7.402 -16.547 1 41.66 165 GLY B C 1
ATOM 2892 O O . GLY B 1 165 ? -20.438 8.18 -15.961 1 41.66 165 GLY B O 1
ATOM 2893 N N . GLU B 1 166 ? -19.734 6.207 -16.047 1 46.41 166 GLU B N 1
ATOM 2894 C CA . GLU B 1 166 ? -20.328 6.113 -14.719 1 46.41 166 GLU B CA 1
ATOM 2895 C C . GLU B 1 166 ? -19.453 6.785 -13.664 1 46.41 166 GLU B C 1
ATOM 2897 O O . GLU B 1 166 ? -18.234 6.633 -13.68 1 46.41 166 GLU B O 1
ATOM 2902 N N . THR B 1 167 ? -19.688 7.949 -13.125 1 49.84 167 THR B N 1
ATOM 2903 C CA . THR B 1 167 ? -19.266 8.719 -11.961 1 49.84 167 THR B CA 1
ATOM 2904 C C . THR B 1 167 ? -18.703 7.801 -10.875 1 49.84 167 THR B C 1
ATOM 2906 O O . THR B 1 167 ? -19.453 7.031 -10.266 1 49.84 167 THR B O 1
ATOM 2909 N N . HIS B 1 168 ? -17.562 7.113 -11.055 1 58.28 168 HIS B N 1
ATOM 2910 C CA . HIS B 1 168 ? -16.969 6.281 -10.023 1 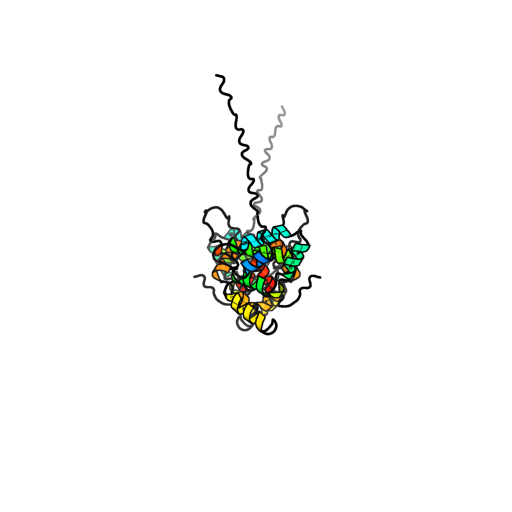58.28 168 HIS B CA 1
ATOM 2911 C C . HIS B 1 168 ? -17.062 6.949 -8.648 1 58.28 168 HIS B C 1
ATOM 2913 O O . HIS B 1 168 ? -16.875 8.164 -8.531 1 58.28 168 HIS B O 1
ATOM 2919 N N . ASP B 1 169 ? -17.906 6.426 -7.766 1 73.19 169 ASP B N 1
ATOM 2920 C CA . ASP B 1 169 ? -17.969 6.906 -6.391 1 73.19 169 ASP B CA 1
ATOM 2921 C C . ASP B 1 169 ? -16.578 7.082 -5.797 1 73.19 169 ASP B C 1
ATOM 2923 O O . ASP B 1 169 ? -15.938 6.102 -5.41 1 73.19 169 ASP B O 1
ATOM 2927 N N . SER B 1 170 ? -16.031 8.266 -5.996 1 81.88 170 SER B N 1
ATOM 2928 C CA . SER B 1 170 ? -14.719 8.656 -5.484 1 81.88 170 SER B CA 1
ATOM 2929 C C . SER B 1 170 ? -14.539 8.227 -4.031 1 81.88 170 SER B C 1
ATOM 2931 O O . SER B 1 170 ? -13.414 8.031 -3.57 1 81.88 170 SER B O 1
ATOM 2933 N N . LYS B 1 171 ? -15.648 8.008 -3.42 1 90.19 171 LYS B N 1
ATOM 2934 C CA . LYS B 1 171 ? -15.578 7.641 -2.01 1 90.19 171 LYS B CA 1
ATOM 2935 C C . LYS B 1 171 ? -15.445 6.129 -1.842 1 90.19 171 LYS B C 1
ATOM 2937 O O . LYS B 1 171 ? -15.109 5.645 -0.759 1 90.19 171 LYS B O 1
ATOM 2942 N N . ALA B 1 172 ? -15.594 5.52 -2.963 1 92 172 ALA B N 1
ATOM 2943 C CA . ALA B 1 172 ? -15.625 4.062 -2.9 1 92 172 ALA B CA 1
ATOM 2944 C C . ALA B 1 172 ? -14.219 3.477 -2.99 1 92 172 ALA B C 1
ATOM 2946 O O . ALA B 1 172 ? -14.016 2.287 -2.734 1 92 172 ALA B O 1
ATOM 2947 N N . LEU B 1 173 ? -13.227 4.273 -3.312 1 94.88 173 LEU B N 1
ATOM 2948 C CA . LEU B 1 173 ? -11.844 3.812 -3.449 1 94.88 173 LEU B CA 1
ATOM 2949 C C . LEU B 1 173 ? -10.93 4.535 -2.467 1 94.88 173 LEU B C 1
ATOM 2951 O O . LEU B 1 173 ? -11.133 5.715 -2.176 1 94.88 173 LEU B O 1
ATOM 2955 N N . TYR B 1 174 ? -9.969 3.795 -2.006 1 96.62 174 TYR B N 1
ATOM 2956 C CA . TYR B 1 174 ? -8.914 4.453 -1.251 1 96.62 174 TYR B CA 1
ATOM 2957 C C . TYR B 1 174 ? -7.969 5.211 -2.18 1 96.62 174 TYR B C 1
ATOM 2959 O O . TYR B 1 174 ? -7.762 4.812 -3.326 1 96.62 174 TYR B O 1
ATOM 2967 N N . ASP B 1 175 ? -7.457 6.32 -1.69 1 95.75 175 ASP B N 1
ATOM 2968 C CA . ASP B 1 175 ? -6.332 6.98 -2.344 1 95.75 175 ASP B CA 1
ATOM 2969 C C . ASP B 1 175 ? -5.055 6.156 -2.199 1 95.75 175 ASP B C 1
ATOM 2971 O O . ASP B 1 175 ? -4.516 6.02 -1.097 1 95.75 175 ASP B O 1
ATOM 2975 N N . VAL B 1 176 ? -4.523 5.621 -3.264 1 95.38 176 VAL B N 1
ATOM 2976 C CA . VAL B 1 176 ? -3.357 4.746 -3.25 1 95.38 176 VAL B CA 1
ATOM 2977 C C . VAL B 1 176 ? -2.154 5.5 -2.682 1 95.38 176 VAL B C 1
ATOM 2979 O O . VAL B 1 176 ? -1.324 4.918 -1.981 1 95.38 176 VAL B O 1
ATOM 2982 N N . ARG B 1 177 ? -2.066 6.773 -2.941 1 94.88 177 ARG B N 1
ATOM 2983 C CA . ARG B 1 177 ? -0.977 7.566 -2.379 1 94.88 177 ARG B CA 1
ATOM 2984 C C . ARG B 1 177 ? -1 7.523 -0.855 1 94.88 177 ARG B C 1
ATOM 2986 O O . ARG B 1 177 ? 0.04 7.352 -0.218 1 94.88 177 ARG B O 1
ATOM 2993 N N . PHE B 1 178 ? -2.154 7.625 -0.37 1 95.94 178 PHE B N 1
ATOM 2994 C CA . PHE B 1 178 ? -2.271 7.547 1.082 1 95.94 178 PHE B CA 1
ATOM 2995 C C . PHE B 1 178 ? -1.933 6.148 1.581 1 95.94 178 PHE B C 1
ATOM 2997 O O . PHE B 1 178 ? -1.262 5.996 2.604 1 95.94 178 PHE B O 1
ATOM 3004 N N . LEU B 1 179 ? -2.441 5.125 0.932 1 96.88 179 LEU B N 1
ATOM 3005 C CA . LEU B 1 179 ? -2.162 3.76 1.358 1 96.88 179 LEU B CA 1
ATOM 3006 C C . LEU B 1 179 ? -0.659 3.508 1.428 1 96.88 179 LEU B C 1
ATOM 3008 O O . LEU B 1 179 ? -0.173 2.879 2.371 1 96.88 179 LEU B O 1
ATOM 3012 N N . LEU B 1 180 ? 0.055 3.986 0.448 1 95.56 180 LEU B N 1
ATOM 3013 C CA . LEU B 1 180 ? 1.502 3.805 0.427 1 95.56 180 LEU B CA 1
ATOM 3014 C C . LEU B 1 180 ? 2.156 4.516 1.608 1 95.56 180 LEU B C 1
ATOM 3016 O O . LEU B 1 180 ? 3.051 3.963 2.252 1 95.56 180 LEU B O 1
ATOM 3020 N N . ARG B 1 181 ? 1.745 5.715 1.919 1 93.94 181 ARG B N 1
ATOM 3021 C CA . ARG B 1 181 ? 2.248 6.461 3.068 1 93.94 181 ARG B CA 1
ATOM 3022 C C . ARG B 1 181 ? 1.902 5.75 4.375 1 93.94 181 ARG B C 1
ATOM 3024 O O . ARG B 1 181 ? 2.719 5.707 5.297 1 93.94 181 ARG B O 1
ATOM 3031 N N . LEU B 1 182 ? 0.704 5.266 4.434 1 95.56 182 LEU B N 1
ATOM 3032 C CA . LEU B 1 182 ? 0.234 4.531 5.605 1 95.56 182 LEU B CA 1
ATOM 3033 C C . LEU B 1 182 ? 1.116 3.316 5.875 1 95.56 182 LEU B C 1
ATOM 3035 O O . LEU B 1 182 ? 1.559 3.104 7.004 1 95.56 182 LEU B O 1
ATOM 3039 N N . PHE B 1 183 ? 1.423 2.652 4.855 1 94 183 PHE B N 1
ATOM 3040 C CA . PHE B 1 183 ? 2.207 1.433 5.004 1 94 183 PHE B CA 1
ATOM 3041 C C . PHE B 1 183 ? 3.652 1.759 5.363 1 94 183 PHE B C 1
ATOM 3043 O O . PHE B 1 183 ? 4.273 1.056 6.164 1 94 183 PHE B O 1
ATOM 3050 N N . LEU B 1 184 ? 4.156 2.781 4.758 1 93.44 184 LEU B N 1
ATOM 3051 C CA . LEU B 1 184 ? 5.484 3.256 5.133 1 93.44 184 LEU B CA 1
ATOM 3052 C C . LEU B 1 184 ? 5.535 3.605 6.617 1 93.44 184 LEU B C 1
ATOM 3054 O O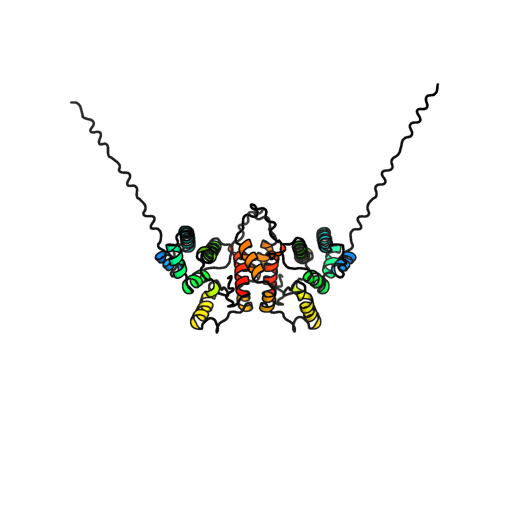 . LEU B 1 184 ? 6.508 3.279 7.305 1 93.44 184 LEU B O 1
ATOM 3058 N N . SER B 1 185 ? 4.504 4.184 7.141 1 92.44 185 SER B N 1
ATOM 3059 C CA . SER B 1 185 ? 4.445 4.605 8.539 1 92.44 185 SER B CA 1
ATOM 3060 C C . SER B 1 185 ? 4.41 3.402 9.477 1 92.44 185 SER B C 1
ATOM 3062 O O . SER B 1 185 ? 4.746 3.521 10.656 1 92.44 185 SER B O 1
ATOM 3064 N N . MET B 1 186 ? 3.986 2.262 9 1 93.44 186 MET B N 1
ATOM 3065 C CA . MET B 1 186 ? 3.896 1.053 9.812 1 93.44 186 MET B CA 1
ATOM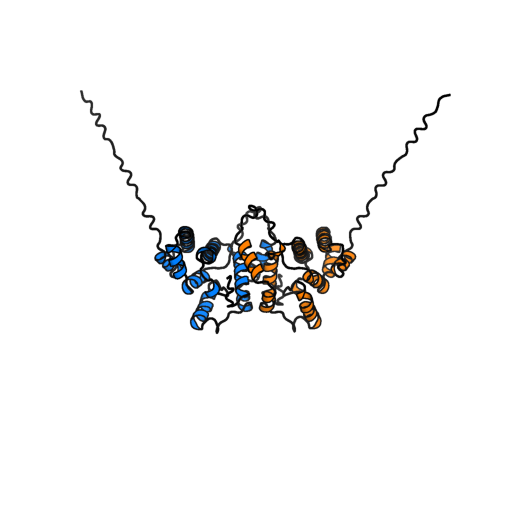 3066 C C . MET B 1 186 ? 5.246 0.344 9.883 1 93.44 186 MET B C 1
ATOM 3068 O O . MET B 1 186 ? 5.465 -0.5 10.758 1 93.44 186 MET B O 1
ATOM 3072 N N . MET B 1 187 ? 6.164 0.464 8.859 1 89.94 187 MET B N 1
ATOM 3073 C CA . MET B 1 187 ? 7.469 -0.189 8.797 1 89.94 187 MET B CA 1
ATOM 3074 C C . MET B 1 187 ? 8.391 0.336 9.891 1 89.94 187 MET B C 1
ATOM 3076 O O . MET B 1 187 ? 9.242 -0.401 10.398 1 89.94 187 MET B O 1
ATOM 3080 N N . HIS B 1 188 ? 8.422 1.6 10.164 1 71.12 188 HIS B N 1
ATOM 3081 C CA . HIS B 1 188 ? 9.32 2.24 11.117 1 71.12 188 HIS B CA 1
ATOM 3082 C C . HIS B 1 188 ? 8.562 2.748 12.336 1 71.12 188 HIS B C 1
ATOM 3084 O O . HIS B 1 188 ? 8.398 3.959 12.516 1 71.12 188 HIS B O 1
ATOM 3090 N N . PRO B 1 189 ? 7.969 1.614 12.969 1 53.69 189 PRO B N 1
ATOM 3091 C CA . PRO B 1 189 ? 7.359 2.225 14.148 1 53.69 189 PRO B CA 1
ATOM 3092 C C . PRO B 1 189 ? 8.391 2.857 15.078 1 53.69 189 PRO B C 1
ATOM 3094 O O . PRO B 1 189 ? 9.414 2.24 15.391 1 53.69 189 PRO B O 1
ATOM 3097 N N . GLY B 1 190 ? 8.344 4.184 15.25 1 49.53 190 GLY B N 1
ATOM 3098 C CA . GLY B 1 190 ? 9.164 4.949 16.172 1 49.53 190 GLY B CA 1
ATOM 3099 C C . GLY B 1 190 ? 10.539 5.281 15.617 1 49.53 190 GLY B C 1
ATOM 3100 O O . GLY B 1 190 ? 11.359 5.891 16.297 1 49.53 190 GLY B O 1
ATOM 3101 N N . SER B 1 191 ? 11.086 4.461 14.625 1 44.16 191 SER B N 1
ATOM 3102 C CA . SER B 1 191 ? 12.469 4.711 14.25 1 44.16 191 SER B CA 1
ATOM 3103 C C . SER B 1 191 ? 12.609 6.023 13.484 1 44.16 191 SER B C 1
ATOM 3105 O O . SER B 1 191 ? 11.75 6.367 12.664 1 44.16 191 SER B O 1
ATOM 3107 N N . GLU B 1 192 ? 13.125 7.082 14.109 1 40.28 192 GLU B N 1
ATOM 3108 C CA . GLU B 1 192 ? 13.609 8.258 13.398 1 40.28 192 GLU B CA 1
ATOM 3109 C C . GLU B 1 192 ? 14.258 7.875 12.07 1 40.28 192 GLU B C 1
ATOM 3111 O O . GLU B 1 192 ? 15.266 7.172 12.047 1 40.28 192 GLU B O 1
ATOM 3116 N N . VAL B 1 193 ? 13.664 7.438 11.125 1 37.88 193 VAL B N 1
ATOM 3117 C CA . VAL B 1 193 ? 14.438 7.355 9.898 1 37.88 193 VAL B CA 1
ATOM 3118 C C . VAL B 1 193 ? 15.25 8.633 9.711 1 37.88 193 VAL B C 1
ATOM 3120 O O . VAL B 1 193 ? 14.68 9.719 9.531 1 37.88 193 VAL B O 1
ATOM 3123 N N . SER B 1 194 ? 16.219 8.852 10.422 1 34.53 194 SER B N 1
ATOM 3124 C CA . SER B 1 194 ? 17.156 9.906 10.094 1 34.53 194 SER B CA 1
ATOM 3125 C C . SER B 1 194 ? 17.547 9.867 8.617 1 34.53 194 SER B C 1
ATOM 3127 O O . SER B 1 194 ? 18.188 8.922 8.164 1 34.53 194 SER B O 1
ATOM 3129 N N . LEU B 1 195 ? 16.672 10.211 7.84 1 35.97 195 LEU B N 1
ATOM 3130 C CA . LEU B 1 195 ? 17.188 10.578 6.523 1 35.97 195 LEU B CA 1
ATOM 3131 C C . LEU B 1 195 ? 18.312 11.594 6.637 1 35.97 195 LEU B C 1
ATOM 3133 O O . LEU B 1 195 ? 18.078 12.766 6.941 1 35.97 195 LEU B O 1
ATOM 3137 N N . SER B 1 196 ? 19.297 11.438 7.461 1 28.58 196 SER B N 1
ATOM 3138 C CA . SER B 1 196 ? 20.5 12.258 7.348 1 28.58 196 SER B CA 1
ATOM 3139 C C . SER B 1 196 ? 21.172 12.078 5.992 1 28.58 196 SER B C 1
ATOM 3141 O O . SER B 1 196 ? 21.156 10.977 5.43 1 28.58 196 SER B O 1
#

Secondary structure (DSSP, 8-state):
-------------------------HHHHHHHHHS--SS--HHHHHHHHHHHHTT-HHHHHHHHHH--HHHHHHHHHH---BSSHHHHHHHHHHHHHHHTS---GGGGPSP--STTHHHHHHHHHHH-TTT-PPPHHHHHTTS-HHHHHHHHHHHHTT--SSTT-----GGGSB-HHHHHHHHHHHHSSS------/-------------------------HHHHHHHHHS--SS--HHHHHHHHHHHHTT-HHHHHHHHHH--HHHHHHHHHH---BSSHHHHHHHHHHHHHHHTS---GGGGPSP--STTHHHHHHHHHHH-TTT-PPPHHHHHTTS-HHHHHHHHHHHHTT--SSTT-----GGGSB-HHHHHHHHHHHHSSS------

Sequence (392 aa):
MKRRKLEGGGDTRNNGENGNHVEESWEAIKDAVLNPCSHKSWRKTLLNYLRGQKDDTTARGQISKGVDFQFLTHIMASYTASTSEEDRTIYETLELLENTYKVNMNIISPIIWGEQSIEIYKKRGQFGGTLIRTTPEQVLELLDGLRMWKTVLNHSRQIAADADGETHDSKALYDVRFLLRLFLSMMHPGSEVSLSMKRRKLEGGGDTRNNGENGNHVEESWEAIKDAVLNPCSHKSWRKTLLNYLRGQKDDTTARGQISKGVDFQFLTHIMASYTASTSEEDRTIYETLELLENTYKVNMNIISPIIWGEQSIEIYKKRGQFGGTLIRTTPEQVLELLDGLRMWKTVLNHSRQIAADADGETHDSKALYDVRFLLRLFLSMMHPGSEVSLS

Nearest PDB structures (foldseek):
  5cm9-assembly2_B  TM=5.304E-01  e=6.466E+00  Mus musculus
  9eh1-assembly1_O  TM=4.137E-01  e=4.539E+00  Homo sapiens
  7y8r-assembly1_L  TM=4.195E-01  e=9.688E+00  Homo sapiens
  9eh1-assembly1_O  TM=4.114E-01  e=4.255E+00  Homo sapiens
  6zv1-assembly1_A  TM=3.779E-01  e=4.476E+00  Homo sapiens

InterPro domains:
  IPR039844 Nucleolar pre-ribosomal-associated protein 1 [PTHR13500] (73-193)

Radius of gyration: 30.6 Å; Cα contacts (8 Å, |Δi|>4): 343; chains: 2; bounding box: 52×114×116 Å

pLDDT: mean 79.8, std 23.79, range [17.41, 98.12]